Protein AF-F0W3F4-F1 (afdb_monomer)

Solvent-accessible surface area (backbone atoms only — not comparable to full-atom values): 22249 Å² total; per-residue (Å²): 119,71,48,60,18,68,82,74,72,50,73,38,50,65,90,50,28,47,79,75,29,62,74,41,92,78,15,48,32,46,70,57,52,51,61,59,58,74,67,54,78,73,64,59,44,59,17,70,79,78,64,46,75,38,49,52,86,50,22,48,83,63,34,57,72,42,93,80,14,49,32,47,66,66,55,46,64,64,50,62,71,57,67,82,70,78,83,65,103,61,82,83,49,60,83,36,25,33,28,26,63,27,72,46,80,81,98,49,56,20,44,62,25,12,63,40,85,43,92,87,40,59,69,75,32,26,36,40,40,51,24,40,48,46,13,29,56,83,39,65,32,100,86,67,49,40,27,25,45,37,70,64,69,69,41,49,50,46,75,66,50,56,57,49,51,65,50,49,63,64,53,72,77,73,70,92,77,90,80,94,72,93,67,84,75,73,80,71,76,66,60,32,21,35,61,57,43,56,88,78,89,46,54,32,43,44,85,41,87,57,60,42,79,46,88,43,33,26,25,27,71,36,73,67,43,59,27,21,74,50,88,51,87,88,56,72,69,78,47,66,43,49,29,36,31,46,41,47,30,45,37,38,45,64,42,70,70,11,49,46,30,34,29,44,44,58,90,79,41,102,53,64,32,24,31,57,46,44,46,82,87,50,43,71,31,55,42,84,38,85,67,68,40,79,43,95,63,68,46,45,28,26,24,66,27,83,90,28,37,55,27,15,83,46,74,45,90,85,40,66,67,80,47,63,45,50,48,67,42,77,42,41,29,31,32,36,42,66,34,96,85,22,38,42,25,32,28,29,32,78,76,83,68,81,77,68,86,91,69,90,72,71,60,92,54,52,72,23,21,33,54,36,38,44,72,90,40,94,54,27,42,43,77,54,72,73,85,85,80,76,129

Sequence (391 aa):
MHKECAACGISLSRDRYSRSQWVKEHGTCARCVMAQNDVKPESSKQCVQCFQHLPKKKYSKRQFHLYQGKCIGCVRDLGECLEEATNATQKWTHDCYYRVCYRGKQGVDGVGVRSKCDFASIIIGYIPFGRVFQGTDIIYNEKGDPMINLSSSSVLRNERRKLIESAGELVKANTSDGSNTNSQQKKNTSMGWVPYRSIRNEIMVEKHRGPFEAFAFYQCVIEGCKVRSECNLELQELGYLHYGDVLQIVKSIVNAEGLVFLCLHAGYFEQPVWVLERTLDNETILRRAEPPAALSESQNYRCVQETGAPVRLSPSLESPPVGRLRCGSLIPIAERYINPQRQMFLRIGTQNIAAKEDEKSTCTYDGMWVIETTTCCSSVMIKARRFDEIE

pLDDT: mean 77.6, std 17.98, range [28.91, 95.12]

Radius of gyration: 28.91 Å; Cα contacts (8 Å, |Δi|>4): 780; chains: 1; bounding box: 60×82×77 Å

Nearest PDB structures (foldseek):
  5d74-assembly1_A  TM=3.875E-01  e=9.382E-04  Streptococcus phage phi7917
  5d74-assembly2_B  TM=3.951E-01  e=1.299E-03  Streptococcus phage phi7917
  5d76-assembly2_B  TM=3.785E-01  e=1.046E-03  Streptococcus phage phi7917
  6n1p-assembly1_B  TM=2.163E-0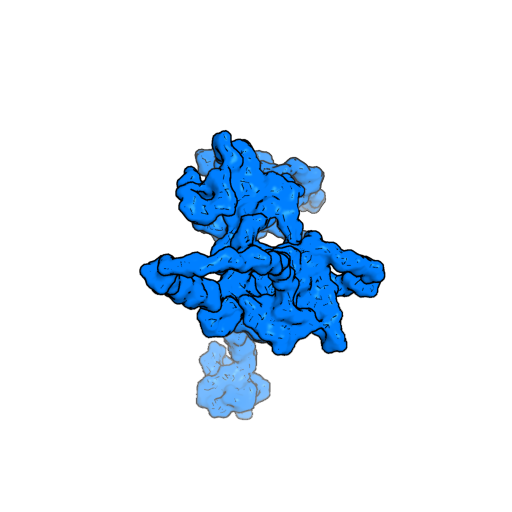1  e=1.415E+00  Streptococcus pneumoniae G54

Organism: NCBI:txid890382

Secondary structure (DSSP, 8-state):
-EEE-TTT--EEEGGGS-HHHHHSTTPPPHHHHHHHHTTS---EEE-TTT--EEEGGGS-HHHHHSTTPPPHHHHHHHHHTTGGGSS--PPPPS-EEEEE--PPSSS--EEEEESSSSTTSPEEEEEETT-EEEEPSPEE-TTS-EEEEBS-STT-B-HHHHHHHHHHHHHTTS------------------EEE-SBSSSSBSEEEE--S-EEEEEEEE-SSSEEEBSSS-TTSPP-EEEPTT-EEEEEEEEE-TTS-EEEEEPGGGSSS--EEESB-TT--BSEEE-PPPEEEEEEEEEEE--TT-EEEESSSSTTS-EEEEEPTT-EEEEEEEEE-TTS-EEEEEPP------SS-----TTTT-EEESSBTTBS-SEEEPPPTTS--

Foldseek 3Di:
DWDAALPPRDTGDPVQFDPVQVPDPRRHGPVVVVVVVVPDPQDWDQALPPRDGGGPVQFDPVLSPDNRRHGPVVLVVLVVVPPVPPDDPDDWDQAWKKAFQDQDPDPAAFFFWALDLDPPGDGQFGQHHGFMFTWTPFDQDPVRFTKTKGPAPLQGDDPVVVVVVVVVVVPVVPDPDDDDDPDDPPPCRRTIMTTQDDPPSGGRMGTDPAKDFDFFKWFFQDAFFFKAQDPDPPDDGPGGDFHQFIFTWGIWHQDSNRWIWTWTDCLLDVHIMITTCADSNRRGGIGTDDDWDQDPDWFKKFFADQVFWFKFLDPDPVGDGPDGHHHGDIFTFRTWDQDSSRFIKTATAWDPDPDPPDDPPGPPRHRIITTQADSVGGGRMGGDDDPPPDD

Structure (mmCIF, N/CA/C/O backbone):
data_AF-F0W3F4-F1
#
_entry.id   AF-F0W3F4-F1
#
loop_
_atom_site.group_PDB
_atom_site.id
_atom_site.type_symbol
_atom_site.label_atom_id
_atom_site.label_alt_id
_atom_site.label_comp_id
_atom_site.label_asym_id
_atom_site.label_entity_id
_atom_site.label_seq_id
_atom_site.pdbx_PDB_ins_code
_atom_site.Cartn_x
_atom_site.Cartn_y
_atom_site.Cartn_z
_atom_site.occupancy
_atom_site.B_iso_or_equiv
_atom_site.auth_seq_id
_atom_site.auth_comp_id
_atom_site.auth_asym_id
_atom_site.auth_atom_id
_atom_site.pdbx_PDB_model_num
ATOM 1 N N . MET A 1 1 ? 27.770 -49.665 31.100 1.00 74.81 1 MET A N 1
ATOM 2 C CA . MET A 1 1 ? 28.370 -48.350 31.420 1.00 74.81 1 MET A CA 1
ATOM 3 C C . MET A 1 1 ? 27.263 -47.317 31.461 1.00 74.81 1 MET A C 1
ATOM 5 O O . MET A 1 1 ? 26.508 -47.234 30.497 1.00 74.81 1 MET A O 1
ATOM 9 N N . HIS A 1 2 ? 27.171 -46.576 32.561 1.00 86.62 2 HIS A N 1
ATOM 10 C CA . HIS A 1 2 ? 26.201 -45.499 32.754 1.00 86.62 2 HIS A CA 1
ATOM 11 C C . HIS A 1 2 ? 26.952 -44.187 32.977 1.00 86.62 2 HIS A C 1
ATOM 13 O O . HIS A 1 2 ? 28.094 -44.206 33.434 1.00 86.62 2 HIS A O 1
ATOM 19 N N . LYS A 1 3 ? 26.330 -43.073 32.599 1.00 87.62 3 LYS A N 1
ATOM 20 C CA . LYS A 1 3 ? 26.872 -41.723 32.742 1.00 87.62 3 LYS A CA 1
ATOM 21 C C . LYS A 1 3 ? 25.765 -40.796 33.215 1.00 87.62 3 LYS A C 1
ATOM 23 O O . LYS A 1 3 ? 24.623 -40.945 32.789 1.00 87.62 3 LYS A O 1
ATOM 28 N N . GLU A 1 4 ? 26.107 -39.836 34.061 1.00 94.31 4 GLU A N 1
ATOM 29 C CA . GLU A 1 4 ? 25.165 -38.833 34.546 1.00 94.31 4 GLU A CA 1
ATOM 30 C C . GLU A 1 4 ? 24.971 -37.701 33.528 1.00 94.31 4 GLU A C 1
ATOM 32 O O . GLU A 1 4 ? 25.912 -37.233 32.883 1.00 94.31 4 GLU A O 1
ATOM 37 N N . CYS A 1 5 ? 23.722 -37.291 33.309 1.00 92.88 5 CYS A N 1
ATOM 38 C CA . CYS A 1 5 ? 23.393 -36.185 32.416 1.00 92.88 5 CYS A CA 1
ATOM 39 C C . CYS A 1 5 ? 23.623 -34.840 33.108 1.00 92.88 5 CYS A C 1
ATOM 41 O O . CYS A 1 5 ? 22.946 -34.530 34.083 1.00 92.88 5 CYS A O 1
ATOM 43 N N . ALA A 1 6 ? 24.457 -33.981 32.520 1.00 91.69 6 ALA A N 1
ATOM 44 C CA . ALA A 1 6 ? 24.775 -32.667 33.085 1.00 91.69 6 ALA A CA 1
ATOM 45 C C . ALA A 1 6 ? 23.574 -31.700 33.217 1.00 91.69 6 ALA A C 1
ATOM 47 O O . ALA A 1 6 ? 23.674 -30.715 33.936 1.00 91.69 6 ALA A O 1
ATOM 48 N N . ALA A 1 7 ? 22.451 -31.946 32.526 1.00 88.25 7 ALA A N 1
ATOM 49 C CA . ALA A 1 7 ? 21.265 -31.081 32.594 1.00 88.25 7 ALA A CA 1
ATOM 50 C C . ALA A 1 7 ? 20.143 -31.607 33.498 1.00 88.25 7 ALA A C 1
ATOM 52 O O . ALA A 1 7 ? 19.333 -30.812 33.959 1.00 88.25 7 ALA A O 1
ATOM 53 N N . CYS A 1 8 ? 20.044 -32.922 33.714 1.00 90.31 8 CYS A N 1
ATOM 54 C CA . CYS A 1 8 ? 18.962 -33.498 34.522 1.00 90.31 8 CYS A CA 1
ATOM 55 C C . CYS A 1 8 ? 19.434 -34.345 35.708 1.00 90.31 8 CYS A C 1
ATOM 57 O O . CYS A 1 8 ? 18.584 -34.822 36.449 1.00 90.31 8 CYS A O 1
ATOM 59 N N . GLY A 1 9 ? 20.743 -34.566 35.877 1.00 88.75 9 GLY A N 1
ATOM 60 C CA . GLY A 1 9 ? 21.317 -35.340 36.988 1.00 88.75 9 GLY A CA 1
ATOM 61 C C . GLY A 1 9 ? 21.001 -36.840 36.964 1.00 88.75 9 GLY A C 1
ATOM 62 O O . GLY A 1 9 ? 21.332 -37.570 37.889 1.00 88.75 9 GLY A O 1
ATOM 63 N N . ILE A 1 10 ? 20.332 -37.342 35.920 1.00 91.44 10 ILE A N 1
ATOM 64 C CA . ILE A 1 10 ? 19.942 -38.757 35.843 1.00 91.44 10 ILE A CA 1
ATOM 65 C C . ILE A 1 10 ? 21.090 -39.570 35.239 1.00 91.44 10 ILE A C 1
ATOM 67 O O . ILE A 1 10 ? 21.599 -39.228 34.166 1.00 91.44 10 ILE A O 1
ATOM 71 N N . SER A 1 11 ? 21.455 -40.671 35.902 1.00 92.50 11 SER A N 1
ATOM 72 C CA . SER A 1 11 ? 22.404 -41.663 35.386 1.00 92.50 11 SER A CA 1
ATOM 73 C C . SER A 1 11 ? 21.734 -42.550 34.337 1.00 92.50 11 SER A C 1
ATOM 75 O O . SER A 1 11 ? 20.764 -43.252 34.618 1.00 92.50 11 SER A O 1
ATOM 77 N N . LEU A 1 12 ? 22.224 -42.481 33.100 1.00 92.38 12 LEU A N 1
ATOM 78 C CA . LEU A 1 12 ? 21.621 -43.115 31.931 1.00 92.38 12 LEU A CA 1
ATOM 79 C C . LEU A 1 12 ? 22.656 -43.928 31.145 1.00 92.38 12 LEU A C 1
ATOM 81 O O . LEU A 1 12 ? 23.865 -43.692 31.204 1.00 92.38 12 LEU A O 1
ATOM 85 N N . SER A 1 13 ? 22.173 -44.913 30.397 1.00 92.88 13 SER A N 1
ATOM 86 C CA . SER A 1 13 ? 22.979 -45.784 29.544 1.00 92.88 13 SER A CA 1
ATOM 87 C C . SER A 1 13 ? 23.428 -45.080 28.253 1.00 92.88 13 SER A C 1
ATOM 89 O O . SER A 1 13 ? 22.885 -44.050 27.848 1.00 92.88 13 SER A O 1
ATOM 91 N N . ARG A 1 14 ? 24.457 -45.631 27.593 1.00 89.81 14 ARG A N 1
ATOM 92 C CA . ARG A 1 14 ? 25.115 -45.033 26.412 1.00 89.81 14 ARG A CA 1
ATOM 93 C C . ARG A 1 14 ? 24.170 -44.708 25.250 1.00 89.81 14 ARG A C 1
ATOM 95 O O . ARG A 1 14 ? 24.382 -43.710 24.570 1.00 89.81 14 ARG A O 1
ATOM 102 N N . ASP A 1 15 ? 23.145 -45.521 25.027 1.00 92.12 15 ASP A N 1
ATOM 103 C CA . ASP A 1 15 ? 22.112 -45.345 23.994 1.00 92.12 15 ASP A CA 1
ATOM 104 C C . ASP A 1 15 ? 21.284 -44.063 24.177 1.00 92.12 15 ASP A C 1
ATOM 106 O O . ASP A 1 15 ? 20.715 -43.546 23.217 1.00 92.12 15 ASP A O 1
ATOM 110 N N . ARG A 1 16 ? 21.255 -43.498 25.390 1.00 91.50 16 ARG A N 1
ATOM 111 C CA . ARG A 1 16 ? 20.537 -42.252 25.696 1.00 91.50 16 ARG A CA 1
ATOM 112 C C . ARG A 1 16 ? 21.350 -40.986 25.416 1.00 91.50 16 ARG A C 1
ATOM 114 O O . ARG A 1 16 ? 20.858 -39.881 25.660 1.00 91.50 16 ARG A O 1
ATOM 121 N N . TYR A 1 17 ? 22.557 -41.121 24.867 1.00 92.19 17 TYR A N 1
ATOM 122 C CA . TYR A 1 17 ? 23.424 -40.017 24.462 1.00 92.19 17 TYR A CA 1
ATOM 123 C C . TYR A 1 17 ? 23.779 -40.132 22.982 1.00 92.19 17 TYR A C 1
ATOM 125 O O . TYR A 1 17 ? 24.000 -41.220 22.454 1.00 92.19 17 TYR A O 1
ATOM 133 N N . SER A 1 18 ? 23.918 -38.992 22.306 1.00 89.31 18 SER A N 1
ATOM 134 C CA . SER A 1 18 ? 24.572 -38.992 21.000 1.00 89.31 18 SER A CA 1
ATOM 135 C C . SER A 1 18 ? 26.057 -39.330 21.162 1.00 89.31 18 SER A C 1
ATOM 137 O O . SER A 1 18 ? 26.668 -39.075 22.205 1.00 89.31 18 SER A O 1
ATOM 139 N N . ARG A 1 19 ? 26.676 -39.854 20.099 1.00 88.31 19 ARG A N 1
ATOM 140 C CA . ARG A 1 19 ? 28.100 -40.224 20.106 1.00 88.31 19 ARG A CA 1
ATOM 141 C C . ARG A 1 19 ? 29.006 -39.063 20.540 1.00 88.31 19 ARG A C 1
ATOM 143 O O . ARG A 1 19 ? 29.964 -39.290 21.267 1.00 88.31 19 ARG A O 1
ATOM 150 N N . SER A 1 20 ? 28.673 -37.830 20.151 1.00 89.50 20 SER A N 1
ATOM 151 C CA . SER A 1 20 ? 29.418 -36.619 20.519 1.00 89.50 20 SER A CA 1
ATOM 152 C C . SER A 1 20 ? 29.187 -36.163 21.965 1.00 89.50 20 SER A C 1
ATOM 154 O O . SER A 1 20 ? 30.095 -35.604 22.569 1.00 89.50 20 SER A O 1
ATOM 156 N N . GLN A 1 21 ? 28.008 -36.408 22.544 1.00 90.56 21 GLN A N 1
ATOM 157 C CA . GLN A 1 21 ? 27.707 -36.069 23.943 1.00 90.56 21 GLN A CA 1
ATOM 158 C C . GLN A 1 21 ? 28.226 -37.122 24.929 1.00 90.56 21 GLN A C 1
ATOM 160 O O . GLN A 1 21 ? 28.550 -36.800 26.072 1.00 90.56 21 GLN A O 1
ATOM 165 N N . TRP A 1 22 ? 28.357 -38.378 24.497 1.00 90.88 22 TRP A N 1
ATOM 166 C CA . TRP A 1 22 ? 28.914 -39.444 25.332 1.00 90.88 22 TRP A CA 1
ATOM 167 C C . TRP A 1 22 ? 30.390 -39.204 25.673 1.00 90.88 22 TRP A C 1
ATOM 169 O O . TRP A 1 22 ? 30.790 -39.417 26.813 1.00 90.88 22 TRP A O 1
ATOM 179 N N . VAL A 1 23 ? 31.166 -38.698 24.710 1.00 89.69 23 VAL A N 1
ATOM 180 C CA . VAL A 1 23 ? 32.618 -38.480 24.843 1.00 89.69 23 VAL A CA 1
ATOM 181 C C . VAL A 1 23 ? 32.969 -37.258 25.703 1.00 89.69 23 VAL A C 1
ATOM 183 O O . VAL A 1 23 ? 34.031 -37.233 26.310 1.00 89.69 23 VAL A O 1
ATOM 186 N N . LYS A 1 24 ? 32.094 -36.248 25.788 1.00 90.25 24 LYS A N 1
ATOM 187 C CA . LYS A 1 24 ? 32.328 -35.050 26.619 1.00 90.25 24 LYS A CA 1
ATOM 188 C C . LYS A 1 24 ? 32.347 -35.397 28.103 1.00 90.25 24 LYS A C 1
ATOM 190 O O . LYS A 1 24 ? 31.568 -36.238 28.510 1.00 90.25 24 LYS A O 1
ATOM 195 N N . GLU A 1 25 ? 33.110 -34.703 28.933 1.00 85.56 25 GLU A N 1
ATOM 196 C CA . GLU A 1 25 ? 33.087 -34.925 30.389 1.00 85.56 25 GLU A CA 1
ATOM 197 C C . GLU A 1 25 ? 31.697 -34.613 30.987 1.00 85.56 25 GLU A C 1
ATOM 199 O O . GLU A 1 25 ? 31.050 -35.483 31.568 1.00 85.56 25 GLU A O 1
ATOM 204 N N . HIS A 1 26 ? 31.133 -33.445 30.659 1.00 88.44 26 HIS A N 1
ATOM 205 C CA . HIS A 1 26 ? 29.774 -33.031 31.042 1.00 88.44 26 HIS A CA 1
ATOM 206 C C . HIS A 1 26 ? 28.776 -33.165 29.878 1.00 88.44 26 HIS A C 1
ATOM 208 O O . HIS A 1 26 ? 28.320 -32.189 29.283 1.00 88.44 26 HIS A O 1
ATOM 214 N N . GLY A 1 27 ? 28.469 -34.407 29.501 1.00 87.62 27 GLY A N 1
ATOM 215 C CA . GLY A 1 27 ? 27.545 -34.708 28.401 1.00 87.62 27 GLY A CA 1
ATOM 216 C C . GLY A 1 27 ? 26.068 -34.553 28.769 1.00 87.62 27 GLY A C 1
ATOM 217 O O . GLY A 1 27 ? 25.645 -34.926 29.862 1.00 87.62 27 GLY A O 1
ATOM 218 N N . THR A 1 28 ? 25.255 -34.073 27.829 1.00 93.12 28 THR A N 1
ATOM 219 C CA . THR A 1 28 ? 23.793 -33.965 27.986 1.00 93.12 28 THR A CA 1
ATOM 220 C C . THR A 1 28 ? 23.073 -35.104 27.258 1.00 93.12 28 THR A C 1
ATOM 222 O O . THR A 1 28 ? 23.443 -35.455 26.135 1.00 93.12 28 THR A O 1
ATOM 225 N N . CYS A 1 29 ? 22.044 -35.696 27.874 1.00 92.56 29 CYS A N 1
ATOM 226 C CA . CYS A 1 29 ? 21.276 -36.782 27.260 1.00 92.56 29 CYS A CA 1
ATOM 227 C C . CYS A 1 29 ? 20.432 -36.273 26.081 1.00 92.56 29 CYS A C 1
ATOM 229 O O . CYS A 1 29 ? 20.070 -35.095 26.018 1.00 92.56 29 CYS A O 1
ATOM 231 N N . ALA A 1 30 ? 20.084 -37.165 25.151 1.00 88.06 30 ALA A N 1
ATOM 232 C CA . ALA A 1 30 ? 19.371 -36.813 23.922 1.00 88.06 30 ALA A CA 1
ATOM 233 C C . ALA A 1 30 ? 18.053 -36.064 24.190 1.00 88.06 30 ALA A C 1
ATOM 235 O O . ALA A 1 30 ? 17.741 -35.104 23.488 1.00 88.06 30 ALA A O 1
ATOM 236 N N . ARG A 1 31 ? 17.325 -36.438 25.253 1.00 88.06 31 ARG A N 1
ATOM 237 C CA . ARG A 1 31 ? 16.066 -35.785 25.646 1.00 88.06 31 ARG A CA 1
ATOM 238 C C . ARG A 1 31 ? 16.279 -34.331 26.077 1.00 88.06 31 ARG A C 1
ATOM 240 O O . ARG A 1 31 ? 15.538 -33.454 25.651 1.00 88.06 31 ARG A O 1
ATOM 247 N N . CYS A 1 32 ? 17.309 -34.066 26.879 1.00 85.75 32 CYS A N 1
ATOM 248 C CA . CYS A 1 32 ? 17.651 -32.709 27.309 1.00 85.75 32 CYS A CA 1
ATOM 249 C C . CYS A 1 32 ? 18.181 -31.852 26.152 1.00 85.75 32 CYS A C 1
ATOM 251 O O . CYS A 1 32 ? 17.880 -30.666 26.092 1.00 85.75 32 CYS A O 1
ATOM 253 N N . VAL A 1 33 ? 18.918 -32.444 25.206 1.00 84.19 33 VAL A N 1
ATOM 254 C CA . VAL A 1 33 ? 19.364 -31.739 23.992 1.00 84.19 33 VAL A CA 1
ATOM 255 C C . VAL A 1 33 ? 18.177 -31.351 23.105 1.00 84.19 33 VAL A C 1
ATOM 257 O O . VAL A 1 33 ? 18.170 -30.255 22.552 1.00 84.19 33 VAL A O 1
ATOM 260 N N . MET A 1 34 ? 17.169 -32.218 22.967 1.00 77.81 34 MET A N 1
ATOM 261 C CA . MET A 1 34 ? 15.942 -31.884 22.231 1.00 77.81 34 MET A CA 1
ATOM 262 C C . MET A 1 34 ? 15.174 -30.749 22.917 1.00 77.81 34 MET A C 1
ATOM 264 O O . MET A 1 34 ? 14.895 -29.743 22.273 1.00 77.81 34 MET A O 1
ATOM 268 N N . ALA A 1 35 ? 14.981 -30.835 24.237 1.00 72.94 35 ALA A N 1
ATOM 269 C CA . ALA A 1 35 ? 14.308 -29.793 25.013 1.00 72.94 35 ALA A CA 1
ATOM 270 C C . ALA A 1 35 ? 15.014 -28.421 24.949 1.00 72.94 35 ALA A C 1
ATOM 272 O O . ALA A 1 35 ? 14.354 -27.391 24.991 1.00 72.94 35 ALA A O 1
ATOM 273 N N . GLN A 1 36 ? 16.345 -28.380 24.814 1.00 65.94 36 GLN A N 1
ATOM 274 C CA . GLN A 1 36 ? 17.090 -27.123 24.637 1.00 65.94 36 GLN A CA 1
ATOM 275 C C . GLN A 1 36 ? 16.995 -26.544 23.217 1.00 65.94 36 GLN A C 1
ATOM 277 O O . GLN A 1 36 ? 17.158 -25.338 23.036 1.00 65.94 36 GLN A O 1
ATOM 282 N N . ASN A 1 37 ? 16.754 -27.375 22.199 1.00 58.25 37 ASN A N 1
ATOM 283 C CA . ASN A 1 37 ? 16.624 -26.907 20.817 1.00 58.25 37 ASN A CA 1
ATOM 284 C C . ASN A 1 37 ? 15.221 -26.369 20.502 1.00 58.25 37 ASN A C 1
ATOM 286 O O . ASN A 1 37 ? 15.121 -25.470 19.669 1.00 58.25 37 ASN A O 1
ATOM 290 N N . ASP A 1 38 ? 14.184 -26.834 21.206 1.00 54.66 38 ASP A N 1
ATOM 291 C CA . ASP A 1 38 ? 12.814 -26.301 21.094 1.00 54.66 38 ASP A CA 1
ATOM 292 C C . ASP A 1 38 ? 12.669 -24.873 21.654 1.00 54.66 38 ASP A C 1
ATOM 294 O O . ASP A 1 38 ? 11.705 -24.177 21.348 1.00 54.66 38 ASP A O 1
ATOM 298 N N . VAL A 1 39 ? 13.648 -24.395 22.432 1.00 52.16 39 VAL A N 1
ATOM 299 C CA . VAL A 1 39 ? 13.646 -23.050 23.043 1.00 52.16 39 VAL A CA 1
ATOM 300 C C . VAL A 1 39 ? 14.388 -22.014 22.184 1.00 52.16 39 VAL A C 1
ATOM 302 O O . VAL A 1 39 ? 14.459 -20.840 22.545 1.00 52.16 39 VAL A O 1
ATOM 305 N N . LYS A 1 40 ? 14.930 -22.379 21.011 1.00 49.81 40 LYS A N 1
ATOM 306 C CA . LYS A 1 40 ? 15.451 -21.352 20.097 1.00 49.81 40 LYS A CA 1
ATOM 307 C C . LYS A 1 40 ? 14.270 -20.600 19.479 1.00 49.81 40 LYS A C 1
ATOM 309 O O . LYS A 1 40 ? 13.502 -21.235 18.760 1.00 49.81 40 LYS A O 1
ATOM 314 N N . PRO A 1 41 ? 14.135 -19.275 19.692 1.00 51.12 41 PRO A N 1
ATOM 315 C CA . PRO A 1 41 ? 13.089 -18.506 19.036 1.00 51.12 41 PRO A CA 1
ATOM 316 C C . PRO A 1 41 ? 13.239 -18.704 17.527 1.00 51.12 41 PRO A C 1
ATOM 318 O O . PRO A 1 41 ? 14.285 -18.393 16.948 1.00 51.12 41 PRO A O 1
ATOM 321 N N . GLU A 1 42 ? 12.227 -19.319 16.908 1.00 58.16 42 GLU A N 1
ATOM 322 C CA . GLU A 1 42 ? 12.182 -19.544 15.466 1.00 58.16 42 GLU A CA 1
ATOM 323 C C . GLU A 1 42 ? 12.317 -18.154 14.835 1.00 58.16 42 GLU A C 1
ATOM 325 O O . GLU A 1 42 ? 11.459 -17.297 15.036 1.00 58.16 42 GLU A O 1
ATOM 330 N N . SER A 1 43 ? 13.444 -17.872 14.171 1.00 71.44 43 SER A N 1
ATOM 331 C CA . SER A 1 43 ? 13.716 -16.518 13.695 1.00 71.44 43 SER A CA 1
ATOM 332 C C . SER A 1 43 ? 12.660 -16.127 12.663 1.00 71.44 43 SER A C 1
ATOM 334 O O . SER A 1 43 ? 12.644 -16.609 11.526 1.00 71.44 43 SER A O 1
ATOM 336 N N . SER A 1 44 ? 11.720 -15.293 13.100 1.00 80.00 44 SER A N 1
ATOM 337 C CA . SER A 1 44 ? 10.669 -14.735 12.269 1.00 80.00 44 SER A CA 1
ATOM 338 C C . SER A 1 44 ? 11.176 -13.471 11.600 1.00 80.00 44 SER A C 1
ATOM 340 O O . SER A 1 44 ? 11.932 -12.699 12.189 1.00 80.00 44 SER A O 1
ATOM 342 N N . LYS A 1 45 ? 10.741 -13.246 10.369 1.00 82.88 45 LYS A N 1
ATOM 343 C CA . LYS A 1 45 ? 11.071 -12.055 9.597 1.00 82.88 45 LYS A CA 1
ATOM 344 C C . LYS A 1 45 ? 9.797 -11.468 9.014 1.00 82.88 45 LYS A C 1
ATOM 346 O O . LYS A 1 45 ? 8.870 -12.213 8.712 1.00 82.88 45 LYS A O 1
ATOM 351 N N . GLN A 1 46 ? 9.752 -10.152 8.834 1.00 82.88 46 GLN A N 1
ATOM 352 C CA . GLN A 1 46 ? 8.659 -9.506 8.121 1.00 82.88 46 GLN A CA 1
ATOM 353 C C . GLN A 1 46 ? 8.834 -9.631 6.606 1.00 82.88 46 GLN A C 1
ATOM 355 O O . GLN A 1 46 ? 9.896 -9.339 6.057 1.00 82.88 46 GLN A O 1
ATOM 360 N N . CYS A 1 47 ? 7.793 -10.077 5.909 1.00 81.81 47 CYS A N 1
ATOM 361 C CA . CYS A 1 47 ? 7.764 -10.061 4.450 1.00 81.81 47 CYS A CA 1
ATOM 362 C C . CYS A 1 47 ? 7.528 -8.628 3.979 1.00 81.81 47 CYS A C 1
ATOM 364 O O . CYS A 1 47 ? 6.538 -8.029 4.378 1.00 81.81 47 CYS A O 1
ATOM 366 N N . VAL A 1 48 ? 8.361 -8.091 3.091 1.00 78.38 48 VAL A N 1
ATOM 367 C CA . VAL A 1 48 ? 8.171 -6.708 2.604 1.00 78.38 48 VAL A CA 1
ATOM 368 C C . VAL A 1 48 ? 6.975 -6.530 1.668 1.00 78.38 48 VAL A C 1
ATOM 370 O O . VAL A 1 48 ? 6.566 -5.406 1.412 1.00 78.38 48 VAL A O 1
ATOM 373 N N . GLN A 1 49 ? 6.416 -7.627 1.147 1.00 72.50 49 GLN A N 1
ATOM 374 C CA . GLN A 1 49 ? 5.245 -7.575 0.271 1.00 72.50 49 GLN A CA 1
ATOM 375 C C . GLN A 1 49 ? 3.933 -7.621 1.062 1.00 72.50 49 GLN A C 1
ATOM 377 O O . GLN A 1 49 ? 3.056 -6.794 0.844 1.00 72.50 49 GLN A O 1
ATOM 382 N N . CYS A 1 50 ? 3.784 -8.589 1.972 1.00 75.81 50 CYS A N 1
ATOM 383 C CA . CYS A 1 50 ? 2.544 -8.781 2.731 1.00 75.81 50 CYS A CA 1
ATOM 384 C C . CYS A 1 50 ? 2.611 -8.280 4.179 1.00 75.81 50 CYS A C 1
ATOM 386 O O . CYS A 1 50 ? 1.611 -8.345 4.886 1.00 75.81 50 CYS A O 1
ATOM 388 N N . PHE A 1 51 ? 3.774 -7.811 4.642 1.00 67.25 51 PHE A N 1
ATOM 389 C CA . PHE A 1 51 ? 4.035 -7.317 6.002 1.00 67.25 51 PHE A CA 1
ATOM 390 C C . PHE A 1 51 ? 3.748 -8.305 7.137 1.00 67.25 51 PHE A C 1
ATOM 392 O O . PHE A 1 51 ? 3.810 -7.934 8.310 1.00 67.25 51 PHE A O 1
ATOM 399 N N . GLN A 1 52 ? 3.504 -9.573 6.816 1.00 71.38 52 GLN A N 1
ATOM 400 C CA . GLN A 1 52 ? 3.341 -10.624 7.809 1.00 71.38 52 GLN A CA 1
ATOM 401 C C . GLN A 1 52 ? 4.705 -11.016 8.378 1.00 71.38 52 GLN A C 1
ATOM 403 O O . GLN A 1 52 ? 5.671 -11.188 7.628 1.00 71.38 52 GLN A O 1
ATOM 408 N N . HIS A 1 53 ? 4.780 -11.151 9.703 1.00 83.62 53 HIS A N 1
ATOM 409 C CA . HIS A 1 53 ? 5.900 -11.811 10.367 1.00 83.62 53 HIS A CA 1
ATOM 410 C C . HIS A 1 53 ? 5.749 -13.312 10.172 1.00 83.62 53 HIS A C 1
ATOM 412 O O . HIS A 1 53 ? 4.802 -13.924 10.660 1.00 83.62 53 HIS A O 1
ATOM 418 N N . LEU A 1 54 ? 6.661 -13.892 9.403 1.00 86.75 54 LEU A N 1
ATOM 419 C CA . LEU A 1 54 ? 6.596 -15.286 9.008 1.00 86.75 54 LEU A CA 1
ATOM 420 C C . LEU A 1 54 ? 7.867 -16.015 9.462 1.00 86.75 54 LEU A C 1
ATOM 422 O O . LEU A 1 54 ? 8.952 -15.423 9.489 1.00 86.75 54 LEU A O 1
ATOM 426 N N . PRO A 1 55 ? 7.764 -17.307 9.813 1.00 89.44 55 PRO A N 1
ATOM 427 C CA . PRO A 1 55 ? 8.921 -18.100 10.204 1.00 89.44 55 PRO A CA 1
ATOM 428 C C . PRO A 1 55 ? 9.857 -18.309 9.011 1.00 89.44 55 PRO A C 1
ATOM 430 O O . PRO A 1 55 ? 9.419 -18.340 7.858 1.00 89.44 55 PRO A O 1
ATOM 433 N N . LYS A 1 56 ? 11.149 -18.532 9.279 1.00 89.81 56 LYS A N 1
ATOM 434 C CA . LYS A 1 56 ? 12.193 -18.753 8.261 1.00 89.81 56 LYS A CA 1
ATOM 435 C C . LYS A 1 56 ? 11.803 -19.725 7.141 1.00 89.81 56 LYS A C 1
ATOM 437 O O . LYS A 1 56 ? 12.144 -19.481 5.989 1.00 89.81 56 LYS A O 1
ATOM 442 N N . LYS A 1 57 ? 11.055 -20.789 7.454 1.00 90.06 57 LYS A N 1
ATOM 443 C CA . LYS A 1 57 ? 10.560 -21.792 6.488 1.00 90.06 57 LYS A CA 1
ATOM 444 C C . LYS A 1 57 ? 9.621 -21.237 5.411 1.00 90.06 57 LYS A C 1
ATOM 446 O O . LYS A 1 57 ? 9.514 -21.817 4.339 1.00 90.06 57 LYS A O 1
ATOM 451 N N . LYS A 1 58 ? 8.954 -20.108 5.673 1.00 92.38 58 LYS A N 1
ATOM 452 C CA . LYS A 1 58 ? 8.096 -19.404 4.705 1.00 92.38 58 LYS A CA 1
ATOM 453 C C . LYS A 1 58 ? 8.892 -18.466 3.792 1.00 92.38 58 LYS A C 1
ATOM 455 O O . LYS A 1 58 ? 8.297 -17.763 2.979 1.00 92.38 58 LYS A O 1
ATOM 460 N N . TYR A 1 59 ? 10.219 -18.466 3.889 1.00 89.56 59 TYR A N 1
ATOM 461 C CA . TYR A 1 59 ? 11.126 -17.783 2.976 1.00 89.56 59 TYR A CA 1
ATOM 462 C C . TYR A 1 59 ? 12.019 -18.808 2.295 1.00 89.56 59 TYR A C 1
ATOM 464 O O . TYR A 1 59 ? 12.445 -19.790 2.903 1.00 89.56 59 TYR A O 1
ATOM 472 N N . SER A 1 60 ? 12.393 -18.546 1.044 1.00 87.56 60 SER A N 1
ATOM 473 C CA . SER A 1 60 ? 13.538 -19.258 0.487 1.00 87.56 60 SER A CA 1
ATOM 474 C C . SER A 1 60 ? 14.789 -18.900 1.293 1.00 87.56 60 SER A C 1
ATOM 476 O O . SER A 1 60 ? 14.899 -17.794 1.839 1.00 87.56 60 SER A O 1
ATOM 478 N N . LYS A 1 61 ? 15.770 -19.814 1.339 1.00 79.88 61 LYS A N 1
ATOM 479 C CA . LYS A 1 61 ? 17.035 -19.596 2.063 1.00 79.88 61 LYS A CA 1
ATOM 480 C C . LYS A 1 61 ? 17.638 -18.231 1.731 1.00 79.88 61 LYS A C 1
ATOM 482 O O . LYS A 1 61 ? 18.133 -17.563 2.623 1.00 79.88 61 LYS A O 1
ATOM 487 N N . ARG A 1 62 ? 17.548 -17.780 0.479 1.00 76.62 62 ARG A N 1
ATOM 488 C CA . ARG A 1 62 ? 18.038 -16.465 0.053 1.00 76.62 62 ARG A CA 1
ATOM 489 C C . ARG A 1 62 ? 17.141 -15.309 0.498 1.00 76.62 62 ARG A C 1
ATOM 491 O O . ARG A 1 62 ? 17.653 -14.355 1.074 1.00 76.62 62 ARG A O 1
ATOM 498 N N . GLN A 1 63 ? 15.830 -15.396 0.263 1.00 84.94 63 GLN A N 1
ATOM 499 C CA . GLN A 1 63 ? 14.878 -14.341 0.635 1.00 84.94 63 GLN A CA 1
ATOM 500 C C . GLN A 1 63 ? 14.907 -14.048 2.139 1.00 84.94 63 GLN A C 1
ATOM 502 O O . GLN A 1 63 ? 14.726 -12.906 2.555 1.00 84.94 63 GLN A O 1
ATOM 507 N N . PHE A 1 64 ? 15.216 -15.050 2.964 1.00 85.00 64 PHE A N 1
ATOM 508 C CA . PHE A 1 64 ? 15.377 -14.852 4.399 1.00 85.00 64 PHE A CA 1
ATOM 509 C C . PHE A 1 64 ? 16.562 -13.939 4.759 1.00 85.00 64 PHE A C 1
ATOM 511 O O . PHE A 1 64 ? 16.421 -13.104 5.645 1.00 85.00 64 PH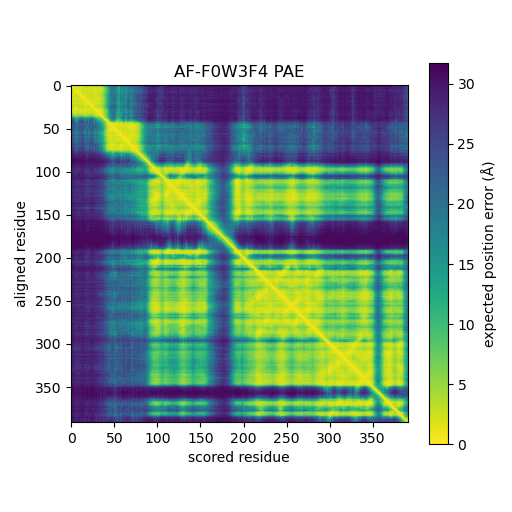E A O 1
ATOM 518 N N . HIS A 1 65 ? 17.690 -14.027 4.044 1.00 80.75 65 HIS A N 1
ATOM 519 C CA . HIS A 1 65 ? 18.904 -13.254 4.356 1.00 80.75 65 HIS A CA 1
ATOM 520 C C . HIS A 1 65 ? 18.948 -11.854 3.720 1.00 80.75 65 HIS A C 1
ATOM 522 O O . HIS A 1 65 ? 19.792 -11.052 4.103 1.00 80.75 65 HIS A O 1
ATOM 528 N N . LEU A 1 66 ? 18.073 -11.535 2.759 1.00 77.19 66 LEU A N 1
ATOM 529 C CA . LEU A 1 66 ? 17.943 -10.159 2.249 1.00 77.19 66 LEU A CA 1
ATOM 530 C C . LEU A 1 66 ? 17.453 -9.226 3.365 1.00 77.19 66 LEU A C 1
ATOM 532 O O . LEU A 1 66 ? 16.719 -9.677 4.226 1.00 77.19 66 LEU A O 1
ATOM 536 N N . TYR A 1 67 ? 17.759 -7.930 3.365 1.00 70.38 67 TYR A N 1
ATOM 537 C CA . TYR A 1 67 ? 17.105 -7.021 4.323 1.00 70.38 67 TYR A CA 1
ATOM 538 C C . TYR A 1 67 ? 15.592 -6.939 4.027 1.00 70.38 67 TYR A C 1
ATOM 540 O O . TYR A 1 67 ? 14.756 -7.194 4.890 1.00 70.38 67 TYR A O 1
ATOM 548 N N . GLN A 1 68 ? 15.242 -6.776 2.746 1.00 75.88 68 GLN A N 1
ATOM 549 C CA . GLN A 1 68 ? 13.867 -6.687 2.246 1.00 75.88 68 GLN A CA 1
ATOM 550 C C . GLN A 1 68 ? 13.392 -7.996 1.583 1.00 75.88 68 GLN A C 1
ATOM 552 O O . GLN A 1 68 ? 13.214 -8.081 0.371 1.00 75.88 68 GLN A O 1
ATOM 557 N N . GLY A 1 69 ? 13.235 -9.062 2.372 1.00 77.69 69 GLY A N 1
ATOM 558 C CA . GLY A 1 69 ? 12.833 -10.379 1.851 1.00 77.69 69 GLY A CA 1
ATOM 559 C C . GLY A 1 69 ? 11.329 -10.531 1.612 1.00 77.69 69 GLY A C 1
ATOM 560 O O . GLY A 1 69 ? 10.528 -10.118 2.450 1.00 77.69 69 GLY A O 1
ATOM 561 N N . LYS A 1 70 ? 10.939 -11.201 0.524 1.00 84.12 70 LYS A N 1
ATOM 562 C CA . LYS A 1 70 ? 9.555 -11.624 0.245 1.00 84.12 70 LYS A CA 1
ATOM 563 C C . LYS A 1 70 ? 9.345 -13.091 0.656 1.00 84.12 70 LYS A C 1
ATOM 565 O O . LYS A 1 70 ? 10.242 -13.919 0.494 1.00 84.12 70 LYS A O 1
ATOM 570 N N . CYS A 1 71 ? 8.178 -13.423 1.207 1.00 86.06 71 CYS A N 1
ATOM 571 C CA . CYS A 1 71 ? 7.835 -14.807 1.539 1.00 86.06 71 CYS A CA 1
ATOM 572 C C . CYS A 1 71 ? 7.544 -15.623 0.270 1.00 86.06 71 CYS A C 1
ATOM 574 O O . CYS A 1 71 ? 7.240 -15.061 -0.779 1.00 86.06 71 CYS A O 1
ATOM 576 N N . ILE A 1 72 ? 7.635 -16.951 0.371 1.00 84.94 72 ILE A N 1
ATOM 577 C CA . ILE A 1 72 ? 7.443 -17.878 -0.755 1.00 84.94 72 ILE A CA 1
ATOM 578 C C . ILE A 1 72 ? 6.067 -17.681 -1.402 1.00 84.94 72 ILE A C 1
ATOM 580 O O . ILE A 1 72 ? 6.000 -17.654 -2.624 1.00 84.94 72 ILE A O 1
ATOM 584 N N . GLY A 1 73 ? 5.013 -17.473 -0.601 1.00 81.25 73 GLY A N 1
ATOM 585 C CA . GLY A 1 73 ? 3.662 -17.193 -1.107 1.00 81.25 73 GLY A CA 1
ATOM 586 C C . GLY A 1 73 ? 3.645 -15.960 -2.007 1.00 81.25 73 GLY A C 1
ATOM 587 O O . GLY A 1 73 ? 3.382 -16.075 -3.192 1.00 81.25 73 GLY A O 1
ATOM 588 N N . CYS A 1 74 ? 4.102 -14.812 -1.500 1.00 78.00 74 CYS A N 1
ATOM 589 C CA . CYS A 1 74 ? 4.167 -13.590 -2.303 1.00 78.00 74 CYS A CA 1
ATOM 590 C C . CYS A 1 74 ? 5.077 -13.696 -3.533 1.00 78.00 74 CYS A C 1
ATOM 592 O O . CYS A 1 74 ? 4.880 -12.953 -4.482 1.00 78.00 74 CYS A O 1
ATOM 594 N N . VAL A 1 75 ? 6.104 -14.550 -3.521 1.00 76.94 75 VAL A N 1
ATOM 595 C CA . VAL A 1 75 ? 6.936 -14.785 -4.713 1.00 76.94 75 VAL A CA 1
ATOM 596 C C . VAL A 1 75 ? 6.199 -15.652 -5.738 1.00 76.94 75 VAL A C 1
ATOM 598 O O . VAL A 1 75 ? 6.349 -15.407 -6.931 1.00 76.94 75 VAL A O 1
ATOM 601 N N . ARG A 1 76 ? 5.406 -16.633 -5.292 1.00 72.25 76 ARG A N 1
ATOM 602 C CA . ARG A 1 76 ? 4.610 -17.509 -6.158 1.00 72.25 76 ARG A CA 1
ATOM 603 C C . ARG A 1 76 ? 3.410 -16.783 -6.763 1.00 72.25 76 ARG A C 1
ATOM 605 O O . ARG A 1 76 ? 3.230 -16.871 -7.968 1.00 72.25 76 ARG A O 1
ATOM 612 N N . ASP A 1 77 ? 2.693 -15.979 -5.980 1.00 66.38 77 ASP A N 1
ATOM 613 C CA . ASP A 1 77 ? 1.561 -15.171 -6.462 1.00 66.38 77 ASP A CA 1
ATOM 614 C C . ASP A 1 77 ? 2.001 -14.162 -7.546 1.00 66.38 77 ASP A C 1
ATOM 616 O O . ASP A 1 77 ? 1.242 -13.811 -8.444 1.00 66.38 77 ASP A O 1
ATOM 620 N N . LEU A 1 78 ? 3.263 -13.713 -7.493 1.00 61.72 78 LEU A N 1
ATOM 621 C CA . LEU A 1 78 ? 3.875 -12.895 -8.547 1.00 61.72 78 LEU A CA 1
ATOM 622 C C . LEU A 1 78 ? 4.196 -13.699 -9.820 1.00 61.72 78 LEU A C 1
ATOM 624 O O . LEU A 1 78 ? 4.294 -13.108 -10.892 1.00 61.72 78 LEU A O 1
ATOM 628 N N . GLY A 1 79 ? 4.395 -15.014 -9.699 1.00 51.84 79 GLY A N 1
ATOM 629 C CA . GLY A 1 79 ? 4.683 -15.933 -10.799 1.00 51.84 79 GLY A CA 1
ATOM 630 C C . GLY A 1 79 ? 3.434 -16.495 -11.480 1.00 51.84 79 GLY A C 1
ATOM 631 O O . GLY A 1 79 ? 3.445 -16.654 -12.692 1.00 51.84 79 GLY A O 1
ATOM 632 N N . GLU A 1 80 ? 2.344 -16.734 -10.749 1.00 48.81 80 GLU A N 1
ATOM 633 C CA . GLU A 1 80 ? 1.082 -17.250 -11.316 1.00 48.81 80 GLU A CA 1
ATOM 634 C C . GLU A 1 80 ? 0.397 -16.234 -12.258 1.00 48.81 80 GLU A C 1
ATOM 636 O O . GLU A 1 80 ? -0.311 -16.623 -13.180 1.00 48.81 80 GLU A O 1
ATOM 641 N N . CYS A 1 81 ? 0.722 -14.937 -12.155 1.00 45.25 81 CYS A N 1
ATOM 642 C CA . CYS A 1 81 ? 0.350 -13.926 -13.158 1.00 45.25 81 CYS A CA 1
ATOM 643 C C . CYS A 1 81 ? 1.068 -14.079 -14.525 1.00 45.25 81 CYS A C 1
ATOM 645 O O . CYS A 1 81 ? 0.786 -13.289 -15.428 1.00 45.25 81 CYS A O 1
ATOM 647 N N . LEU A 1 82 ? 2.018 -15.017 -14.694 1.00 47.00 82 LEU A N 1
ATOM 648 C CA . LEU A 1 82 ? 2.664 -15.286 -15.991 1.00 47.00 82 LEU A CA 1
ATOM 649 C C . LEU A 1 82 ? 1.865 -16.246 -16.886 1.00 47.00 82 LEU A C 1
ATOM 651 O O . LEU A 1 82 ? 2.013 -16.170 -18.105 1.00 47.00 82 LEU A O 1
ATOM 655 N N . GLU A 1 83 ? 1.069 -17.163 -16.330 1.00 44.34 83 GLU A N 1
ATOM 656 C CA . GLU A 1 83 ? 0.492 -18.257 -17.132 1.00 44.34 83 GLU A CA 1
ATOM 657 C C . GLU A 1 83 ? -0.749 -17.836 -17.937 1.00 44.34 83 GLU A C 1
ATOM 659 O O . GLU A 1 83 ? -1.017 -18.407 -18.995 1.00 44.34 83 GLU A O 1
ATOM 664 N N . GLU A 1 84 ? -1.434 -16.760 -17.537 1.00 43.25 84 GLU A N 1
ATOM 665 C CA . GLU A 1 84 ? -2.596 -16.215 -18.261 1.00 43.25 84 GLU A CA 1
ATOM 666 C C . GLU A 1 84 ? -2.238 -15.521 -19.595 1.00 43.25 84 GLU A C 1
ATOM 668 O O . GLU A 1 84 ? -3.126 -15.219 -20.389 1.00 43.25 84 GLU A O 1
ATOM 673 N N . ALA A 1 85 ? -0.953 -15.292 -19.892 1.00 45.53 85 ALA A N 1
ATOM 674 C CA . ALA A 1 85 ? -0.512 -14.561 -21.087 1.00 45.53 85 ALA A CA 1
ATOM 675 C C . ALA A 1 85 ? -0.202 -15.449 -22.313 1.00 45.53 85 ALA A C 1
ATOM 677 O O . ALA A 1 85 ? 0.249 -14.943 -23.340 1.00 45.53 85 ALA A O 1
ATOM 678 N N . THR A 1 86 ? -0.420 -16.767 -22.243 1.00 43.66 86 THR A N 1
ATOM 679 C CA . THR A 1 86 ? -0.020 -17.693 -23.326 1.00 43.66 86 THR A CA 1
ATOM 680 C C . THR A 1 86 ? -1.014 -17.815 -24.486 1.00 43.66 86 THR A C 1
ATOM 682 O O . THR A 1 86 ? -0.678 -18.434 -25.491 1.00 43.66 86 THR A O 1
ATOM 685 N N . ASN A 1 87 ? -2.181 -17.163 -24.432 1.00 41.25 87 ASN A N 1
ATOM 686 C CA . ASN A 1 87 ? -3.185 -17.221 -25.502 1.00 41.25 87 ASN A CA 1
ATOM 687 C C . ASN A 1 87 ? -3.648 -15.833 -25.960 1.00 41.25 87 ASN A C 1
ATOM 689 O O . ASN A 1 87 ? -4.809 -15.468 -25.786 1.00 41.25 87 ASN A O 1
ATOM 693 N N . ALA A 1 88 ? -2.770 -15.059 -26.598 1.00 39.34 88 ALA A N 1
ATOM 694 C CA . ALA A 1 88 ? -3.230 -13.928 -27.394 1.00 39.34 88 ALA A CA 1
ATOM 695 C C . ALA A 1 88 ? -2.290 -13.625 -28.566 1.00 39.34 88 ALA A C 1
ATOM 697 O O . ALA A 1 88 ? -1.186 -13.113 -28.400 1.00 39.34 88 ALA A O 1
ATOM 698 N N . THR A 1 89 ? -2.782 -13.835 -29.786 1.00 43.00 89 THR A N 1
ATOM 699 C CA . THR A 1 89 ? -2.315 -13.193 -31.028 1.00 43.00 89 THR A CA 1
ATOM 700 C C . THR A 1 89 ? -2.601 -11.678 -31.012 1.00 43.00 89 THR A C 1
ATOM 702 O O . THR A 1 89 ? -3.131 -11.120 -31.973 1.00 43.00 89 THR A O 1
ATOM 705 N N . GLN A 1 90 ? -2.315 -10.996 -29.898 1.00 49.03 90 GLN A N 1
ATOM 706 C CA . GLN A 1 90 ? -2.648 -9.593 -29.677 1.00 49.03 90 GLN A CA 1
ATOM 707 C C . GLN A 1 90 ? -1.463 -8.675 -29.965 1.00 49.03 90 GLN A C 1
ATOM 709 O O . GLN A 1 90 ? -0.347 -8.838 -29.477 1.00 49.03 90 GLN A O 1
ATOM 714 N N . LYS A 1 91 ? -1.771 -7.653 -30.758 1.00 55.75 91 LYS A N 1
ATOM 715 C CA . LYS A 1 91 ? -1.010 -6.417 -30.920 1.00 55.75 91 LYS A CA 1
ATOM 716 C C . LYS A 1 91 ? -0.655 -5.880 -29.524 1.00 55.75 91 LYS A C 1
ATOM 718 O O . LYS A 1 91 ? -1.558 -5.653 -28.727 1.00 55.75 91 LYS A O 1
ATOM 723 N N . TRP A 1 92 ? 0.631 -5.712 -29.221 1.00 63.62 92 TRP A N 1
ATOM 724 C CA . TRP A 1 92 ? 1.081 -5.278 -27.894 1.00 63.62 92 TRP A CA 1
ATOM 725 C C . TRP A 1 92 ? 0.484 -3.908 -27.536 1.00 63.62 92 TRP A C 1
ATOM 727 O O . TRP A 1 92 ? 0.633 -2.952 -28.300 1.00 63.62 92 TRP A O 1
ATOM 737 N N . THR A 1 93 ? -0.190 -3.809 -26.392 1.00 68.62 93 THR A N 1
ATOM 738 C CA . THR A 1 93 ? -0.780 -2.563 -25.882 1.00 68.62 93 THR A CA 1
ATOM 739 C C . THR A 1 93 ? 0.155 -1.938 -24.855 1.00 68.62 93 THR A C 1
ATOM 741 O O . THR A 1 93 ? 0.739 -2.640 -24.037 1.00 68.62 93 THR A O 1
ATOM 744 N N . HIS A 1 94 ? 0.326 -0.616 -24.885 1.00 78.06 94 HIS A N 1
ATOM 745 C CA . HIS A 1 94 ? 1.181 0.116 -23.940 1.00 78.06 94 HIS A CA 1
ATOM 746 C C . HIS A 1 94 ? 0.453 0.455 -22.627 1.00 78.06 94 HIS A C 1
ATOM 748 O O . HIS A 1 94 ? 0.802 1.425 -21.965 1.00 78.06 94 HIS A O 1
ATOM 754 N N . ASP A 1 95 ? -0.549 -0.324 -22.225 1.00 81.19 95 ASP A N 1
ATOM 755 C CA . ASP A 1 95 ? -1.458 0.033 -21.125 1.00 81.19 95 ASP A CA 1
ATOM 756 C C . ASP A 1 95 ? -1.111 -0.668 -19.801 1.00 81.19 95 ASP A C 1
ATOM 758 O O . ASP A 1 95 ? -1.825 -0.544 -18.805 1.00 81.19 95 ASP A O 1
ATOM 762 N N . CYS A 1 96 ? 0.016 -1.383 -19.761 1.00 88.81 96 CYS A N 1
ATOM 763 C CA . CYS A 1 96 ? 0.465 -2.107 -18.582 1.00 88.81 96 CYS A CA 1
ATOM 764 C C . CYS A 1 96 ? 1.423 -1.266 -17.745 1.00 88.81 96 CYS A C 1
ATOM 766 O O . CYS A 1 96 ? 2.369 -0.655 -18.242 1.00 88.81 96 CYS A O 1
ATOM 768 N N . TYR A 1 97 ? 1.212 -1.275 -16.432 1.00 91.12 97 TYR A N 1
ATOM 769 C CA . TYR A 1 97 ? 2.088 -0.597 -15.48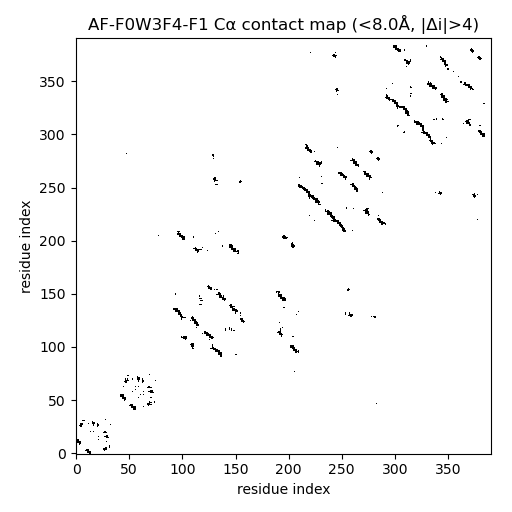8 1.00 91.12 97 TYR A CA 1
ATOM 770 C C . TYR A 1 97 ? 2.944 -1.602 -14.737 1.00 91.12 97 TYR A C 1
ATOM 772 O O . TYR A 1 97 ? 2.479 -2.673 -14.346 1.00 91.12 97 TYR A O 1
ATOM 780 N N . TYR A 1 98 ? 4.190 -1.224 -14.480 1.00 91.88 98 TYR A N 1
ATOM 781 C CA . TYR A 1 98 ? 5.156 -2.053 -13.775 1.00 91.88 98 TYR A CA 1
ATOM 782 C C . TYR A 1 98 ? 5.907 -1.236 -12.742 1.00 91.88 98 TYR A C 1
ATOM 784 O O . TYR A 1 98 ? 6.270 -0.090 -12.994 1.00 91.88 98 TYR A O 1
ATOM 792 N N . ARG A 1 99 ? 6.164 -1.836 -11.581 1.00 91.00 99 ARG A N 1
ATOM 793 C CA . ARG A 1 99 ? 6.969 -1.246 -10.512 1.00 91.00 99 ARG A CA 1
ATOM 794 C C . ARG A 1 99 ? 8.350 -1.872 -10.486 1.00 91.00 99 ARG A C 1
ATOM 796 O O . ARG A 1 99 ? 8.471 -3.091 -10.529 1.00 91.00 99 ARG A O 1
ATOM 803 N N . VAL A 1 100 ? 9.381 -1.051 -10.324 1.00 90.50 100 VAL A N 1
ATOM 804 C CA . VAL A 1 100 ? 10.748 -1.517 -10.086 1.00 90.50 100 VAL A CA 1
ATOM 805 C C . VAL A 1 100 ? 10.908 -2.037 -8.659 1.00 90.50 100 VAL A C 1
ATOM 807 O O . VAL A 1 100 ? 10.722 -1.308 -7.684 1.00 90.50 100 VAL A O 1
ATOM 810 N N . CYS A 1 101 ? 11.321 -3.298 -8.543 1.00 85.88 101 CYS A N 1
ATOM 811 C CA . CYS A 1 101 ? 11.482 -4.020 -7.277 1.00 85.88 101 CYS A CA 1
ATOM 812 C C . CYS A 1 101 ? 12.923 -4.445 -6.986 1.00 85.88 101 CYS A C 1
ATOM 814 O O . CYS A 1 101 ? 13.173 -5.101 -5.975 1.00 85.88 101 CYS A O 1
ATOM 816 N N . TYR A 1 102 ? 13.869 -4.073 -7.841 1.00 83.38 102 TYR A N 1
ATOM 817 C CA . TYR A 1 102 ? 15.271 -4.433 -7.690 1.00 83.38 102 TYR A CA 1
ATOM 818 C C . TYR A 1 102 ? 16.124 -3.221 -7.318 1.00 83.38 102 TYR A C 1
ATOM 820 O O . TYR A 1 102 ? 16.058 -2.179 -7.973 1.00 83.38 102 TYR A O 1
ATOM 828 N N . ARG A 1 103 ? 16.932 -3.383 -6.264 1.00 78.00 103 ARG A N 1
ATOM 829 C CA . ARG A 1 103 ? 18.041 -2.483 -5.935 1.00 78.00 103 ARG A CA 1
ATOM 830 C C . ARG A 1 103 ? 19.312 -3.066 -6.549 1.00 78.00 103 ARG A C 1
ATOM 832 O O . ARG A 1 103 ? 19.644 -4.229 -6.305 1.00 78.00 103 ARG A O 1
ATOM 839 N N . GLY A 1 104 ? 19.999 -2.273 -7.366 1.00 67.88 104 GLY A N 1
ATOM 840 C CA . GLY A 1 104 ? 21.280 -2.666 -7.941 1.00 67.88 104 GLY A CA 1
ATOM 841 C C . GLY A 1 104 ? 22.362 -2.793 -6.870 1.00 67.88 104 GLY A C 1
ATOM 842 O O . GLY A 1 104 ? 22.186 -2.413 -5.714 1.00 67.88 104 GLY A O 1
ATOM 843 N N . LYS A 1 105 ? 23.516 -3.345 -7.247 1.00 63.97 105 LYS A N 1
ATOM 844 C CA . LYS A 1 105 ? 24.737 -3.224 -6.439 1.00 63.97 105 LYS A CA 1
ATOM 845 C C . LYS A 1 105 ? 25.543 -2.042 -6.977 1.00 63.97 105 LYS A C 1
ATOM 847 O O . LYS A 1 105 ? 25.623 -1.901 -8.189 1.00 63.97 105 LYS A O 1
ATOM 852 N N . GLN A 1 106 ? 26.187 -1.290 -6.079 1.00 52.16 106 GLN A N 1
ATOM 853 C CA . GLN A 1 106 ? 27.098 -0.170 -6.377 1.00 52.16 106 GLN A CA 1
ATOM 854 C C . GLN A 1 106 ? 26.417 1.085 -6.949 1.00 52.16 106 GLN A C 1
ATOM 856 O O . GLN A 1 106 ? 26.442 1.313 -8.150 1.00 52.16 106 GLN A O 1
ATOM 861 N N . GLY A 1 107 ? 25.842 1.924 -6.080 1.00 55.12 107 GLY A N 1
ATOM 862 C CA . GLY A 1 107 ? 25.476 3.318 -6.396 1.00 55.12 107 GLY A CA 1
ATOM 863 C C . GLY A 1 107 ? 24.299 3.527 -7.358 1.00 55.12 107 GLY A C 1
ATOM 864 O O . GLY A 1 107 ? 23.733 4.616 -7.384 1.00 55.12 107 GLY A O 1
ATOM 865 N N . VAL A 1 108 ? 23.888 2.493 -8.094 1.00 62.22 108 VAL A N 1
ATOM 866 C CA . VAL A 1 108 ? 22.787 2.547 -9.056 1.00 62.22 108 VAL A CA 1
ATOM 867 C C . VAL A 1 108 ? 21.588 1.759 -8.525 1.00 62.22 108 VAL A C 1
ATOM 869 O O . VAL A 1 108 ? 21.447 0.555 -8.751 1.00 62.22 108 VAL A O 1
ATOM 872 N N . ASP A 1 109 ? 20.709 2.444 -7.797 1.00 73.06 109 ASP A N 1
ATOM 873 C CA . ASP A 1 109 ? 19.444 1.876 -7.330 1.00 73.06 109 ASP A CA 1
ATOM 874 C C . ASP A 1 109 ? 18.414 1.872 -8.462 1.00 73.06 109 ASP A C 1
ATOM 876 O O . ASP A 1 109 ? 17.898 2.925 -8.838 1.00 73.06 109 ASP A O 1
ATOM 880 N N . GLY A 1 110 ? 18.086 0.694 -9.002 1.00 85.19 110 GLY A N 1
ATOM 881 C CA . GLY A 1 110 ? 17.012 0.548 -9.979 1.00 85.19 110 GLY A CA 1
ATOM 882 C C . GLY A 1 110 ? 17.237 -0.539 -11.023 1.00 85.19 110 GLY A C 1
ATOM 883 O O . GLY A 1 110 ? 18.116 -1.394 -10.903 1.00 85.19 110 GLY A O 1
ATOM 884 N N . VAL A 1 111 ? 16.427 -0.490 -12.077 1.00 88.94 111 VAL A N 1
ATOM 885 C CA . VAL A 1 111 ? 16.473 -1.427 -13.201 1.00 88.94 111 VAL A CA 1
ATOM 886 C C . VAL A 1 111 ? 16.997 -0.733 -14.451 1.00 88.94 111 VAL A C 1
ATOM 888 O O . VAL A 1 111 ? 16.494 0.312 -14.860 1.00 88.94 111 VAL A O 1
ATOM 891 N N . GLY A 1 112 ? 18.028 -1.334 -15.048 1.00 88.81 112 GLY A N 1
ATOM 892 C CA . GLY A 1 112 ? 18.650 -0.841 -16.270 1.00 88.81 112 GLY A CA 1
ATOM 893 C C . GLY A 1 112 ? 17.727 -0.980 -17.474 1.00 88.81 112 GLY A C 1
ATOM 894 O O . GLY A 1 112 ? 17.210 -2.064 -17.751 1.00 88.81 112 GLY A O 1
ATOM 895 N N . VAL A 1 113 ? 17.573 0.120 -18.199 1.00 90.75 113 VAL A N 1
ATOM 896 C CA . VAL A 1 113 ? 16.804 0.218 -19.436 1.00 90.75 113 VAL A CA 1
ATOM 897 C C . VAL A 1 113 ? 17.733 0.023 -20.612 1.00 90.75 113 VAL A C 1
ATOM 899 O O . VAL A 1 113 ? 18.789 0.642 -20.699 1.00 90.75 113 VAL A O 1
ATOM 902 N N . ARG A 1 114 ? 17.341 -0.868 -21.506 1.00 90.38 114 ARG A N 1
ATOM 903 C CA . ARG A 1 114 ? 18.135 -1.411 -22.599 1.00 90.38 114 ARG A CA 1
ATOM 904 C C . ARG A 1 114 ? 17.749 -0.751 -23.919 1.00 90.38 114 ARG A C 1
ATOM 906 O O . ARG A 1 114 ? 16.587 -0.412 -24.122 1.00 90.38 114 ARG A O 1
ATOM 913 N N . SER A 1 115 ? 18.707 -0.577 -24.826 1.00 90.06 115 SER A N 1
ATOM 914 C CA . SER A 1 115 ? 18.450 0.027 -26.144 1.00 90.06 115 SER A CA 1
ATOM 915 C C . SER A 1 115 ? 17.707 -0.889 -27.121 1.00 90.06 115 SER A C 1
ATOM 917 O O . SER A 1 115 ? 17.199 -0.411 -28.133 1.00 90.06 115 SER A O 1
ATOM 919 N N . LYS A 1 116 ? 17.665 -2.202 -26.859 1.00 89.44 116 LYS A N 1
ATOM 920 C CA . LYS A 1 116 ? 17.004 -3.211 -27.701 1.00 89.44 116 LYS A CA 1
ATOM 921 C C . LYS A 1 116 ? 16.290 -4.254 -26.838 1.00 89.44 116 LYS A C 1
ATOM 923 O O . LYS A 1 116 ? 16.610 -4.387 -25.656 1.00 89.44 116 LYS A O 1
ATOM 928 N N . CYS A 1 117 ? 15.397 -5.038 -27.452 1.00 88.62 117 CYS A N 1
ATOM 929 C CA . CYS A 1 117 ? 14.760 -6.220 -26.854 1.00 88.62 117 CYS A CA 1
ATOM 930 C C . CYS A 1 117 ? 15.770 -7.375 -26.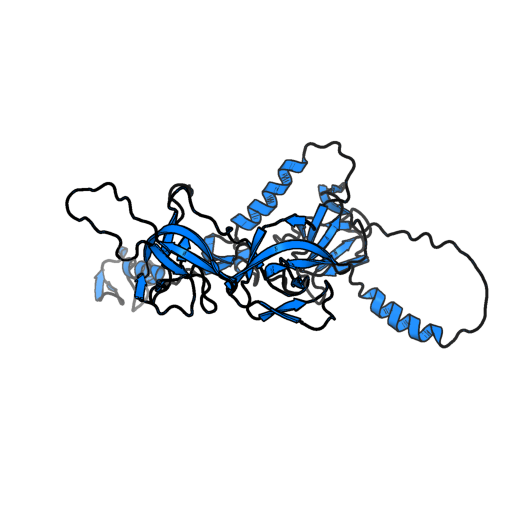671 1.00 88.62 117 CYS A C 1
ATOM 932 O O . CYS A 1 117 ? 15.618 -8.472 -27.193 1.00 88.62 117 CYS A O 1
ATOM 934 N N . ASP A 1 118 ? 16.872 -7.110 -25.973 1.00 86.12 118 ASP A N 1
ATOM 935 C CA . ASP A 1 118 ? 17.905 -8.084 -25.638 1.00 86.12 118 ASP A CA 1
ATOM 936 C C . ASP A 1 118 ? 18.557 -7.680 -24.317 1.00 86.12 118 ASP A C 1
ATOM 938 O O . ASP A 1 118 ? 18.956 -6.526 -24.119 1.00 86.12 118 ASP A O 1
ATOM 942 N N . PHE A 1 119 ? 18.708 -8.653 -23.424 1.00 82.81 119 PHE A N 1
ATOM 943 C CA . PHE A 1 119 ? 19.355 -8.483 -22.133 1.00 82.81 119 PHE A CA 1
ATOM 944 C C . PHE A 1 119 ? 20.832 -8.082 -22.260 1.00 82.81 119 PHE A C 1
ATOM 946 O O . PHE A 1 119 ? 21.358 -7.365 -21.406 1.00 82.81 119 PHE A O 1
ATOM 953 N N . ALA A 1 120 ? 21.498 -8.509 -23.336 1.00 85.50 120 ALA A N 1
ATOM 954 C CA . ALA A 1 120 ? 22.896 -8.178 -23.605 1.00 85.50 120 ALA A CA 1
ATOM 955 C C . ALA A 1 120 ? 23.095 -6.765 -24.185 1.00 85.50 120 ALA A C 1
ATOM 957 O O . ALA A 1 120 ? 24.229 -6.302 -24.299 1.00 85.50 120 ALA A O 1
ATOM 958 N N . SER A 1 121 ? 22.018 -6.067 -24.557 1.00 86.69 121 SER A N 1
ATOM 959 C CA . SER A 1 121 ? 22.134 -4.749 -25.183 1.00 86.69 121 SER A CA 1
ATOM 960 C C . SER A 1 121 ? 22.548 -3.653 -24.192 1.00 86.69 121 SER A C 1
ATOM 962 O O . SER A 1 121 ? 22.489 -3.811 -22.969 1.00 86.69 121 SER A O 1
ATOM 964 N N . ILE A 1 122 ? 23.012 -2.525 -24.728 1.00 87.00 122 ILE A N 1
ATOM 965 C CA . ILE A 1 122 ? 23.564 -1.418 -23.940 1.00 87.00 122 ILE A CA 1
ATOM 966 C C . ILE A 1 122 ? 22.484 -0.831 -23.024 1.00 87.00 122 ILE A C 1
ATOM 968 O O . ILE A 1 122 ? 21.354 -0.596 -23.457 1.00 87.00 122 ILE A O 1
ATOM 972 N N . ILE A 1 123 ? 22.848 -0.567 -21.765 1.00 87.75 123 ILE A N 1
ATOM 973 C CA . ILE A 1 123 ? 21.998 0.175 -20.830 1.00 87.75 123 ILE A CA 1
ATOM 974 C C . ILE A 1 123 ? 22.059 1.662 -21.190 1.00 87.75 123 ILE A C 1
ATOM 976 O O . ILE A 1 123 ? 23.136 2.254 -21.212 1.00 87.75 123 ILE A O 1
ATOM 980 N N . ILE A 1 124 ? 20.903 2.258 -21.471 1.00 87.56 124 ILE A N 1
ATOM 981 C CA . ILE A 1 124 ? 20.750 3.674 -21.831 1.00 87.56 124 ILE A CA 1
ATOM 982 C C . ILE A 1 124 ? 20.370 4.561 -20.639 1.00 87.56 124 ILE A C 1
ATOM 984 O O . ILE A 1 124 ? 20.531 5.775 -20.715 1.00 87.56 124 ILE A O 1
ATOM 988 N N . GLY A 1 125 ? 19.904 3.968 -19.539 1.00 88.12 125 GLY A N 1
ATOM 989 C CA . GLY A 1 125 ? 19.524 4.660 -18.308 1.00 88.12 125 GLY A CA 1
ATOM 990 C C . GLY A 1 125 ? 18.965 3.683 -17.276 1.00 88.12 125 GLY A C 1
ATOM 991 O O . GLY A 1 125 ? 18.911 2.480 -17.533 1.00 88.12 125 GLY A O 1
ATOM 992 N N . TYR A 1 126 ? 18.535 4.187 -16.121 1.00 88.38 126 TYR A N 1
ATOM 993 C CA . TYR A 1 126 ? 17.958 3.360 -15.056 1.00 88.38 126 TYR A CA 1
ATOM 994 C C . TYR A 1 126 ? 16.623 3.924 -14.583 1.00 88.38 126 TYR A C 1
ATOM 996 O O . TYR A 1 126 ? 16.492 5.131 -14.391 1.00 88.38 126 TYR A O 1
ATOM 1004 N N . ILE A 1 127 ? 15.647 3.046 -14.356 1.00 89.88 127 ILE A N 1
ATOM 1005 C CA . ILE A 1 127 ? 14.416 3.396 -13.642 1.00 89.88 127 ILE A CA 1
ATOM 1006 C C . ILE A 1 127 ? 14.661 3.137 -12.154 1.00 89.88 127 ILE A C 1
ATOM 1008 O O . ILE A 1 127 ? 14.965 1.991 -11.806 1.00 89.88 127 ILE A O 1
ATOM 1012 N N . PRO A 1 128 ? 14.550 4.153 -11.278 1.00 88.44 128 PRO A N 1
ATOM 1013 C CA . PRO A 1 128 ? 14.877 3.993 -9.868 1.00 88.44 128 PRO A CA 1
ATOM 1014 C C . PRO A 1 128 ? 13.999 2.967 -9.146 1.00 88.44 128 PRO A C 1
ATOM 1016 O O . PRO A 1 128 ? 12.847 2.731 -9.516 1.00 88.44 128 PRO A O 1
ATOM 1019 N N . PHE A 1 129 ? 14.530 2.386 -8.071 1.00 87.62 129 PHE A N 1
ATOM 1020 C CA . PHE A 1 129 ? 13.777 1.475 -7.209 1.00 87.62 129 PHE A CA 1
ATOM 1021 C C . PHE A 1 129 ? 12.474 2.107 -6.683 1.00 87.62 129 PHE A C 1
ATOM 1023 O O . PHE A 1 129 ? 12.422 3.290 -6.350 1.00 87.62 129 PHE A O 1
ATOM 1030 N N . GLY A 1 130 ? 11.398 1.315 -6.643 1.00 86.62 130 GLY A N 1
ATOM 1031 C CA . GLY A 1 130 ? 10.069 1.739 -6.196 1.00 86.62 130 GLY A CA 1
ATOM 1032 C C . GLY A 1 130 ? 9.254 2.529 -7.223 1.00 86.62 130 GLY A C 1
ATOM 1033 O O . GLY A 1 130 ? 8.046 2.684 -7.022 1.00 86.62 130 GLY A O 1
ATOM 1034 N N . ARG A 1 131 ? 9.865 2.989 -8.325 1.00 90.12 131 ARG A N 1
ATOM 1035 C CA . ARG A 1 131 ? 9.173 3.746 -9.376 1.00 90.12 131 ARG A CA 1
ATOM 1036 C C . ARG A 1 131 ? 8.312 2.855 -10.256 1.00 90.12 131 ARG A C 1
ATOM 1038 O O . ARG A 1 131 ? 8.658 1.705 -10.527 1.00 90.12 131 ARG A O 1
ATOM 1045 N N . VAL A 1 132 ? 7.198 3.420 -10.699 1.00 92.00 132 VAL A N 1
ATOM 1046 C CA . VAL A 1 132 ? 6.250 2.820 -11.628 1.00 92.00 132 VAL A CA 1
ATOM 1047 C C . VAL A 1 132 ? 6.435 3.433 -13.007 1.00 92.00 132 VAL A C 1
ATOM 1049 O O . VAL A 1 132 ? 6.587 4.642 -13.147 1.00 92.00 132 VAL A O 1
ATOM 1052 N N . PHE A 1 133 ? 6.409 2.595 -14.032 1.00 91.88 133 PHE A N 1
ATOM 1053 C CA . PHE A 1 133 ? 6.452 3.014 -15.424 1.00 91.88 133 PHE A CA 1
ATOM 1054 C C . PHE A 1 133 ? 5.374 2.289 -16.2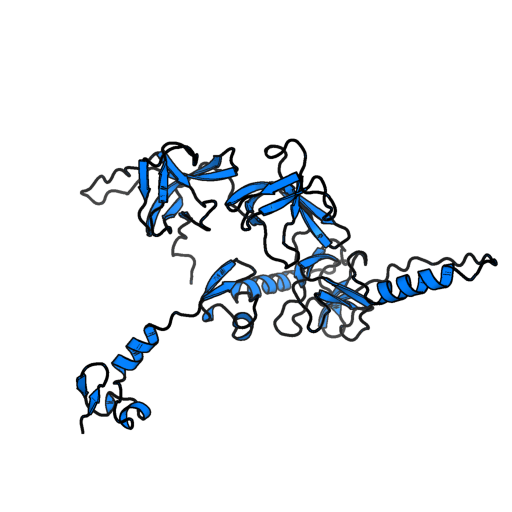24 1.00 91.88 133 PHE A C 1
ATOM 1056 O O . PHE A 1 133 ? 4.931 1.201 -15.853 1.00 91.88 133 PHE A O 1
ATOM 1063 N N . GLN A 1 134 ? 4.969 2.906 -17.327 1.00 91.38 134 GLN A N 1
ATOM 1064 C CA . GLN A 1 134 ? 4.030 2.338 -18.281 1.00 91.38 134 GLN A CA 1
ATOM 1065 C C . GLN A 1 134 ? 4.799 1.677 -19.427 1.00 91.38 134 GLN A C 1
ATOM 1067 O O . GLN A 1 134 ? 5.733 2.264 -19.989 1.00 91.38 134 GLN A O 1
ATOM 1072 N N . GLY A 1 135 ? 4.404 0.470 -19.794 1.00 90.50 135 GLY A N 1
ATOM 1073 C CA . GLY A 1 135 ? 5.024 -0.309 -20.847 1.00 90.50 135 GLY A CA 1
ATOM 1074 C C . GLY A 1 135 ? 4.043 -1.261 -21.512 1.00 90.50 135 GLY A C 1
ATOM 1075 O O . GLY A 1 135 ? 2.851 -1.270 -21.212 1.00 90.50 135 GLY A O 1
ATOM 1076 N N . THR A 1 136 ? 4.561 -2.040 -22.450 1.00 89.62 136 THR A N 1
ATOM 1077 C CA . THR A 1 136 ? 3.809 -3.139 -23.050 1.00 89.62 136 THR A CA 1
ATOM 1078 C C . THR A 1 136 ? 3.591 -4.271 -22.059 1.00 89.62 136 THR A C 1
ATOM 1080 O O . THR A 1 136 ? 4.311 -4.364 -21.065 1.00 89.62 136 THR A O 1
ATOM 1083 N N . ASP A 1 137 ? 2.683 -5.192 -22.376 1.00 87.00 137 ASP A N 1
ATOM 1084 C CA . ASP A 1 137 ? 2.742 -6.531 -21.788 1.00 87.00 137 ASP A CA 1
ATOM 1085 C C . ASP A 1 137 ? 4.116 -7.197 -21.987 1.00 87.00 137 ASP A C 1
ATOM 1087 O O . ASP A 1 137 ? 4.982 -6.716 -22.731 1.00 87.00 137 ASP A O 1
ATOM 1091 N N . ILE A 1 138 ? 4.322 -8.304 -21.271 1.00 86.88 138 ILE A N 1
ATOM 1092 C CA . ILE A 1 138 ? 5.564 -9.076 -21.296 1.00 86.88 138 ILE A CA 1
ATOM 1093 C C . ILE A 1 138 ? 5.788 -9.636 -22.705 1.00 86.88 138 ILE A C 1
ATOM 1095 O O . ILE A 1 138 ? 4.978 -10.399 -23.222 1.00 86.88 138 ILE A O 1
ATOM 1099 N N . ILE A 1 139 ? 6.924 -9.287 -23.305 1.00 85.44 139 ILE A N 1
ATOM 1100 C CA . ILE A 1 139 ? 7.357 -9.739 -24.628 1.00 85.44 139 ILE A CA 1
ATOM 1101 C C . ILE A 1 139 ? 8.589 -10.619 -24.463 1.00 85.44 139 ILE A C 1
ATOM 1103 O O . ILE A 1 139 ? 9.576 -10.210 -23.858 1.00 85.44 139 ILE A O 1
ATOM 1107 N N . TYR A 1 140 ? 8.566 -11.810 -25.047 1.00 85.75 140 TYR A N 1
ATOM 1108 C CA . TYR A 1 140 ? 9.723 -12.695 -25.059 1.00 85.75 140 TYR A CA 1
ATOM 1109 C C . TYR A 1 140 ? 10.630 -12.359 -26.242 1.00 85.75 140 TYR A C 1
ATOM 1111 O O . TYR A 1 140 ? 10.168 -12.267 -27.380 1.00 85.75 140 TYR A O 1
ATOM 1119 N N . ASN A 1 141 ? 11.920 -12.150 -25.979 1.00 84.06 141 ASN A N 1
ATOM 1120 C CA . ASN A 1 141 ? 12.903 -11.986 -27.047 1.00 84.06 141 ASN A CA 1
ATOM 1121 C C . ASN A 1 141 ? 13.216 -13.332 -27.733 1.00 84.06 141 ASN A C 1
ATOM 1123 O O . ASN A 1 141 ? 12.754 -14.389 -27.309 1.00 84.06 141 ASN A O 1
ATOM 1127 N N . GLU A 1 142 ? 14.069 -13.307 -28.759 1.00 83.62 142 GLU A N 1
ATOM 1128 C CA . GLU A 1 142 ? 14.493 -14.506 -29.506 1.00 83.62 142 GLU A CA 1
ATOM 1129 C C . GLU A 1 142 ? 15.152 -15.590 -28.632 1.00 83.62 142 GLU A C 1
ATOM 1131 O O . GLU A 1 142 ? 15.175 -16.760 -29.001 1.00 83.62 142 GLU A O 1
ATOM 1136 N N . LYS A 1 143 ? 15.679 -15.217 -27.460 1.00 82.88 143 LYS A N 1
ATOM 1137 C CA . LYS A 1 143 ? 16.308 -16.127 -26.490 1.00 82.88 143 LYS A CA 1
ATOM 1138 C C . LYS A 1 143 ? 15.319 -16.632 -25.430 1.00 82.88 143 LYS A C 1
ATOM 1140 O O . LYS A 1 143 ? 15.728 -17.355 -24.525 1.00 82.88 143 LYS A O 1
ATOM 1145 N N . GLY A 1 144 ? 14.045 -16.243 -25.511 1.00 83.19 144 GLY A N 1
ATOM 1146 C CA . GLY A 1 144 ? 13.021 -16.572 -24.521 1.00 83.19 144 GLY A CA 1
ATOM 1147 C C . GLY A 1 144 ? 13.108 -15.750 -23.231 1.00 83.19 144 GLY A C 1
ATOM 1148 O O . GLY A 1 144 ? 12.530 -16.143 -22.219 1.00 83.19 144 GLY A O 1
ATOM 1149 N N . ASP A 1 145 ? 13.814 -14.615 -23.225 1.00 84.06 145 ASP A N 1
ATOM 1150 C CA . ASP A 1 145 ? 13.824 -13.711 -22.074 1.00 84.06 145 ASP A CA 1
ATOM 1151 C C . ASP A 1 145 ? 12.604 -12.783 -22.096 1.00 84.06 145 ASP A C 1
ATOM 1153 O O . ASP A 1 145 ? 12.396 -12.095 -23.099 1.00 84.06 145 ASP A O 1
ATOM 1157 N N . PRO A 1 146 ? 11.846 -12.674 -20.990 1.00 87.00 146 PRO A N 1
ATOM 1158 C CA . PRO A 1 146 ? 10.743 -11.731 -20.891 1.00 87.00 146 PRO A CA 1
ATOM 1159 C C . PRO A 1 146 ? 11.263 -10.298 -20.702 1.00 87.00 146 PRO A C 1
ATOM 1161 O O . PRO A 1 146 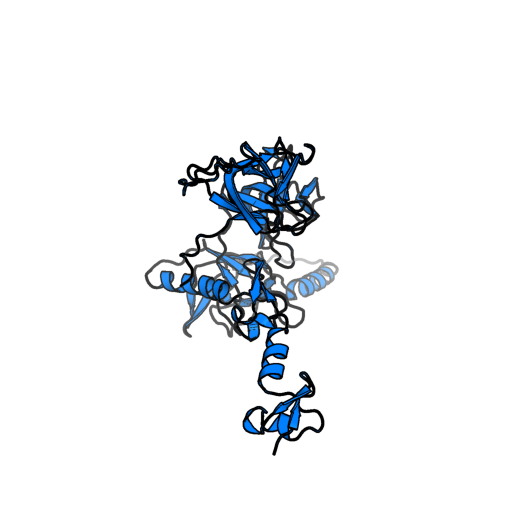? 12.056 -9.997 -19.801 1.00 87.00 146 PRO A O 1
ATOM 1164 N N . MET A 1 147 ? 10.782 -9.398 -21.548 1.00 88.81 147 MET A N 1
ATOM 1165 C CA . MET A 1 147 ? 11.150 -7.992 -21.658 1.00 88.81 147 MET A CA 1
ATOM 1166 C C . MET A 1 147 ? 9.879 -7.137 -21.749 1.00 88.81 147 MET A C 1
ATOM 1168 O O . MET A 1 147 ? 8.845 -7.588 -22.222 1.00 88.81 147 MET A O 1
ATOM 1172 N N . ILE A 1 148 ? 9.955 -5.883 -21.322 1.00 91.44 148 ILE A N 1
ATOM 1173 C CA . ILE A 1 148 ? 8.870 -4.902 -21.412 1.00 91.44 148 ILE A CA 1
ATOM 1174 C C . ILE A 1 148 ? 9.378 -3.708 -22.195 1.00 91.44 148 ILE A C 1
ATOM 1176 O O . ILE A 1 148 ? 10.420 -3.144 -21.851 1.00 91.44 148 ILE A O 1
ATOM 1180 N N . ASN A 1 149 ? 8.642 -3.300 -23.221 1.00 91.25 149 ASN A N 1
ATOM 1181 C CA . ASN A 1 149 ? 8.947 -2.075 -23.936 1.00 91.25 149 ASN A CA 1
ATOM 1182 C C . ASN A 1 149 ? 8.319 -0.878 -23.216 1.00 91.25 149 ASN A C 1
ATOM 1184 O O . ASN A 1 149 ? 7.134 -0.886 -22.890 1.00 91.25 149 ASN A O 1
ATOM 1188 N N . LEU A 1 150 ? 9.103 0.164 -22.978 1.00 90.31 150 LEU A N 1
ATOM 1189 C CA . LEU A 1 150 ? 8.647 1.383 -22.328 1.00 90.31 150 LEU A CA 1
ATOM 1190 C C . LEU A 1 150 ? 7.793 2.218 -23.280 1.00 90.31 150 LEU A C 1
ATOM 1192 O O . LEU A 1 150 ? 8.170 2.453 -24.424 1.00 90.31 150 LEU A O 1
ATOM 1196 N N . SER A 1 151 ? 6.673 2.728 -22.772 1.00 86.25 151 SER A N 1
ATOM 1197 C CA . SER A 1 151 ? 5.869 3.737 -23.480 1.00 86.25 151 SER A CA 1
ATOM 1198 C C . SER A 1 151 ? 6.601 5.083 -23.598 1.00 86.25 151 SER A C 1
ATOM 1200 O O . SER A 1 151 ? 6.437 5.805 -24.577 1.00 86.25 151 SER A O 1
ATOM 1202 N N . SER A 1 152 ? 7.424 5.422 -22.600 1.00 79.44 152 SER A N 1
ATOM 1203 C CA . SER A 1 152 ? 8.145 6.690 -22.498 1.00 79.44 152 SER A CA 1
ATOM 1204 C C . SER A 1 152 ? 9.404 6.545 -21.641 1.00 79.44 152 SER A C 1
ATOM 1206 O O . SER A 1 152 ? 9.475 5.725 -20.726 1.00 79.44 152 SER A O 1
ATOM 1208 N N . SER A 1 153 ? 10.401 7.387 -21.917 1.00 75.25 153 SER A N 1
ATOM 1209 C CA . SER A 1 153 ? 11.676 7.456 -21.199 1.00 75.25 153 SER A CA 1
ATOM 1210 C C . SER A 1 153 ? 11.715 8.547 -20.115 1.00 75.25 153 SER A C 1
ATOM 1212 O O . SER A 1 153 ? 12.799 8.905 -19.658 1.00 75.25 153 SER A O 1
ATOM 1214 N N . SER A 1 154 ? 10.573 9.125 -19.723 1.00 77.88 154 SER A N 1
ATOM 1215 C CA . SER A 1 154 ? 10.527 10.235 -18.750 1.00 77.88 154 SER A CA 1
ATOM 1216 C C . SER A 1 154 ? 11.031 9.850 -17.355 1.00 77.88 154 SER A C 1
ATOM 1218 O O . SER A 1 154 ? 11.613 10.678 -16.666 1.00 77.88 154 SER A O 1
ATOM 1220 N N . VAL A 1 155 ? 10.871 8.581 -16.971 1.00 78.69 155 VAL A N 1
ATOM 1221 C CA . VAL A 1 155 ? 11.229 8.048 -15.644 1.00 78.69 155 VAL A CA 1
ATOM 1222 C C . VAL A 1 155 ? 12.732 7.711 -15.531 1.00 78.69 155 VAL A C 1
ATOM 1224 O O . VAL A 1 155 ? 13.216 7.297 -14.478 1.00 78.69 155 VAL A O 1
ATOM 1227 N N . LEU A 1 156 ? 13.509 7.858 -16.612 1.00 83.69 156 LEU A N 1
ATOM 1228 C CA . LEU A 1 156 ? 14.921 7.475 -16.614 1.00 83.69 156 LEU A CA 1
ATOM 1229 C C . LEU A 1 156 ? 15.785 8.457 -15.820 1.00 83.69 156 LEU A C 1
ATOM 1231 O O . LEU A 1 156 ? 15.868 9.645 -16.131 1.00 83.69 156 LEU A O 1
ATOM 1235 N N . ARG A 1 157 ? 16.551 7.921 -14.869 1.00 74.00 157 ARG A N 1
ATOM 1236 C CA . ARG A 1 157 ? 17.725 8.593 -14.315 1.00 74.00 157 ARG A CA 1
ATOM 1237 C C . ARG A 1 157 ? 18.903 8.368 -15.260 1.00 74.00 157 ARG A C 1
ATOM 1239 O O . ARG A 1 157 ? 19.320 7.231 -15.487 1.00 74.00 157 ARG A O 1
ATOM 1246 N N . ASN A 1 158 ? 19.459 9.458 -15.781 1.00 62.16 158 ASN A N 1
ATOM 1247 C CA . ASN A 1 158 ? 20.655 9.427 -16.616 1.00 62.16 158 ASN A CA 1
ATOM 1248 C C . ASN A 1 158 ? 21.861 9.949 -15.825 1.00 62.16 158 ASN A C 1
ATOM 1250 O O . ASN A 1 158 ? 22.001 11.158 -15.651 1.00 62.16 158 ASN A O 1
ATOM 1254 N N . GLU A 1 159 ? 22.791 9.075 -15.435 1.00 53.88 159 GLU A N 1
ATOM 1255 C CA . GLU A 1 159 ? 24.115 9.517 -14.956 1.00 53.88 159 GLU A CA 1
ATOM 1256 C C . GLU A 1 159 ? 24.885 10.266 -16.059 1.00 53.88 159 GLU A C 1
ATOM 1258 O O . GLU A 1 159 ? 25.573 11.249 -15.796 1.00 53.88 159 GLU A O 1
ATOM 1263 N N . ARG A 1 160 ? 24.670 9.887 -17.328 1.00 48.25 160 ARG A N 1
ATOM 1264 C CA . ARG A 1 160 ? 25.226 10.591 -18.494 1.00 48.25 160 ARG A CA 1
ATOM 1265 C C . ARG A 1 160 ? 24.658 11.995 -18.704 1.00 48.25 160 ARG A C 1
ATOM 1267 O O . ARG A 1 160 ? 25.359 12.833 -19.254 1.00 48.25 160 ARG A O 1
ATOM 1274 N N . ARG A 1 161 ? 23.413 12.267 -18.296 1.00 45.41 161 ARG A N 1
ATOM 1275 C CA . ARG A 1 161 ? 22.771 13.566 -18.561 1.00 45.41 161 ARG A CA 1
ATOM 1276 C C . ARG A 1 161 ? 23.281 14.639 -17.608 1.00 45.41 161 ARG A C 1
ATOM 1278 O O . ARG A 1 161 ? 23.546 15.729 -18.081 1.00 45.41 161 ARG A O 1
ATOM 1285 N N . LYS A 1 162 ? 23.580 14.296 -16.347 1.00 44.41 162 LYS A N 1
ATOM 1286 C CA . LYS A 1 162 ? 24.289 15.210 -15.436 1.00 44.41 162 LYS A CA 1
ATOM 1287 C C . LYS A 1 162 ? 25.675 15.587 -15.967 1.00 44.41 162 LYS A C 1
ATOM 1289 O O . LYS A 1 162 ? 25.996 16.759 -15.996 1.00 44.41 162 LYS A O 1
ATOM 1294 N N . LEU A 1 163 ? 26.453 14.633 -16.485 1.00 43.69 163 LEU A N 1
ATOM 1295 C CA . LEU A 1 163 ? 27.762 14.933 -17.091 1.00 43.69 163 LEU A CA 1
ATOM 1296 C C . LEU A 1 163 ? 27.664 15.789 -18.367 1.00 43.69 163 LEU A C 1
ATOM 1298 O O . LEU A 1 163 ? 28.519 16.638 -18.594 1.00 43.69 163 LEU A O 1
ATOM 1302 N N . ILE A 1 164 ? 26.629 15.591 -19.188 1.00 49.16 164 ILE A N 1
ATOM 1303 C CA . ILE A 1 164 ? 26.428 16.355 -20.429 1.00 49.16 164 ILE A CA 1
ATOM 1304 C C . ILE A 1 164 ? 25.815 17.738 -20.158 1.00 49.16 164 ILE A C 1
ATOM 1306 O O . ILE A 1 164 ? 26.177 18.688 -20.839 1.00 49.16 164 ILE A O 1
ATOM 1310 N N . GLU A 1 165 ? 24.937 17.891 -19.165 1.00 45.31 165 GLU A N 1
ATOM 1311 C CA . GLU A 1 165 ? 24.375 19.191 -18.761 1.00 45.31 165 GLU A CA 1
ATOM 1312 C C . GLU A 1 165 ? 25.431 20.047 -18.046 1.00 45.31 165 GLU A C 1
ATOM 1314 O O . GLU A 1 165 ? 25.592 21.214 -18.395 1.00 45.31 165 GLU A O 1
ATOM 1319 N N . SER A 1 166 ? 26.261 19.450 -17.179 1.00 46.81 166 SER A N 1
ATOM 1320 C CA . SER A 1 166 ? 27.421 20.131 -16.581 1.00 46.81 166 SER A CA 1
ATOM 1321 C C . SER A 1 166 ? 28.505 20.502 -17.604 1.00 46.81 166 SER A C 1
ATOM 1323 O O . SER A 1 166 ? 29.215 21.484 -17.415 1.00 46.81 166 SER A O 1
ATOM 1325 N N . ALA A 1 167 ? 28.638 19.749 -18.702 1.00 46.75 167 ALA A N 1
ATOM 1326 C CA . ALA A 1 167 ? 29.531 20.106 -19.808 1.00 46.75 167 ALA A CA 1
ATOM 1327 C C . ALA A 1 167 ? 28.895 21.125 -20.778 1.00 46.75 167 ALA A C 1
ATOM 1329 O O . ALA A 1 167 ? 29.596 21.949 -21.360 1.00 46.75 167 ALA A O 1
ATOM 1330 N N . GLY A 1 168 ? 27.571 21.094 -20.946 1.00 45.72 168 GLY A N 1
ATOM 1331 C CA . GLY A 1 168 ? 26.817 21.964 -21.851 1.00 45.72 168 GLY A CA 1
ATOM 1332 C C . GLY A 1 168 ? 26.649 23.399 -21.348 1.00 45.72 168 GLY A C 1
ATOM 1333 O O . GLY A 1 168 ? 26.561 24.315 -22.166 1.00 45.72 168 GLY A O 1
ATOM 1334 N N . GLU A 1 169 ? 26.664 23.619 -20.031 1.00 44.69 169 GLU A N 1
ATOM 1335 C CA . GLU A 1 169 ? 26.717 24.969 -19.448 1.00 44.69 169 GLU A CA 1
ATOM 1336 C C . GLU A 1 169 ? 28.092 25.631 -19.619 1.00 44.69 169 GLU A C 1
ATOM 1338 O O . GLU A 1 169 ? 28.161 26.848 -19.773 1.00 44.69 169 GLU A O 1
ATOM 1343 N N . LEU A 1 170 ? 29.178 24.851 -19.717 1.00 43.22 170 LEU A N 1
ATOM 1344 C CA . LEU A 1 170 ? 30.513 25.392 -20.006 1.00 43.22 170 LEU A CA 1
ATOM 1345 C C . LEU A 1 170 ? 30.701 25.795 -21.480 1.00 43.22 170 LEU A C 1
ATOM 1347 O O . LEU A 1 170 ? 31.492 26.688 -21.777 1.00 43.22 170 LEU A O 1
ATOM 1351 N N . VAL A 1 171 ? 29.989 25.157 -22.415 1.00 44.16 171 VAL A N 1
ATOM 1352 C CA . VAL A 1 171 ? 30.149 25.417 -23.861 1.00 44.16 171 VAL A CA 1
ATOM 1353 C C . VAL A 1 171 ? 29.297 26.602 -24.334 1.00 44.16 171 VAL A C 1
ATOM 1355 O O . VAL A 1 171 ? 29.698 27.314 -25.252 1.00 44.16 171 VAL A O 1
ATOM 1358 N N . LYS A 1 172 ? 28.171 26.901 -23.672 1.00 40.44 172 LYS A N 1
ATOM 1359 C CA . LYS A 1 172 ? 27.319 28.057 -24.021 1.00 40.44 172 LYS A CA 1
ATOM 1360 C C . LYS A 1 172 ? 27.908 29.424 -23.651 1.00 40.44 172 LYS A C 1
ATOM 1362 O O . LYS A 1 172 ? 27.362 30.436 -24.076 1.00 40.44 172 LYS A O 1
ATOM 1367 N N . ALA A 1 173 ? 29.015 29.465 -22.910 1.00 39.94 173 ALA A N 1
ATOM 1368 C CA . ALA A 1 173 ? 29.715 30.709 -22.597 1.00 39.94 173 ALA A CA 1
ATOM 1369 C C . ALA A 1 173 ? 30.696 31.162 -23.699 1.00 39.94 173 ALA A C 1
ATOM 1371 O O . ALA A 1 173 ? 31.102 32.317 -23.682 1.00 39.94 173 ALA A O 1
ATOM 1372 N N . ASN A 1 174 ? 31.057 30.302 -24.665 1.00 41.97 174 ASN A N 1
ATOM 1373 C CA . ASN A 1 174 ? 32.154 30.576 -25.608 1.00 41.97 174 ASN A CA 1
ATOM 1374 C C . ASN A 1 174 ? 31.839 30.213 -27.068 1.00 41.97 174 ASN A C 1
ATOM 1376 O O . ASN A 1 174 ? 32.666 29.608 -27.745 1.00 41.97 174 ASN A O 1
ATOM 1380 N N . THR A 1 175 ? 30.658 30.544 -27.591 1.00 37.78 175 THR A N 1
ATOM 1381 C CA . THR A 1 175 ? 30.451 30.567 -29.056 1.00 37.78 175 THR A CA 1
ATOM 1382 C C . THR A 1 175 ? 29.232 31.406 -29.425 1.00 37.78 175 THR A C 1
ATOM 1384 O O . THR A 1 175 ? 28.119 30.914 -29.587 1.00 37.78 175 THR A O 1
ATOM 1387 N N . SER A 1 176 ? 29.454 32.709 -29.568 1.00 43.03 176 SER A N 1
ATOM 1388 C CA . SER A 1 176 ? 28.669 33.544 -30.469 1.00 43.03 176 SER A CA 1
ATOM 1389 C C . SER A 1 176 ? 29.316 33.468 -31.850 1.00 43.03 176 SER A C 1
ATOM 1391 O O . SER A 1 176 ? 30.335 34.112 -32.065 1.00 43.03 176 SER A O 1
ATOM 1393 N N . ASP A 1 177 ? 28.781 32.638 -32.742 1.00 33.03 177 ASP A N 1
ATOM 1394 C CA . ASP A 1 177 ? 28.609 33.009 -34.150 1.00 33.03 177 ASP A CA 1
ATOM 1395 C C . ASP A 1 177 ? 27.844 31.931 -34.921 1.00 33.03 177 ASP A C 1
ATOM 1397 O O . ASP A 1 177 ? 27.942 30.731 -34.661 1.00 33.03 177 ASP A O 1
ATOM 1401 N N . GLY A 1 178 ? 26.979 32.408 -35.812 1.00 32.62 178 GLY A N 1
ATOM 1402 C CA . GLY A 1 178 ? 25.861 31.661 -36.362 1.00 32.62 178 GLY A CA 1
ATOM 1403 C C . GLY A 1 178 ? 26.202 30.614 -37.420 1.00 32.62 178 GLY A C 1
ATOM 1404 O O . GLY A 1 178 ? 27.162 30.712 -38.172 1.00 32.62 178 GLY A O 1
ATOM 1405 N N . SER A 1 179 ? 25.301 29.646 -37.555 1.00 30.64 179 SER A N 1
ATOM 1406 C CA . SER A 1 179 ? 24.758 29.256 -38.859 1.00 30.64 179 SER A CA 1
ATOM 1407 C C . SER A 1 179 ? 23.541 28.353 -38.669 1.00 30.64 179 SER A C 1
ATOM 1409 O O . SER A 1 179 ? 23.564 27.337 -37.977 1.00 30.64 179 SER A O 1
ATOM 1411 N N . ASN A 1 180 ? 22.447 28.769 -39.302 1.00 38.78 180 ASN A N 1
ATOM 1412 C CA . ASN A 1 180 ? 21.231 27.994 -39.479 1.00 38.78 180 ASN A CA 1
ATOM 1413 C C . ASN A 1 180 ? 21.542 26.674 -40.191 1.00 38.78 180 ASN A C 1
ATOM 1415 O O . ASN A 1 180 ? 21.838 26.672 -41.382 1.00 38.78 180 ASN A O 1
ATOM 1419 N N . THR A 1 181 ? 21.339 25.551 -39.508 1.00 32.03 181 THR A N 1
ATOM 1420 C CA . THR A 1 181 ? 20.931 24.307 -40.167 1.00 32.03 181 THR A CA 1
ATOM 1421 C C . THR A 1 181 ? 19.773 23.692 -39.390 1.00 32.03 181 THR A C 1
ATOM 1423 O O . THR A 1 181 ? 19.935 22.984 -38.399 1.00 32.03 181 THR A O 1
ATOM 1426 N N . ASN A 1 182 ? 18.566 23.985 -39.880 1.00 33.72 182 ASN A N 1
ATOM 1427 C CA . ASN A 1 182 ? 17.363 23.203 -39.629 1.00 33.72 182 ASN A CA 1
ATOM 1428 C C . ASN A 1 182 ? 17.604 21.768 -40.120 1.00 33.72 182 ASN A C 1
ATOM 1430 O O . ASN A 1 182 ? 17.256 21.417 -41.245 1.00 33.72 182 ASN A O 1
ATOM 1434 N N . SER A 1 183 ? 18.209 20.932 -39.282 1.00 33.94 183 SER A N 1
ATOM 1435 C CA . SER A 1 183 ? 18.110 19.486 -39.419 1.00 33.94 183 SER A CA 1
ATOM 1436 C C . SER A 1 183 ? 17.059 19.009 -38.430 1.00 33.94 183 SER A C 1
ATOM 1438 O O . SER A 1 183 ? 17.153 19.196 -37.218 1.00 33.94 183 SER A O 1
ATOM 1440 N N . GLN A 1 184 ? 15.996 18.449 -38.995 1.00 35.62 184 GLN A N 1
ATOM 1441 C CA . GLN A 1 184 ? 14.926 17.756 -38.303 1.00 35.62 184 GLN A CA 1
ATOM 1442 C C . GLN A 1 184 ? 15.521 16.703 -37.355 1.00 35.62 184 GLN A C 1
ATOM 1444 O O . GLN A 1 184 ? 15.722 15.549 -37.732 1.00 35.62 184 GLN A O 1
ATOM 1449 N N . GLN A 1 185 ? 15.755 17.068 -36.094 1.00 33.81 185 GLN A N 1
ATOM 1450 C CA . GLN A 1 185 ? 15.800 16.096 -35.013 1.00 33.81 185 GLN A CA 1
ATOM 1451 C C . GLN A 1 185 ? 14.378 15.559 -34.857 1.00 33.81 185 GLN A C 1
ATOM 1453 O O . GLN A 1 185 ? 13.588 16.033 -34.041 1.00 33.81 185 GLN A O 1
ATOM 1458 N N . LYS A 1 186 ? 14.038 14.549 -35.670 1.00 32.62 186 LYS A N 1
ATOM 1459 C CA . LYS A 1 186 ? 13.024 13.569 -35.291 1.00 32.62 186 LYS A CA 1
ATOM 1460 C C . LYS A 1 186 ? 13.349 13.188 -33.851 1.00 32.62 186 LYS A C 1
ATOM 1462 O O . LYS A 1 186 ? 14.396 12.593 -33.595 1.00 32.62 186 LYS A O 1
ATOM 1467 N N . LYS A 1 187 ? 12.475 13.569 -32.915 1.00 37.72 187 LYS A N 1
ATOM 1468 C CA . LYS A 1 187 ? 12.405 12.982 -31.579 1.00 37.72 187 LYS A CA 1
ATOM 1469 C C . LYS A 1 187 ? 12.166 11.485 -31.781 1.00 37.72 187 LYS A C 1
ATOM 1471 O O . LYS A 1 187 ? 11.033 11.024 -31.739 1.00 37.72 187 LYS A O 1
ATOM 1476 N N . ASN A 1 188 ? 13.227 10.730 -32.048 1.00 36.75 188 ASN A N 1
ATOM 1477 C CA . ASN A 1 188 ? 13.246 9.303 -31.811 1.00 36.75 188 ASN A CA 1
ATOM 1478 C C . ASN A 1 188 ? 13.115 9.178 -30.297 1.00 36.75 188 ASN A C 1
ATOM 1480 O O . ASN A 1 188 ? 14.105 9.241 -29.571 1.00 36.75 188 ASN A O 1
ATOM 1484 N N . THR A 1 189 ? 11.876 9.091 -29.820 1.00 47.00 189 THR A N 1
ATOM 1485 C CA . THR A 1 189 ? 11.544 8.504 -28.527 1.00 47.00 189 THR A CA 1
ATOM 1486 C C . THR A 1 189 ? 12.196 7.131 -28.530 1.00 47.00 189 THR A C 1
ATOM 1488 O O . THR A 1 189 ? 11.673 6.196 -29.135 1.00 47.00 189 THR A O 1
ATOM 1491 N N . SER A 1 190 ? 13.421 7.035 -28.010 1.00 54.03 190 SER A N 1
ATOM 1492 C CA . SER A 1 190 ? 14.172 5.790 -28.060 1.00 54.03 190 SER A CA 1
ATOM 1493 C C . SER A 1 190 ? 13.392 4.770 -27.244 1.00 54.03 190 SER A C 1
ATOM 1495 O O . SER A 1 190 ? 13.300 4.908 -26.023 1.00 54.03 190 SER A O 1
ATOM 1497 N N . MET A 1 191 ? 12.803 3.792 -27.929 1.00 72.38 191 MET A N 1
ATOM 1498 C CA . MET A 1 191 ? 12.154 2.640 -27.315 1.00 72.38 191 MET A CA 1
ATOM 1499 C C . MET A 1 191 ? 13.149 2.005 -26.339 1.00 72.38 191 MET A C 1
ATOM 1501 O O . MET A 1 191 ? 14.230 1.570 -26.742 1.00 72.38 191 MET A O 1
ATOM 1505 N N . GLY A 1 192 ? 12.826 2.043 -25.050 1.00 88.38 192 GLY A N 1
ATOM 1506 C CA . GLY A 1 192 ? 13.649 1.473 -23.991 1.00 88.38 192 GLY A CA 1
ATOM 1507 C C . GLY A 1 192 ? 13.070 0.139 -23.549 1.00 88.38 192 GLY A C 1
ATOM 1508 O O . GLY A 1 192 ? 11.859 0.004 -23.444 1.00 88.38 192 GLY A O 1
ATOM 1509 N N . TRP A 1 193 ? 13.922 -0.838 -23.265 1.00 91.50 193 TRP A N 1
ATOM 1510 C CA . TRP A 1 193 ? 13.494 -2.184 -22.892 1.00 91.50 193 TRP A CA 1
ATOM 1511 C C . TRP A 1 193 ? 13.894 -2.516 -21.460 1.00 91.50 193 TRP A C 1
ATOM 1513 O O . TRP A 1 193 ? 15.035 -2.310 -21.053 1.00 91.50 193 TRP A O 1
ATOM 1523 N N . VAL A 1 194 ? 12.962 -3.055 -20.687 1.00 91.81 194 VAL A N 1
ATOM 1524 C CA . VAL A 1 194 ? 13.161 -3.419 -19.286 1.00 91.81 194 VAL A CA 1
ATOM 1525 C C . VAL A 1 194 ? 13.017 -4.928 -19.125 1.00 91.81 194 VAL A C 1
ATOM 1527 O O . VAL A 1 194 ? 11.990 -5.471 -19.516 1.00 91.81 194 VAL A O 1
ATOM 1530 N N . PRO A 1 195 ? 13.993 -5.641 -18.545 1.00 90.06 195 PRO A N 1
ATOM 1531 C CA . PRO A 1 195 ? 13.834 -7.073 -18.310 1.00 90.06 195 PRO A CA 1
ATOM 1532 C C . PRO A 1 195 ? 12.772 -7.369 -17.235 1.00 90.06 195 PRO A C 1
ATOM 1534 O O . PRO A 1 195 ? 12.866 -6.852 -16.121 1.00 90.06 195 PRO A O 1
ATOM 1537 N N . TYR A 1 196 ? 11.819 -8.258 -17.538 1.00 87.00 196 TYR A N 1
ATOM 1538 C CA . TYR A 1 196 ? 10.783 -8.776 -16.625 1.00 87.00 196 TYR A CA 1
ATOM 1539 C C . TYR A 1 196 ? 11.189 -10.146 -16.059 1.00 87.00 196 TYR A C 1
ATOM 1541 O O . TYR A 1 196 ? 10.426 -11.102 -16.030 1.00 87.00 196 TYR A O 1
ATOM 1549 N N . ARG A 1 197 ? 12.451 -10.308 -15.658 1.00 76.44 197 ARG A N 1
ATOM 1550 C CA . ARG A 1 197 ? 12.950 -11.605 -15.179 1.00 76.44 197 ARG A CA 1
ATOM 1551 C C . ARG A 1 197 ? 13.637 -11.505 -13.842 1.00 76.44 197 ARG A C 1
ATOM 1553 O O . ARG A 1 197 ? 14.058 -10.445 -13.389 1.00 76.44 197 ARG A O 1
ATOM 1560 N N . SER A 1 198 ? 13.802 -12.667 -13.231 1.00 67.06 198 SER A N 1
ATOM 1561 C CA . SER A 1 198 ? 14.617 -12.814 -12.046 1.00 67.06 198 SER A CA 1
ATOM 1562 C C . SER A 1 198 ? 16.075 -13.059 -12.438 1.00 67.06 198 SER A C 1
ATOM 1564 O O . SER A 1 198 ? 16.434 -14.176 -12.797 1.00 67.06 198 SER A O 1
ATOM 1566 N N . ILE A 1 199 ? 16.941 -12.037 -12.398 1.00 58.28 199 ILE A N 1
ATOM 1567 C CA . ILE A 1 199 ? 18.376 -12.239 -12.713 1.00 58.28 199 ILE A CA 1
ATOM 1568 C C . ILE A 1 199 ? 19.028 -13.141 -11.648 1.00 58.28 199 ILE A C 1
ATOM 1570 O O . ILE A 1 199 ? 19.975 -13.869 -11.936 1.00 58.28 199 ILE A O 1
ATOM 1574 N N . ARG A 1 200 ? 18.540 -13.100 -10.396 1.00 58.66 200 ARG A N 1
ATOM 1575 C CA . ARG A 1 200 ? 19.119 -13.838 -9.261 1.00 58.66 200 ARG A CA 1
ATOM 1576 C C . ARG A 1 200 ? 18.090 -14.221 -8.172 1.00 58.66 200 ARG A C 1
ATOM 1578 O O . ARG A 1 200 ? 18.388 -14.054 -7.001 1.00 58.66 200 ARG A O 1
ATOM 1585 N N . ASN A 1 201 ? 16.885 -14.698 -8.483 1.00 56.31 201 ASN A N 1
ATOM 1586 C CA . ASN A 1 201 ? 15.770 -14.870 -7.510 1.00 56.31 201 ASN A CA 1
ATOM 1587 C C . ASN A 1 201 ? 15.233 -13.554 -6.901 1.00 56.31 201 ASN A C 1
ATOM 1589 O O . ASN A 1 201 ? 14.544 -13.564 -5.879 1.00 56.31 201 ASN A O 1
ATOM 1593 N N . GLU A 1 202 ? 15.555 -12.423 -7.523 1.00 65.19 202 GLU A N 1
ATOM 1594 C CA . GLU A 1 202 ? 15.018 -11.098 -7.225 1.00 65.19 202 GLU A CA 1
ATOM 1595 C C . GLU A 1 202 ? 14.227 -10.655 -8.451 1.00 65.19 202 GLU A C 1
ATOM 1597 O O . GLU A 1 202 ? 14.771 -10.600 -9.553 1.00 65.19 202 GLU A O 1
ATOM 1602 N N . ILE A 1 203 ? 12.924 -10.455 -8.279 1.00 75.31 203 ILE A N 1
ATOM 1603 C CA . ILE A 1 203 ? 12.040 -9.962 -9.334 1.00 75.31 203 ILE A CA 1
ATOM 1604 C C . ILE A 1 203 ? 12.462 -8.525 -9.640 1.00 75.31 203 ILE A C 1
ATOM 1606 O O . ILE A 1 203 ? 12.458 -7.680 -8.745 1.00 75.31 203 ILE A O 1
ATOM 1610 N N . MET A 1 204 ? 12.869 -8.261 -10.885 1.00 85.88 204 MET A N 1
ATOM 1611 C CA . MET A 1 204 ? 13.292 -6.920 -11.299 1.00 85.88 204 MET A CA 1
ATOM 1612 C C . MET A 1 204 ? 12.141 -5.929 -11.270 1.00 85.88 204 MET A C 1
ATOM 1614 O O . MET A 1 204 ? 12.283 -4.814 -10.766 1.00 85.88 204 MET A O 1
ATOM 1618 N N . VAL A 1 205 ? 11.003 -6.367 -11.793 1.00 89.69 205 VAL A N 1
ATOM 1619 C CA . VAL A 1 205 ? 9.793 -5.573 -11.942 1.00 89.69 205 VAL A CA 1
ATOM 1620 C C . VAL A 1 205 ? 8.570 -6.431 -11.653 1.00 89.69 205 VAL A C 1
ATOM 1622 O O . VAL A 1 205 ? 8.545 -7.607 -12.003 1.00 89.69 205 VAL A O 1
ATOM 1625 N N . GLU A 1 206 ? 7.559 -5.850 -11.020 1.00 87.81 206 GLU A N 1
ATOM 1626 C CA . GLU A 1 206 ? 6.268 -6.499 -10.774 1.00 87.81 206 GLU A CA 1
ATOM 1627 C C . GLU A 1 206 ? 5.140 -5.723 -11.454 1.00 87.81 206 GLU A C 1
ATOM 1629 O O . GLU A 1 206 ? 5.245 -4.508 -11.639 1.00 87.81 206 GLU A O 1
ATOM 1634 N N . LYS A 1 207 ? 4.061 -6.416 -11.835 1.00 87.88 207 LYS A N 1
ATOM 1635 C CA . LYS A 1 207 ? 2.887 -5.766 -12.427 1.00 87.88 207 LYS A CA 1
ATOM 1636 C C . LYS A 1 207 ? 2.248 -4.846 -11.386 1.00 87.88 207 LYS A C 1
ATOM 1638 O O . LYS A 1 207 ? 2.069 -5.217 -10.227 1.00 87.88 207 LYS A O 1
ATOM 1643 N N . HIS A 1 208 ? 1.920 -3.636 -11.806 1.00 88.19 208 HIS A N 1
ATOM 1644 C CA . HIS A 1 208 ? 1.252 -2.626 -11.006 1.00 88.19 208 HIS A CA 1
ATOM 1645 C C . HIS A 1 208 ? -0.166 -2.420 -11.537 1.00 88.19 208 HIS A C 1
ATOM 1647 O O . HIS A 1 208 ? -0.398 -2.495 -12.740 1.00 88.19 208 HIS A O 1
ATOM 1653 N N . ARG A 1 209 ? -1.117 -2.098 -10.656 1.00 81.69 209 ARG A N 1
ATOM 1654 C CA . ARG A 1 209 ? -2.517 -1.843 -11.047 1.00 81.69 209 ARG A CA 1
ATOM 1655 C C . ARG A 1 209 ? -2.722 -0.532 -11.818 1.00 81.69 209 ARG A C 1
ATOM 1657 O O . ARG A 1 209 ? -3.848 -0.203 -12.157 1.00 81.69 209 ARG A O 1
ATOM 1664 N N . GLY A 1 210 ? -1.639 0.193 -12.086 1.00 79.12 210 GLY A N 1
ATOM 1665 C CA . GLY A 1 210 ? -1.656 1.480 -12.767 1.00 79.12 210 GLY A CA 1
ATOM 1666 C C . GLY A 1 210 ? -2.258 2.614 -11.934 1.00 79.12 210 GLY A C 1
ATOM 1667 O O . GLY A 1 210 ? -2.454 2.453 -10.726 1.00 79.12 210 GLY A O 1
ATOM 1668 N N . PRO A 1 211 ? -2.490 3.777 -12.560 1.00 79.50 211 PRO A N 1
ATOM 1669 C CA . PRO A 1 211 ? -3.461 4.740 -12.081 1.00 79.50 211 PRO A CA 1
ATOM 1670 C C . PRO A 1 211 ? -4.856 4.114 -12.172 1.00 79.50 211 PRO A C 1
ATOM 1672 O O . PRO A 1 211 ? -5.181 3.417 -13.131 1.00 79.50 211 PRO A O 1
ATOM 1675 N N . PHE A 1 212 ? -5.678 4.347 -11.165 1.00 79.12 212 PHE A N 1
ATOM 1676 C CA . PHE A 1 212 ? -7.037 3.834 -11.111 1.00 79.12 212 PHE A CA 1
ATOM 1677 C C . PHE A 1 212 ? -7.933 4.812 -10.365 1.00 79.12 212 PHE A C 1
ATOM 1679 O O . PHE A 1 212 ? -7.503 5.492 -9.430 1.00 79.12 212 PHE A O 1
ATOM 1686 N N . GLU A 1 213 ? -9.203 4.831 -10.745 1.00 71.06 213 GLU A N 1
ATOM 1687 C CA . GLU A 1 213 ? -10.272 5.381 -9.923 1.00 71.06 213 GLU A CA 1
ATOM 1688 C C . GLU A 1 213 ? -10.826 4.232 -9.090 1.00 71.06 213 GLU A C 1
ATOM 1690 O O . GLU A 1 213 ? -11.334 3.244 -9.620 1.00 71.06 213 GLU A O 1
ATOM 1695 N N . ALA A 1 214 ? -10.645 4.296 -7.776 1.00 69.25 214 ALA A N 1
ATOM 1696 C CA . ALA A 1 214 ? -11.170 3.265 -6.898 1.00 69.25 214 ALA A CA 1
ATOM 1697 C C . ALA A 1 214 ? -11.481 3.856 -5.537 1.00 69.25 214 ALA A C 1
ATOM 1699 O O . ALA A 1 214 ? -10.568 4.254 -4.821 1.00 69.25 214 ALA A O 1
ATOM 1700 N N . PHE A 1 215 ? -12.757 3.799 -5.167 1.00 79.12 215 PHE A N 1
ATOM 1701 C CA . PHE A 1 215 ? -13.274 4.122 -3.843 1.00 79.12 215 PHE A CA 1
ATOM 1702 C C . PHE A 1 215 ? -12.946 2.996 -2.859 1.00 79.12 215 PHE A C 1
ATOM 1704 O O . PHE A 1 215 ? -13.811 2.223 -2.452 1.00 79.12 215 PHE A O 1
ATOM 1711 N N . ALA A 1 216 ? -11.669 2.859 -2.515 1.00 86.56 216 ALA A N 1
ATOM 1712 C CA . ALA A 1 216 ? -11.197 1.848 -1.579 1.00 86.56 216 ALA A CA 1
ATOM 1713 C C . ALA A 1 216 ? -10.644 2.499 -0.311 1.00 86.56 216 ALA A C 1
ATOM 1715 O O . ALA A 1 216 ? -10.046 3.574 -0.352 1.00 86.56 216 ALA A O 1
ATOM 1716 N N . PHE A 1 217 ? -10.832 1.817 0.815 1.00 90.31 217 PHE A N 1
ATOM 1717 C CA . PHE A 1 217 ? -10.311 2.257 2.099 1.00 90.31 217 PHE A CA 1
ATOM 1718 C C . PHE A 1 217 ? -8.905 1.720 2.317 1.00 90.31 217 PHE A C 1
ATOM 1720 O O . PHE A 1 217 ? -8.573 0.589 1.946 1.00 90.31 217 PHE A O 1
ATOM 1727 N N . TYR A 1 218 ? -8.079 2.552 2.929 1.00 90.56 218 TYR A N 1
ATOM 1728 C CA . TYR A 1 218 ? -6.709 2.240 3.268 1.00 90.56 218 TYR A CA 1
ATOM 1729 C C . TYR A 1 218 ? -6.385 2.753 4.658 1.00 90.56 218 TYR A C 1
ATOM 1731 O O . TYR A 1 218 ? -6.825 3.822 5.055 1.00 90.56 218 TYR A O 1
ATOM 1739 N N . GLN A 1 219 ? -5.574 1.992 5.368 1.00 89.88 219 GLN A N 1
ATOM 1740 C CA . GLN A 1 219 ? -4.999 2.340 6.645 1.00 89.88 219 GLN A CA 1
ATOM 1741 C C . GLN A 1 219 ? -3.567 2.840 6.463 1.00 89.88 219 GLN A C 1
ATOM 1743 O O . GLN A 1 219 ? -2.756 2.182 5.807 1.00 89.88 219 GLN A O 1
ATOM 1748 N N . CYS A 1 220 ? -3.240 3.959 7.096 1.00 90.44 220 CYS A N 1
ATOM 1749 C CA . CYS A 1 220 ? -1.880 4.445 7.222 1.00 90.44 220 CYS A CA 1
ATOM 1750 C C . CYS A 1 220 ? -1.085 3.542 8.169 1.00 90.44 220 CYS A C 1
ATOM 1752 O O . CYS A 1 220 ? -1.465 3.339 9.321 1.00 90.44 220 CYS A O 1
ATOM 1754 N N . VAL A 1 221 ? 0.011 2.975 7.670 1.00 87.75 221 VAL A N 1
ATOM 1755 C CA . VAL A 1 221 ? 0.874 2.042 8.418 1.00 87.75 221 VAL A CA 1
ATOM 1756 C C . VAL A 1 221 ? 2.258 2.620 8.699 1.00 87.75 221 VAL A C 1
ATOM 1758 O O . VAL A 1 221 ? 3.155 1.894 9.122 1.00 87.75 221 VAL A O 1
ATOM 1761 N N . ILE A 1 222 ? 2.427 3.920 8.472 1.00 85.38 222 ILE A N 1
ATOM 1762 C CA . ILE A 1 222 ? 3.617 4.675 8.847 1.00 85.38 222 ILE A CA 1
ATOM 1763 C C . ILE A 1 222 ? 3.203 5.900 9.655 1.00 85.38 222 ILE A C 1
ATOM 1765 O O . ILE A 1 222 ? 2.084 6.397 9.532 1.00 85.38 222 ILE A O 1
ATOM 1769 N N . GLU A 1 223 ? 4.111 6.392 10.481 1.00 82.44 223 GLU A N 1
ATOM 1770 C CA . GLU A 1 223 ? 3.896 7.627 11.221 1.00 82.44 223 GLU A CA 1
ATOM 1771 C C . GLU A 1 223 ? 4.366 8.833 10.398 1.00 82.44 223 GLU A C 1
ATOM 1773 O O . GLU A 1 223 ? 5.359 8.753 9.674 1.00 82.44 223 GLU A O 1
ATOM 1778 N N . GLY A 1 224 ? 3.631 9.947 10.477 1.00 82.69 224 GLY A N 1
ATOM 1779 C CA . GLY A 1 224 ? 4.009 11.195 9.810 1.00 82.69 224 GLY A CA 1
ATOM 1780 C C . GLY A 1 224 ? 3.938 11.135 8.282 1.00 82.69 224 GLY A C 1
ATOM 1781 O O . GLY A 1 224 ? 4.781 11.722 7.599 1.00 82.69 224 GLY A O 1
ATOM 1782 N N . CYS A 1 225 ? 2.952 10.433 7.711 1.00 89.56 225 CYS A N 1
ATOM 1783 C CA . CYS A 1 225 ? 2.780 10.421 6.258 1.00 89.56 225 CYS A CA 1
ATOM 1784 C C . CYS A 1 225 ? 2.397 11.818 5.756 1.00 89.56 225 CYS A C 1
ATOM 1786 O O . CYS A 1 225 ? 1.373 12.371 6.141 1.00 89.56 225 CYS A O 1
ATOM 1788 N N . LYS A 1 226 ? 3.221 12.368 4.869 1.00 92.62 226 LYS A N 1
ATOM 1789 C CA . LYS A 1 226 ? 3.146 13.750 4.391 1.00 92.62 226 LYS A CA 1
ATOM 1790 C C . LYS A 1 226 ? 2.036 13.950 3.360 1.00 92.62 226 LYS A C 1
ATOM 1792 O O . LYS A 1 226 ? 2.047 13.294 2.314 1.00 92.62 226 LYS A O 1
ATOM 1797 N N . VAL A 1 227 ? 1.150 14.907 3.622 1.00 93.56 227 VAL A N 1
ATOM 1798 C CA . VAL A 1 227 ? 0.003 15.275 2.778 1.00 93.56 227 VAL A CA 1
ATOM 1799 C C . VAL A 1 227 ? 0.310 16.548 1.987 1.00 93.56 227 VAL A C 1
ATOM 1801 O O . VAL A 1 227 ? 0.885 17.492 2.529 1.00 93.56 227 VAL A O 1
ATOM 1804 N N . ARG A 1 228 ? -0.065 16.590 0.703 1.00 94.19 228 ARG A N 1
ATOM 1805 C CA . ARG A 1 228 ? 0.242 17.700 -0.221 1.00 94.19 228 ARG A CA 1
ATOM 1806 C C . ARG A 1 228 ? -0.965 18.126 -1.049 1.00 94.19 228 ARG A C 1
ATOM 1808 O O . ARG A 1 228 ? -1.872 17.328 -1.259 1.00 94.19 228 ARG A O 1
ATOM 1815 N N . SER A 1 229 ? -0.956 19.363 -1.544 1.00 92.44 229 SER A N 1
ATOM 1816 C CA . SER A 1 229 ? -1.992 19.894 -2.451 1.00 92.44 229 SER A CA 1
ATOM 1817 C C . SER A 1 229 ? -1.939 19.255 -3.837 1.00 92.44 229 SER A C 1
ATOM 1819 O O . SER A 1 229 ? -2.970 19.083 -4.482 1.00 92.44 229 SER A O 1
ATOM 1821 N N . GLU A 1 230 ? -0.749 18.862 -4.290 1.00 91.75 230 GLU A N 1
ATOM 1822 C CA . GLU A 1 230 ? -0.538 18.289 -5.619 1.00 91.75 230 GLU A CA 1
ATOM 1823 C C . GLU A 1 230 ? 0.468 17.131 -5.595 1.00 91.75 230 GLU A C 1
ATOM 1825 O O . GLU A 1 230 ? 1.120 16.837 -4.589 1.00 91.75 230 GLU A O 1
ATOM 1830 N N . CYS A 1 231 ? 0.613 16.469 -6.742 1.00 91.12 231 CYS A N 1
ATOM 1831 C CA . CYS A 1 231 ? 1.469 15.297 -6.935 1.00 91.12 231 CYS A CA 1
ATOM 1832 C C . CYS A 1 231 ? 2.933 15.663 -7.207 1.00 91.12 231 CYS A C 1
ATOM 1834 O O . CYS A 1 231 ? 3.547 15.192 -8.169 1.00 91.12 231 CYS A O 1
ATOM 1836 N N . ASN A 1 232 ? 3.484 16.521 -6.351 1.00 89.50 232 ASN A N 1
ATOM 1837 C CA . ASN A 1 232 ? 4.851 17.007 -6.438 1.00 89.50 232 ASN A CA 1
ATOM 1838 C C . ASN A 1 232 ? 5.509 16.954 -5.053 1.00 89.50 232 ASN A C 1
ATOM 1840 O O . ASN A 1 232 ? 4.968 17.485 -4.088 1.00 89.50 232 ASN A O 1
ATOM 1844 N N . LEU A 1 233 ? 6.673 16.305 -4.949 1.00 87.69 233 LEU A N 1
ATOM 1845 C CA . LEU A 1 233 ? 7.400 16.188 -3.683 1.00 87.69 233 LEU A CA 1
ATOM 1846 C C . LEU A 1 233 ? 8.056 17.488 -3.219 1.00 87.69 233 LEU A C 1
ATOM 1848 O O . LEU A 1 233 ? 8.313 17.609 -2.024 1.00 87.69 233 LEU A O 1
ATOM 1852 N N . GLU A 1 234 ? 8.311 18.425 -4.132 1.00 87.31 234 GLU A N 1
ATOM 1853 C CA . GLU A 1 234 ? 8.946 19.716 -3.843 1.00 87.31 234 GLU A CA 1
ATOM 1854 C C . GLU A 1 234 ? 7.988 20.706 -3.173 1.00 87.31 234 GLU A C 1
ATOM 1856 O O . GLU A 1 234 ? 8.426 21.677 -2.559 1.00 87.31 234 GLU A O 1
ATOM 1861 N N . LEU A 1 235 ? 6.678 20.460 -3.267 1.00 85.62 235 LEU A N 1
ATOM 1862 C CA . LEU A 1 235 ? 5.682 21.296 -2.614 1.00 85.62 235 LEU A CA 1
ATOM 1863 C C . LEU A 1 235 ? 5.692 21.098 -1.100 1.00 85.62 235 LEU A C 1
ATOM 1865 O O . LEU A 1 235 ? 5.887 19.989 -0.587 1.00 85.62 235 LEU A O 1
ATOM 1869 N N . GLN A 1 236 ? 5.405 22.199 -0.405 1.00 87.44 236 GLN A N 1
ATOM 1870 C CA . GLN A 1 236 ? 5.255 22.216 1.038 1.00 87.44 236 GLN A CA 1
ATOM 1871 C C . GLN A 1 236 ? 4.110 21.300 1.485 1.00 87.44 236 GLN A C 1
ATOM 1873 O O . GLN A 1 236 ? 3.089 21.125 0.815 1.00 87.44 236 GLN A O 1
ATOM 1878 N N . GLU A 1 237 ? 4.313 20.699 2.647 1.00 90.44 237 GLU A N 1
ATOM 1879 C CA . GLU A 1 237 ? 3.376 19.777 3.267 1.00 90.44 237 GLU A CA 1
ATOM 1880 C C . GLU A 1 237 ? 2.225 20.563 3.898 1.00 90.44 237 GLU A C 1
ATOM 1882 O O . GLU A 1 237 ? 2.448 21.523 4.633 1.00 90.44 237 GLU A O 1
ATOM 1887 N N . LEU A 1 238 ? 0.993 20.144 3.613 1.00 90.62 238 LEU A N 1
ATOM 1888 C CA . LEU A 1 238 ? -0.219 20.737 4.187 1.00 90.62 238 LEU A CA 1
ATOM 1889 C C . LEU A 1 238 ? -0.550 20.160 5.564 1.00 90.62 238 LEU A C 1
ATOM 1891 O O . LEU A 1 238 ? -1.312 20.742 6.327 1.00 90.62 238 LEU A O 1
ATOM 1895 N N . GLY A 1 239 ? -0.026 18.973 5.854 1.00 91.00 239 GLY A N 1
ATOM 1896 C CA . GLY A 1 239 ? -0.314 18.236 7.070 1.00 91.00 239 GLY A CA 1
ATOM 1897 C C . GLY A 1 239 ? 0.171 16.799 6.976 1.00 91.00 239 GLY A C 1
ATOM 1898 O O . GLY A 1 239 ? 0.938 16.435 6.078 1.00 91.00 239 GLY A O 1
ATOM 1899 N N . TYR A 1 240 ? -0.301 15.978 7.912 1.00 91.62 240 TYR A N 1
ATOM 1900 C CA . TYR A 1 240 ? 0.166 14.609 8.070 1.00 91.62 240 TYR A CA 1
ATOM 1901 C C . TYR A 1 240 ? -0.985 13.644 8.359 1.00 91.62 240 TYR A C 1
ATOM 1903 O O . TYR A 1 240 ? -1.999 14.010 8.962 1.00 91.62 240 TYR A O 1
ATOM 1911 N N . LEU A 1 241 ? -0.810 12.396 7.932 1.00 91.19 241 LEU A N 1
ATOM 1912 C CA . LEU A 1 241 ? -1.593 11.268 8.419 1.00 91.19 241 LEU A CA 1
ATOM 1913 C C . LEU A 1 241 ? -0.851 10.605 9.574 1.00 91.19 241 LEU A C 1
ATOM 1915 O O . LEU A 1 241 ? 0.376 10.453 9.543 1.00 91.19 241 LEU A O 1
ATOM 1919 N N . HIS A 1 242 ? -1.618 10.180 10.565 1.00 88.88 242 HIS A N 1
ATOM 1920 C CA . HIS A 1 242 ? -1.110 9.449 11.711 1.00 88.88 242 HIS A CA 1
ATOM 1921 C C . HIS A 1 242 ? -1.161 7.949 11.447 1.00 88.88 242 HIS A C 1
ATOM 1923 O O . HIS 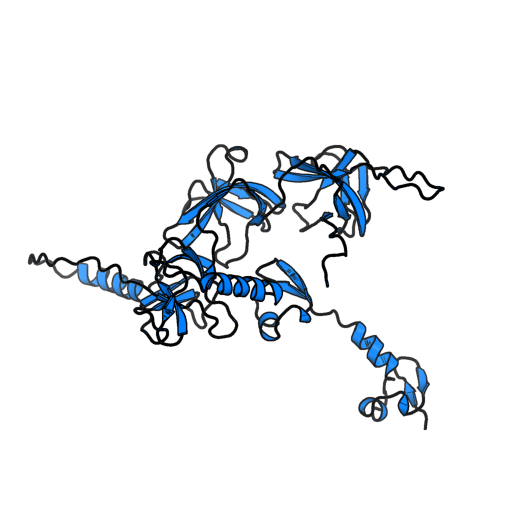A 1 242 ? -1.924 7.457 10.611 1.00 88.88 242 HIS A O 1
ATOM 1929 N N . TYR A 1 243 ? -0.340 7.209 12.186 1.00 87.31 243 TYR A N 1
ATOM 1930 C CA . TYR A 1 243 ? -0.407 5.759 12.177 1.00 87.31 243 TYR A CA 1
ATOM 1931 C C . TYR A 1 243 ? -1.816 5.291 12.574 1.00 87.31 243 TYR A C 1
ATOM 1933 O O . TYR A 1 243 ? -2.380 5.765 13.559 1.00 87.31 243 TYR A O 1
ATOM 1941 N N . GLY A 1 244 ? -2.384 4.357 11.815 1.00 85.69 244 GLY A N 1
ATOM 1942 C CA . GLY A 1 244 ? -3.720 3.816 12.057 1.00 85.69 244 GLY A CA 1
ATOM 1943 C C . GLY A 1 244 ? -4.866 4.599 11.410 1.00 85.69 244 GLY A C 1
ATOM 1944 O O . GLY A 1 244 ? -5.970 4.057 11.373 1.00 85.69 244 GLY A O 1
ATOM 1945 N N . ASP A 1 245 ? -4.621 5.795 10.853 1.00 90.44 245 ASP A N 1
ATOM 1946 C CA . ASP A 1 245 ? -5.642 6.563 10.124 1.00 90.44 245 ASP A CA 1
ATOM 1947 C C . ASP A 1 245 ? -6.202 5.731 8.962 1.00 90.44 245 ASP A C 1
ATOM 1949 O O . ASP A 1 245 ? -5.455 5.272 8.098 1.00 90.44 245 ASP A O 1
ATOM 1953 N N . VAL A 1 246 ? -7.520 5.554 8.917 1.00 91.38 246 VAL A N 1
ATOM 1954 C CA . VAL A 1 246 ? -8.251 4.860 7.858 1.00 91.38 246 VAL A CA 1
ATOM 1955 C C . VAL A 1 246 ? -8.972 5.874 6.984 1.00 91.38 246 VAL A C 1
ATOM 1957 O O . VAL A 1 246 ? -9.834 6.629 7.430 1.00 91.38 246 VAL A O 1
ATOM 1960 N N . LEU A 1 247 ? -8.604 5.877 5.710 1.00 91.69 247 LEU A N 1
ATOM 1961 C CA . LEU A 1 247 ? -8.971 6.884 4.731 1.00 91.69 247 LEU A CA 1
ATOM 1962 C C . LEU A 1 247 ? -9.498 6.224 3.469 1.00 91.69 247 LEU A C 1
ATOM 1964 O O . LEU A 1 247 ? -8.974 5.212 3.004 1.00 91.69 247 LEU A O 1
ATOM 1968 N N . GLN A 1 248 ? -10.498 6.847 2.869 1.00 92.62 248 GLN A N 1
ATOM 1969 C CA . GLN A 1 248 ? -10.909 6.534 1.516 1.00 92.62 248 GLN A CA 1
ATOM 1970 C C . GLN A 1 248 ? -9.978 7.215 0.510 1.00 92.62 248 GLN A C 1
ATOM 1972 O O . GLN A 1 248 ? -9.765 8.430 0.549 1.00 92.62 248 GLN A O 1
ATOM 1977 N N . ILE A 1 249 ? -9.455 6.416 -0.413 1.00 92.19 249 ILE A N 1
ATOM 1978 C CA . ILE A 1 249 ? -8.765 6.884 -1.611 1.00 92.19 249 ILE A CA 1
ATOM 1979 C C . ILE A 1 249 ? -9.791 6.952 -2.734 1.00 92.19 249 ILE A C 1
ATOM 1981 O O . ILE A 1 249 ? -10.655 6.083 -2.819 1.00 92.19 249 ILE A O 1
ATOM 1985 N N . VAL A 1 250 ? -9.720 7.996 -3.560 1.00 91.62 250 VAL A N 1
ATOM 1986 C CA . VAL A 1 250 ? -10.657 8.199 -4.682 1.00 91.62 250 VAL A CA 1
ATOM 1987 C C . VAL A 1 250 ? -10.002 7.949 -6.037 1.00 91.62 250 VAL A C 1
ATOM 1989 O O . VAL A 1 250 ? -10.617 7.371 -6.929 1.00 91.62 250 VAL A O 1
ATOM 1992 N N . LYS A 1 251 ? -8.726 8.317 -6.181 1.00 91.06 251 LYS A N 1
ATOM 1993 C CA . LYS A 1 251 ? -7.947 8.100 -7.405 1.00 91.06 251 LYS A CA 1
ATOM 1994 C C . LYS A 1 251 ? -6.466 7.928 -7.107 1.00 91.06 251 LYS A C 1
ATOM 1996 O O . LYS A 1 251 ? -5.974 8.429 -6.095 1.00 91.06 251 LYS A O 1
ATOM 2001 N N . SER A 1 252 ? -5.754 7.276 -8.016 1.00 91.75 252 SER A N 1
ATOM 2002 C CA . SER A 1 252 ? -4.296 7.221 -8.038 1.00 91.75 252 SER A CA 1
ATOM 2003 C C . SER A 1 252 ? -3.750 7.769 -9.353 1.00 91.75 252 SER A C 1
ATOM 2005 O O . SER A 1 252 ? -4.358 7.596 -10.409 1.00 91.75 252 SER A O 1
ATOM 2007 N N . ILE A 1 253 ? -2.601 8.441 -9.294 1.00 92.06 253 ILE A N 1
ATOM 2008 C CA . ILE A 1 253 ? -1.881 8.904 -10.482 1.00 92.06 253 ILE A CA 1
ATOM 2009 C C . ILE A 1 253 ? -0.394 8.582 -10.378 1.00 92.06 253 ILE A C 1
ATOM 2011 O O . ILE A 1 253 ? 0.168 8.529 -9.284 1.00 92.06 253 ILE A O 1
ATOM 2015 N N . VAL A 1 254 ? 0.244 8.385 -11.529 1.00 91.06 254 VAL A N 1
ATOM 2016 C CA . VAL A 1 254 ? 1.695 8.208 -11.640 1.00 91.06 254 VAL A CA 1
ATOM 2017 C C . VAL A 1 254 ? 2.277 9.487 -12.229 1.00 91.06 254 VAL A C 1
ATOM 2019 O O . VAL A 1 254 ? 1.880 9.892 -13.320 1.00 91.06 254 VAL A O 1
ATOM 2022 N N . ASN A 1 255 ? 3.183 10.148 -11.511 1.00 90.25 255 ASN A N 1
ATOM 2023 C CA . ASN A 1 255 ? 3.815 11.367 -12.012 1.00 90.25 255 ASN A CA 1
ATOM 2024 C C . ASN A 1 255 ? 4.934 11.053 -13.031 1.00 90.25 255 ASN A C 1
ATOM 2026 O O . ASN A 1 255 ? 5.290 9.895 -13.263 1.00 90.25 255 ASN A O 1
ATOM 2030 N N . ALA A 1 256 ? 5.533 12.094 -13.617 1.00 86.31 256 ALA A N 1
ATOM 2031 C CA . ALA A 1 256 ? 6.590 11.948 -14.623 1.00 86.31 256 ALA A CA 1
ATOM 2032 C C . ALA A 1 256 ? 7.846 11.206 -14.116 1.00 86.31 256 ALA A C 1
ATOM 2034 O O . ALA A 1 256 ? 8.550 10.588 -14.916 1.00 86.31 256 ALA A O 1
ATOM 2035 N N . GLU A 1 257 ? 8.099 11.234 -12.804 1.00 87.06 257 GLU A N 1
ATOM 2036 C CA . GLU A 1 257 ? 9.202 10.529 -12.139 1.00 87.06 257 GLU A CA 1
ATOM 2037 C C . GLU A 1 257 ? 8.868 9.079 -11.762 1.00 87.06 257 GLU A C 1
ATOM 2039 O O . GLU A 1 257 ? 9.683 8.399 -11.133 1.00 87.06 257 GLU A O 1
ATOM 2044 N N . GLY A 1 258 ? 7.665 8.603 -12.089 1.00 89.56 258 GLY A N 1
ATOM 2045 C CA . GLY A 1 258 ? 7.194 7.269 -11.732 1.00 89.56 258 GLY A CA 1
ATOM 2046 C C . GLY A 1 258 ? 6.790 7.117 -10.264 1.00 89.56 258 GLY A C 1
ATOM 2047 O O . GLY A 1 258 ? 6.746 5.999 -9.751 1.00 89.56 258 GLY A O 1
ATOM 2048 N N . LEU A 1 259 ? 6.539 8.210 -9.545 1.00 91.38 259 LEU A N 1
ATOM 2049 C CA . LEU A 1 259 ? 5.962 8.171 -8.202 1.00 91.38 259 LEU A CA 1
ATOM 2050 C C . LEU A 1 259 ? 4.452 8.013 -8.286 1.00 91.38 259 LEU A C 1
ATOM 2052 O O . LEU A 1 259 ? 3.800 8.678 -9.090 1.00 91.38 259 LEU A O 1
ATOM 2056 N N . VAL A 1 260 ? 3.904 7.170 -7.417 1.00 92.19 260 VAL A N 1
ATOM 2057 C CA . VAL A 1 260 ? 2.460 6.966 -7.324 1.00 92.19 260 VAL A CA 1
ATOM 2058 C C . VAL A 1 260 ? 1.906 7.817 -6.195 1.00 92.19 260 VAL A C 1
ATOM 2060 O O . VAL A 1 260 ? 2.298 7.664 -5.034 1.00 92.19 260 VAL A O 1
ATOM 2063 N N . PHE A 1 261 ? 0.979 8.695 -6.551 1.00 93.62 261 PHE A N 1
ATOM 2064 C CA . PHE A 1 261 ? 0.231 9.524 -5.624 1.00 93.62 261 PHE A CA 1
ATOM 2065 C C . PHE A 1 261 ? -1.206 9.033 -5.524 1.00 93.62 261 PHE A C 1
ATOM 2067 O O . PHE A 1 261 ? -1.821 8.648 -6.518 1.00 93.62 261 PHE A O 1
ATOM 2074 N N . LEU A 1 262 ? -1.738 9.068 -4.310 1.00 94.00 262 LEU A N 1
ATOM 2075 C CA . LEU A 1 262 ? -3.089 8.667 -3.964 1.00 94.00 262 LEU A CA 1
ATOM 2076 C C . LEU A 1 262 ? -3.848 9.897 -3.480 1.00 94.00 262 LEU A C 1
ATOM 2078 O O . LEU A 1 262 ? -3.410 10.570 -2.548 1.00 94.00 262 LEU A O 1
ATOM 2082 N N . CYS A 1 263 ? -4.972 10.190 -4.124 1.00 94.25 263 CYS A N 1
ATOM 2083 C CA . CYS A 1 263 ? -5.855 11.279 -3.737 1.00 94.25 263 CYS A CA 1
ATOM 2084 C C . CYS A 1 263 ? -6.763 10.810 -2.607 1.00 94.25 263 CYS A C 1
ATOM 2086 O O . CYS A 1 263 ? -7.481 9.815 -2.758 1.00 94.25 263 CYS A O 1
ATOM 2088 N N . LEU A 1 264 ? -6.764 11.550 -1.504 1.00 93.12 264 LEU A N 1
ATOM 2089 C CA . LEU A 1 264 ? -7.696 11.323 -0.408 1.00 93.12 264 LEU A CA 1
ATOM 2090 C C . LEU A 1 264 ? -9.085 11.857 -0.789 1.00 93.12 264 LEU A C 1
ATOM 2092 O O . LEU A 1 264 ? -9.205 12.794 -1.581 1.00 93.12 264 LEU A O 1
ATOM 2096 N N . HIS A 1 265 ? -10.137 11.263 -0.226 1.00 91.25 265 HIS A N 1
ATOM 2097 C CA . HIS A 1 265 ? -11.495 11.788 -0.359 1.00 91.25 265 HIS A CA 1
ATOM 2098 C C . HIS A 1 265 ? -11.601 13.209 0.228 1.00 91.25 265 HIS A C 1
ATOM 2100 O O . HIS A 1 265 ? -11.022 13.503 1.276 1.00 91.25 265 HIS A O 1
ATOM 2106 N N . ALA A 1 266 ? -12.381 14.080 -0.418 1.00 86.75 266 ALA A N 1
ATOM 2107 C CA . ALA A 1 266 ? -12.518 15.494 -0.041 1.00 86.75 266 ALA A CA 1
ATOM 2108 C C . ALA A 1 266 ? -13.150 15.712 1.348 1.00 86.75 266 ALA A C 1
ATOM 2110 O O . ALA A 1 266 ? -13.079 16.793 1.905 1.00 86.75 266 ALA A O 1
ATOM 2111 N N . GLY A 1 267 ? -13.750 14.681 1.944 1.00 85.06 267 GLY A N 1
ATOM 2112 C CA . GLY A 1 267 ? -14.303 14.759 3.300 1.00 85.06 267 GLY A CA 1
ATOM 2113 C C . GLY A 1 267 ? -13.258 14.864 4.420 1.00 85.06 267 GLY A C 1
ATOM 2114 O O . GLY A 1 267 ? -13.640 15.081 5.563 1.00 85.06 267 GLY A O 1
ATOM 2115 N N . TYR A 1 268 ? -11.964 14.680 4.130 1.00 87.19 268 TYR A N 1
ATOM 2116 C CA . TYR A 1 268 ? -10.907 14.694 5.153 1.00 87.19 268 TYR A CA 1
ATOM 2117 C C . TYR A 1 268 ? -10.136 16.013 5.247 1.00 87.19 268 TYR A C 1
ATOM 2119 O O . TYR A 1 268 ? -9.493 16.260 6.264 1.00 87.19 268 TYR A O 1
ATOM 2127 N N . PHE A 1 269 ? -10.153 16.819 4.186 1.00 87.25 269 PHE A N 1
ATOM 2128 C CA . PHE A 1 269 ? -9.425 18.081 4.067 1.00 87.25 269 PHE A CA 1
ATOM 2129 C C . PHE A 1 269 ? -10.264 19.055 3.239 1.00 87.25 269 PHE A C 1
ATOM 2131 O O . PHE A 1 269 ? -10.996 18.628 2.355 1.00 87.25 269 PHE A O 1
ATOM 2138 N N . GLU A 1 270 ? -10.121 20.359 3.474 1.00 85.81 270 GLU A N 1
ATOM 2139 C CA . GLU A 1 270 ? -10.901 21.398 2.774 1.00 85.81 270 GLU A CA 1
ATOM 2140 C C . GLU A 1 270 ? -10.677 21.425 1.252 1.00 85.81 270 GLU A C 1
ATOM 2142 O O . GLU A 1 270 ? -11.488 21.964 0.503 1.00 85.81 270 GLU A O 1
ATOM 2147 N N . GLN A 1 271 ? -9.583 20.821 0.788 1.00 87.81 271 GLN A N 1
ATOM 2148 C CA . GLN A 1 271 ? -9.215 20.726 -0.617 1.00 87.81 271 GLN A CA 1
ATOM 2149 C C . GLN A 1 271 ? -8.769 19.302 -0.976 1.00 87.81 271 GLN A C 1
ATOM 2151 O O . GLN A 1 271 ? -8.416 18.522 -0.085 1.00 87.81 271 GLN A O 1
ATOM 2156 N N . PRO A 1 272 ? -8.741 18.936 -2.272 1.00 90.19 272 PRO A N 1
ATOM 2157 C CA . PRO A 1 272 ? -8.150 17.680 -2.709 1.00 90.19 272 PRO A CA 1
ATOM 2158 C C . PRO A 1 272 ? -6.686 17.608 -2.288 1.00 90.19 272 PRO A C 1
ATOM 2160 O O . PRO A 1 272 ? -5.900 18.512 -2.570 1.00 90.19 272 PRO A O 1
ATOM 2163 N N . VAL A 1 273 ? -6.317 16.516 -1.628 1.00 94.38 273 VAL A N 1
ATOM 2164 C CA . VAL A 1 273 ? -4.950 16.307 -1.161 1.00 94.38 273 VAL A CA 1
ATOM 2165 C C . VAL A 1 273 ? -4.425 14.937 -1.550 1.00 94.38 273 VAL A C 1
ATOM 2167 O O . VAL A 1 273 ? -5.179 13.984 -1.766 1.00 94.38 273 VAL A O 1
ATOM 2170 N N . TRP A 1 274 ? -3.104 14.847 -1.604 1.00 94.75 274 TRP A N 1
ATOM 2171 C CA . TRP A 1 274 ? -2.376 13.712 -2.130 1.00 94.75 274 TRP A CA 1
ATOM 2172 C C . TRP A 1 274 ? -1.335 13.217 -1.142 1.00 94.75 274 TRP A C 1
ATOM 2174 O O . TRP A 1 274 ? -0.647 13.996 -0.479 1.00 94.75 274 TRP A O 1
ATOM 2184 N N . VAL A 1 275 ? -1.188 11.901 -1.101 1.00 93.88 275 VAL A N 1
ATOM 2185 C CA . VAL A 1 275 ? -0.128 11.210 -0.370 1.00 93.88 275 VAL A CA 1
ATOM 2186 C C . VAL A 1 275 ? 0.598 10.259 -1.301 1.00 93.88 275 VAL A C 1
ATOM 2188 O O . VAL A 1 275 ? 0.045 9.812 -2.304 1.00 93.88 275 VAL A O 1
ATOM 2191 N N . LEU A 1 276 ? 1.844 9.933 -0.979 1.00 92.75 276 LEU A N 1
ATOM 2192 C CA . LEU A 1 276 ? 2.545 8.878 -1.696 1.00 92.75 276 LEU A CA 1
ATOM 2193 C C . LEU A 1 276 ? 1.950 7.511 -1.339 1.00 92.75 276 LEU A C 1
ATOM 2195 O O . LEU A 1 276 ? 1.643 7.234 -0.183 1.00 92.75 276 LEU A O 1
ATOM 2199 N N . GLU A 1 277 ? 1.846 6.627 -2.326 1.00 89.81 277 GLU A N 1
ATOM 2200 C CA . GLU A 1 277 ? 1.490 5.223 -2.089 1.00 89.81 277 GLU A CA 1
ATOM 2201 C C . GLU A 1 277 ? 2.590 4.489 -1.304 1.00 89.81 277 GLU A C 1
ATOM 2203 O O . GLU A 1 277 ? 2.320 3.647 -0.439 1.00 89.81 277 GLU A O 1
ATOM 2208 N N . ARG A 1 278 ? 3.851 4.808 -1.619 1.00 88.06 278 ARG A N 1
ATOM 2209 C CA . ARG A 1 278 ? 5.043 4.215 -1.015 1.00 88.06 278 ARG A CA 1
ATOM 2210 C C . ARG A 1 278 ? 6.116 5.260 -0.746 1.00 88.06 278 ARG A C 1
ATOM 2212 O O . ARG A 1 278 ? 6.213 6.252 -1.466 1.00 88.06 278 ARG A O 1
ATOM 2219 N N . THR A 1 279 ? 6.942 5.019 0.267 1.00 83.94 279 THR A N 1
ATOM 2220 C CA . THR A 1 279 ? 8.117 5.852 0.544 1.00 83.94 279 THR A CA 1
ATOM 2221 C C . THR A 1 279 ? 9.122 5.761 -0.609 1.00 83.94 279 THR A C 1
ATOM 2223 O O . THR A 1 279 ? 9.034 4.884 -1.474 1.00 83.94 279 THR A O 1
ATOM 2226 N N . LEU A 1 280 ? 10.118 6.651 -0.626 1.00 81.19 280 LEU A N 1
ATOM 2227 C CA . LEU A 1 280 ? 11.216 6.573 -1.599 1.00 81.19 280 LEU A CA 1
ATOM 2228 C C . LEU A 1 280 ? 12.017 5.269 -1.470 1.00 81.19 280 LEU A C 1
ATOM 2230 O O . LEU A 1 280 ? 12.527 4.763 -2.466 1.00 81.19 280 LEU A O 1
ATOM 2234 N N . ASP A 1 281 ? 12.030 4.687 -0.272 1.00 78.06 281 ASP A N 1
ATOM 2235 C CA . ASP A 1 281 ? 12.591 3.371 0.019 1.00 78.06 281 ASP A CA 1
ATOM 2236 C C . ASP A 1 281 ? 11.656 2.202 -0.318 1.00 78.06 281 ASP A C 1
ATOM 2238 O O . ASP A 1 281 ? 11.977 1.051 -0.010 1.00 78.06 281 ASP A O 1
ATOM 2242 N N . ASN A 1 282 ? 10.547 2.483 -1.014 1.00 76.88 282 ASN A N 1
ATOM 2243 C CA . ASN A 1 282 ? 9.524 1.536 -1.456 1.00 76.88 282 ASN A CA 1
ATOM 2244 C C . ASN A 1 282 ? 8.789 0.832 -0.301 1.00 76.88 282 ASN A C 1
ATOM 2246 O O . ASN A 1 282 ? 8.248 -0.263 -0.478 1.00 76.88 282 ASN A O 1
ATOM 2250 N N . GLU A 1 283 ? 8.751 1.455 0.875 1.00 81.00 283 GLU A N 1
ATOM 2251 C CA . GLU A 1 283 ? 7.950 0.977 1.999 1.00 81.00 283 GLU A CA 1
ATOM 2252 C C . GLU A 1 283 ? 6.492 1.367 1.782 1.00 81.00 283 GLU A C 1
ATOM 2254 O O . GLU A 1 283 ? 6.187 2.450 1.286 1.00 81.00 283 GLU A O 1
ATOM 2259 N N . THR A 1 284 ? 5.572 0.464 2.114 1.00 81.19 284 THR A N 1
ATOM 2260 C CA . THR A 1 284 ? 4.142 0.726 1.930 1.00 81.19 284 THR A CA 1
ATOM 2261 C C . THR A 1 284 ? 3.670 1.735 2.961 1.00 81.19 284 THR A C 1
ATOM 2263 O O . THR A 1 284 ? 3.831 1.506 4.153 1.00 81.19 284 THR A O 1
ATOM 2266 N N . ILE A 1 285 ? 3.072 2.827 2.491 1.00 85.62 285 ILE A N 1
ATOM 2267 C CA . ILE A 1 285 ? 2.522 3.878 3.352 1.00 85.62 285 ILE A CA 1
ATOM 2268 C C . ILE A 1 285 ? 1.094 3.526 3.756 1.00 85.62 285 ILE A C 1
ATOM 2270 O O . ILE A 1 285 ? 0.716 3.647 4.919 1.00 85.62 285 ILE A O 1
ATOM 2274 N N . LEU A 1 286 ? 0.313 3.064 2.779 1.00 86.62 286 LEU A N 1
ATOM 2275 C CA . LEU A 1 286 ? -1.102 2.765 2.921 1.00 86.62 286 LEU A CA 1
ATOM 2276 C C . LEU A 1 286 ? -1.368 1.282 2.651 1.00 86.62 286 LEU A C 1
ATOM 2278 O O . LEU A 1 286 ? -1.044 0.756 1.586 1.00 86.62 286 LEU A O 1
ATOM 2282 N N . ARG A 1 287 ? -1.996 0.598 3.605 1.00 85.12 287 ARG A N 1
ATOM 2283 C CA . ARG A 1 287 ? -2.449 -0.789 3.466 1.00 85.12 287 ARG A CA 1
ATOM 2284 C C . ARG A 1 287 ? -3.941 -0.810 3.199 1.00 85.12 287 ARG A C 1
ATOM 2286 O O . ARG A 1 287 ? -4.683 -0.123 3.882 1.00 85.12 287 ARG A O 1
ATOM 2293 N N . ARG A 1 288 ? -4.403 -1.628 2.252 1.00 85.12 288 ARG A N 1
ATOM 2294 C CA . ARG A 1 288 ? -5.842 -1.778 2.004 1.00 85.12 288 ARG A CA 1
ATOM 2295 C C . ARG A 1 288 ? -6.557 -2.210 3.288 1.00 85.12 288 ARG A C 1
ATOM 2297 O O . ARG A 1 288 ? -6.145 -3.181 3.918 1.00 85.12 288 ARG A O 1
ATOM 2304 N N . ALA A 1 289 ? -7.610 -1.488 3.641 1.00 86.38 289 ALA A N 1
ATOM 2305 C CA . ALA A 1 289 ? -8.468 -1.763 4.778 1.00 86.38 289 ALA A CA 1
ATOM 2306 C C . ALA A 1 289 ? -9.842 -2.209 4.272 1.00 86.38 289 ALA A C 1
ATOM 2308 O O . ALA A 1 289 ? -10.301 -1.782 3.210 1.00 86.38 289 ALA A O 1
ATOM 2309 N N . GLU A 1 290 ? -10.505 -3.080 5.026 1.00 85.38 290 GLU A N 1
ATOM 2310 C CA . GLU A 1 290 ? -11.904 -3.394 4.749 1.00 85.38 290 GLU A CA 1
ATOM 2311 C C . GLU A 1 290 ? -12.760 -2.124 4.996 1.00 85.38 290 GLU A C 1
ATOM 2313 O O . GLU A 1 290 ? -12.478 -1.381 5.948 1.00 85.38 290 GLU A O 1
ATOM 2318 N N . PRO A 1 291 ? -13.804 -1.859 4.192 1.00 87.19 291 PRO A N 1
ATOM 2319 C CA . PRO A 1 291 ? -14.644 -0.663 4.318 1.00 87.19 291 PRO A CA 1
ATOM 2320 C C . PRO A 1 291 ? -15.520 -0.680 5.585 1.00 87.19 291 PRO A C 1
ATOM 2322 O O . PRO A 1 291 ? -15.792 -1.761 6.117 1.00 87.19 291 PRO A O 1
ATOM 2325 N N . PRO A 1 292 ? -15.996 0.484 6.065 1.00 88.00 292 PRO A N 1
ATOM 2326 C CA . PRO A 1 292 ? -17.031 0.522 7.093 1.00 88.00 292 PRO A CA 1
ATOM 2327 C C . PRO A 1 292 ? -18.299 -0.159 6.563 1.00 88.00 292 PRO A C 1
ATOM 2329 O O . PRO A 1 292 ? -18.694 0.060 5.417 1.00 88.00 292 PRO A O 1
ATOM 2332 N N . ALA A 1 293 ? -18.899 -1.023 7.375 1.00 88.94 293 ALA A N 1
ATOM 2333 C CA . ALA A 1 293 ? -20.062 -1.812 6.988 1.00 88.94 293 ALA A CA 1
ATOM 2334 C C . ALA A 1 293 ? -20.782 -2.370 8.219 1.00 88.94 293 ALA A C 1
ATOM 2336 O O . ALA A 1 293 ? -20.139 -2.841 9.163 1.00 88.94 293 ALA A O 1
ATOM 2337 N N . ALA A 1 294 ? -22.113 -2.402 8.161 1.00 82.88 294 ALA A N 1
ATOM 2338 C CA . ALA A 1 294 ? -22.900 -3.318 8.976 1.00 82.88 294 ALA A CA 1
ATOM 2339 C C . ALA A 1 294 ? -22.719 -4.734 8.411 1.00 82.88 294 ALA A C 1
ATOM 2341 O O . ALA A 1 294 ? -22.888 -4.958 7.211 1.00 82.88 294 ALA A O 1
ATOM 2342 N N . LEU A 1 295 ? -22.321 -5.679 9.257 1.00 80.75 295 LEU A N 1
ATOM 2343 C CA . LEU A 1 295 ? -22.022 -7.043 8.843 1.00 80.75 295 LEU A CA 1
ATOM 2344 C C . LEU A 1 295 ? -23.297 -7.885 8.944 1.00 80.75 295 LEU A C 1
ATOM 2346 O O . LEU A 1 295 ? -23.887 -7.998 10.015 1.00 80.75 295 LEU A O 1
ATOM 2350 N N . SER A 1 296 ? -23.716 -8.477 7.822 1.00 68.50 296 SER A N 1
ATOM 2351 C CA . SER A 1 296 ? -24.884 -9.367 7.759 1.00 68.50 296 SER A CA 1
ATOM 2352 C C . SER A 1 296 ? -24.674 -10.666 8.541 1.00 68.50 296 SER A C 1
ATOM 2354 O O . SER A 1 296 ? -25.617 -11.201 9.112 1.00 68.50 296 SER A O 1
ATOM 2356 N N . GLU A 1 297 ? -23.430 -11.147 8.603 1.00 74.06 297 GLU A N 1
ATOM 2357 C CA . GLU A 1 297 ? -23.003 -12.248 9.464 1.00 74.06 297 GLU A CA 1
ATOM 2358 C C . GLU A 1 297 ? -21.928 -11.755 10.430 1.00 74.06 297 GLU A C 1
ATOM 2360 O O . GLU A 1 297 ? -20.964 -11.099 10.024 1.00 74.06 297 GLU A O 1
ATOM 2365 N N . SER A 1 298 ? -22.073 -12.093 11.714 1.00 72.31 298 SER A N 1
ATOM 2366 C CA . SER A 1 298 ? -21.102 -11.708 12.733 1.00 72.31 298 SER A CA 1
ATOM 2367 C C . SER A 1 298 ? -19.740 -12.337 12.444 1.00 72.31 298 SER A C 1
ATOM 2369 O O . SER A 1 298 ? -19.598 -13.563 12.432 1.00 72.31 298 SER A O 1
ATOM 2371 N N . GLN A 1 299 ? -18.724 -11.503 12.240 1.00 84.75 299 GLN A N 1
ATOM 2372 C CA . GLN A 1 299 ? -17.355 -11.960 12.016 1.00 84.75 299 GLN A CA 1
ATOM 2373 C C . GLN A 1 299 ? -16.621 -12.058 13.350 1.00 84.75 299 GLN A C 1
ATOM 2375 O O . GLN A 1 299 ? -16.681 -11.140 14.163 1.00 84.75 299 GLN A O 1
ATOM 2380 N N . ASN A 1 300 ? -15.900 -13.153 13.583 1.00 87.25 300 ASN A N 1
ATOM 2381 C CA . ASN A 1 300 ? -15.141 -13.317 14.819 1.00 87.25 300 ASN A CA 1
ATOM 2382 C C . ASN A 1 300 ? -13.817 -12.555 14.745 1.00 87.25 300 ASN A C 1
ATOM 2384 O O . ASN A 1 300 ? -13.037 -12.732 13.811 1.00 87.25 300 ASN A O 1
ATOM 2388 N N . TYR A 1 301 ? -13.538 -11.749 15.763 1.00 89.25 301 TYR A N 1
ATOM 2389 C CA . TYR A 1 301 ? -12.275 -11.043 15.944 1.00 89.25 301 TYR A CA 1
ATOM 2390 C C . TYR A 1 301 ? -11.606 -11.494 17.236 1.00 89.25 301 TYR A C 1
ATOM 2392 O O . TYR A 1 301 ? -12.264 -11.761 18.237 1.00 89.25 301 TYR A O 1
ATOM 2400 N N . ARG A 1 302 ? -10.279 -11.567 17.220 1.00 88.25 302 ARG A N 1
ATOM 2401 C CA . ARG A 1 302 ? -9.450 -11.914 18.368 1.00 88.25 302 ARG A CA 1
ATOM 2402 C C . ARG A 1 302 ? -8.735 -10.677 18.895 1.00 88.25 302 ARG A C 1
ATOM 2404 O O . ARG A 1 302 ? -8.057 -9.995 18.130 1.00 88.25 302 ARG A O 1
ATOM 2411 N N . CYS A 1 303 ? -8.830 -10.433 20.197 1.00 86.69 303 CYS A N 1
ATOM 2412 C CA . CYS A 1 303 ? -7.979 -9.458 20.878 1.00 86.69 303 CYS A CA 1
ATOM 2413 C C . CYS A 1 303 ? -6.533 -9.972 20.910 1.00 86.69 303 CYS A C 1
ATOM 2415 O O . CYS A 1 303 ? -6.293 -11.094 21.354 1.00 86.69 303 CYS A O 1
ATOM 2417 N N . VAL A 1 304 ? -5.574 -9.172 20.450 1.00 85.56 304 VAL A N 1
ATOM 2418 C CA . VAL A 1 304 ? -4.142 -9.540 20.435 1.00 85.56 304 VAL A CA 1
ATOM 2419 C C . VAL A 1 304 ? -3.276 -8.632 21.303 1.00 85.56 304 VAL A C 1
ATOM 2421 O O . VAL A 1 304 ? -2.067 -8.819 21.386 1.00 85.56 304 VAL A O 1
ATOM 2424 N N . GLN A 1 305 ? -3.889 -7.655 21.966 1.00 84.06 305 GLN A N 1
ATOM 2425 C CA . GLN A 1 305 ? -3.184 -6.750 22.859 1.00 84.06 305 GLN A CA 1
ATOM 2426 C C . GLN A 1 305 ? -2.973 -7.412 24.224 1.00 84.06 305 GLN A C 1
ATOM 2428 O O . GLN A 1 305 ? -3.942 -7.777 24.887 1.00 84.06 305 GLN A O 1
ATOM 2433 N N . GLU A 1 306 ? -1.718 -7.523 24.670 1.00 83.50 306 GLU A N 1
ATOM 2434 C CA . GLU A 1 306 ? -1.355 -8.168 25.944 1.00 83.50 306 GLU A CA 1
ATOM 2435 C C . GLU A 1 306 ? -2.084 -7.556 27.148 1.00 83.50 306 GLU A C 1
ATOM 2437 O O . GLU A 1 306 ? -2.632 -8.276 27.980 1.00 83.50 306 GLU A O 1
ATOM 2442 N N . THR A 1 307 ? -2.179 -6.224 27.199 1.00 86.06 307 THR A N 1
ATOM 2443 C CA . THR A 1 307 ? -2.892 -5.480 28.254 1.00 86.06 307 THR A CA 1
ATOM 2444 C C . THR A 1 307 ? -4.418 -5.486 28.091 1.00 86.06 307 THR A C 1
ATOM 2446 O O . THR A 1 307 ? -5.140 -4.855 28.869 1.00 86.06 307 THR A O 1
ATOM 2449 N N . GLY A 1 308 ? -4.921 -6.192 27.080 1.00 85.94 308 GLY A N 1
ATOM 2450 C CA . GLY A 1 308 ? -6.322 -6.241 26.700 1.00 85.94 308 GLY A CA 1
ATOM 2451 C C . GLY A 1 308 ? -6.805 -4.994 25.957 1.00 85.94 308 GLY A C 1
ATOM 2452 O O . GLY A 1 308 ? -6.303 -3.886 26.158 1.00 85.94 308 GLY A O 1
ATOM 2453 N N . ALA A 1 309 ? -7.819 -5.181 25.115 1.00 89.81 309 ALA A N 1
ATOM 2454 C CA . ALA A 1 309 ? -8.389 -4.132 24.280 1.00 89.81 309 ALA A CA 1
ATOM 2455 C C . ALA A 1 309 ? -9.440 -3.321 25.061 1.00 89.81 309 ALA A C 1
ATOM 2457 O O . ALA A 1 309 ? -10.407 -3.915 25.548 1.00 89.81 309 ALA A O 1
ATOM 2458 N N . PRO A 1 310 ? -9.296 -1.990 25.195 1.00 92.50 310 PRO A N 1
ATOM 2459 C CA . PRO A 1 310 ? -10.281 -1.160 25.883 1.00 92.50 310 PRO A CA 1
ATOM 2460 C C . PRO A 1 310 ? -11.633 -1.147 25.159 1.00 92.50 310 PRO A C 1
ATOM 2462 O O . PRO A 1 310 ? -11.696 -0.857 23.964 1.00 92.50 310 PRO A O 1
ATOM 2465 N N . VAL A 1 311 ? -12.704 -1.417 25.906 1.00 93.81 311 VAL A N 1
ATOM 2466 C CA . VAL A 1 311 ? -14.096 -1.377 25.436 1.00 93.81 311 VAL A CA 1
ATOM 2467 C C . VAL A 1 311 ? -14.719 -0.042 25.820 1.00 93.81 311 VAL A C 1
ATOM 2469 O O . VAL A 1 311 ? -14.499 0.441 26.931 1.00 93.81 311 VAL A O 1
ATOM 2472 N N . ARG A 1 312 ? -15.490 0.557 24.913 1.00 94.50 312 ARG A N 1
ATOM 2473 C CA . ARG A 1 312 ? -16.048 1.908 25.045 1.00 94.50 312 ARG A CA 1
ATOM 2474 C C . ARG A 1 312 ? -17.529 1.924 24.689 1.00 94.50 312 ARG A C 1
ATOM 2476 O O . ARG A 1 312 ? -17.983 1.132 23.868 1.00 94.50 312 ARG A O 1
ATOM 2483 N N . LEU A 1 313 ? -18.275 2.856 25.278 1.00 93.31 313 LEU A N 1
ATOM 2484 C CA . LEU A 1 313 ? -19.704 3.030 24.984 1.00 93.31 313 LEU A CA 1
ATOM 2485 C C . LEU A 1 313 ? -19.949 3.725 23.641 1.00 93.31 313 LEU A C 1
ATOM 2487 O O . LEU A 1 313 ? -20.996 3.534 23.032 1.00 93.31 313 LEU A O 1
ATOM 2491 N N . SER A 1 314 ? -18.983 4.509 23.161 1.00 93.81 314 SER A N 1
ATOM 2492 C CA . SER A 1 314 ? -19.047 5.181 21.862 1.00 93.81 314 SER A CA 1
ATOM 2493 C C . SER A 1 314 ? -17.748 4.985 21.070 1.00 93.81 314 SER A C 1
ATOM 2495 O O . SER A 1 314 ? -16.687 4.786 21.674 1.00 93.81 314 SER A O 1
ATOM 2497 N N . PRO A 1 315 ? -17.800 5.026 19.723 1.00 93.62 315 PRO A N 1
ATOM 2498 C CA . PRO A 1 315 ? -16.652 4.770 18.851 1.00 93.62 315 PRO A CA 1
ATOM 2499 C C . PRO A 1 315 ? -15.708 5.984 18.761 1.00 93.62 315 PRO A C 1
ATOM 2501 O O . PRO A 1 315 ? -15.495 6.575 17.702 1.00 93.62 315 PRO A O 1
ATOM 2504 N N . SER A 1 316 ? -15.159 6.395 19.903 1.00 92.31 316 SER A N 1
ATOM 2505 C CA . SER A 1 316 ? -14.204 7.498 20.016 1.00 92.31 316 SER A CA 1
ATOM 2506 C C . SER A 1 316 ? -13.161 7.194 21.084 1.00 92.31 316 SER A C 1
ATOM 2508 O O . SER A 1 316 ? -13.479 6.627 22.130 1.00 92.31 316 SER A O 1
ATOM 2510 N N . LEU A 1 317 ? -11.910 7.602 20.854 1.00 88.69 317 LEU A N 1
ATOM 2511 C CA . LEU A 1 317 ? -10.865 7.518 21.877 1.00 88.69 317 LEU A CA 1
ATOM 2512 C C . LEU A 1 317 ? -11.106 8.463 23.064 1.00 88.69 317 LEU A C 1
ATOM 2514 O O . LEU A 1 317 ? -10.567 8.202 24.140 1.00 88.69 317 LEU A O 1
ATOM 2518 N N . GLU A 1 318 ? -11.939 9.492 22.894 1.00 90.75 318 GLU A N 1
ATOM 2519 C CA . GLU A 1 318 ? -12.360 10.416 23.959 1.00 90.75 318 GLU A CA 1
ATOM 2520 C C . GLU A 1 318 ? -13.357 9.766 24.932 1.00 90.75 318 GLU A C 1
ATOM 2522 O O . GLU A 1 318 ? -13.441 10.149 26.094 1.00 90.75 318 GLU A O 1
ATOM 2527 N N . SER A 1 319 ? -14.091 8.744 24.478 1.00 92.06 319 SER A N 1
ATOM 2528 C CA . SER A 1 319 ? -15.045 7.993 25.300 1.00 92.06 319 SER A CA 1
ATOM 2529 C C . SER A 1 319 ? -14.304 7.112 26.302 1.00 92.06 319 SER A C 1
ATOM 2531 O O . SER A 1 319 ? -13.598 6.211 25.856 1.00 92.06 319 SER A O 1
ATOM 2533 N N . PRO A 1 320 ? -14.405 7.304 27.627 1.00 91.50 320 PRO A N 1
ATOM 2534 C CA . PRO A 1 320 ? -13.599 6.546 28.580 1.00 91.50 320 PRO A CA 1
ATOM 2535 C C . PRO A 1 320 ? -13.859 5.031 28.477 1.00 91.50 320 PRO A C 1
ATOM 2537 O O . PRO A 1 320 ? -14.981 4.606 28.187 1.00 91.50 320 PRO A O 1
ATOM 2540 N N . PRO A 1 321 ? -12.835 4.188 28.702 1.00 92.69 321 PRO A N 1
ATOM 2541 C CA . PRO A 1 321 ? -13.022 2.749 28.656 1.00 92.69 321 PRO A CA 1
ATOM 2542 C C . PRO A 1 321 ? -13.866 2.269 29.841 1.00 92.69 321 PRO A C 1
ATOM 2544 O O . PRO A 1 321 ? -13.559 2.570 30.991 1.00 92.69 321 PRO A O 1
ATOM 2547 N N . VAL A 1 322 ? -14.898 1.478 29.555 1.00 92.19 322 VAL A N 1
ATOM 2548 C CA . VAL A 1 322 ? -15.787 0.861 30.559 1.00 92.19 322 VAL A CA 1
ATOM 2549 C C . VAL A 1 322 ? -15.362 -0.557 30.938 1.00 92.19 322 VAL A C 1
ATOM 2551 O O . VAL A 1 322 ? -15.861 -1.139 31.896 1.00 92.19 322 VAL A O 1
ATOM 2554 N N . GLY A 1 323 ? -14.424 -1.128 30.185 1.00 90.19 323 GLY A N 1
ATOM 2555 C CA . GLY A 1 323 ? -13.906 -2.470 30.407 1.00 90.19 323 GLY A CA 1
ATOM 2556 C C . GLY A 1 323 ? -12.748 -2.791 29.472 1.00 90.19 323 GLY A C 1
ATOM 2557 O O . GLY A 1 323 ? -12.295 -1.941 28.698 1.00 90.19 323 GLY A O 1
ATOM 2558 N N . ARG A 1 324 ? -12.254 -4.030 29.545 1.00 90.81 324 ARG A N 1
ATOM 2559 C CA . ARG A 1 324 ? -11.191 -4.533 28.669 1.00 90.81 324 ARG A CA 1
ATOM 2560 C C . ARG A 1 324 ? -11.476 -5.960 28.225 1.00 90.81 324 ARG A C 1
ATOM 2562 O O . ARG A 1 324 ? -11.732 -6.831 29.052 1.00 90.81 324 ARG A O 1
ATOM 2569 N N . LEU A 1 325 ? -11.340 -6.211 26.927 1.00 89.44 325 LEU A N 1
ATOM 2570 C CA . LEU A 1 325 ? -11.292 -7.562 26.379 1.00 89.44 325 LEU 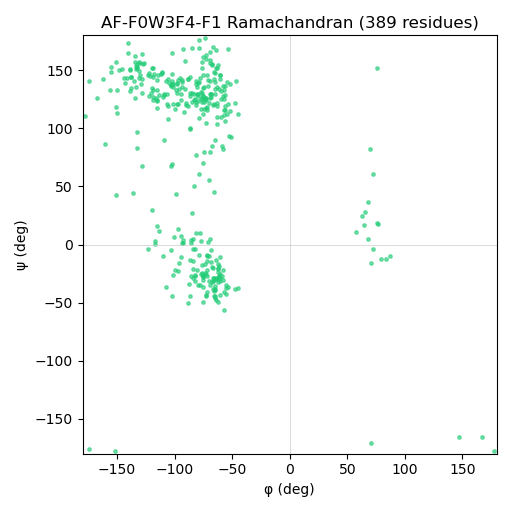A CA 1
ATOM 2571 C C . LEU A 1 325 ? -9.918 -8.157 26.661 1.00 89.44 325 LEU A C 1
ATOM 2573 O O . LEU A 1 325 ? -8.901 -7.576 26.287 1.00 89.44 325 LEU A O 1
ATOM 2577 N N . ARG A 1 326 ? -9.871 -9.333 27.283 1.00 85.81 326 ARG A N 1
ATOM 2578 C CA . ARG A 1 326 ? -8.602 -10.014 27.571 1.00 85.81 326 ARG A CA 1
ATOM 2579 C C . ARG A 1 326 ? -7.902 -10.424 26.275 1.00 85.81 326 ARG A C 1
ATOM 2581 O O . ARG A 1 326 ? -8.576 -10.776 25.302 1.00 85.81 326 ARG A O 1
ATOM 2588 N N . CYS A 1 327 ? -6.570 -10.428 26.275 1.00 85.88 327 CYS A N 1
ATOM 2589 C CA . CYS A 1 327 ? -5.791 -10.988 25.170 1.00 85.88 327 CYS A CA 1
ATOM 2590 C C . CYS A 1 327 ? -6.265 -12.417 24.852 1.00 85.88 327 CYS A C 1
ATOM 2592 O O . CYS A 1 327 ? -6.570 -13.199 25.752 1.00 85.88 327 CYS A O 1
ATOM 2594 N N . GLY A 1 328 ? -6.381 -12.743 23.569 1.00 82.19 328 GLY A N 1
ATOM 2595 C CA . GLY A 1 328 ? -6.862 -14.030 23.077 1.00 82.19 328 GLY A CA 1
ATOM 2596 C C . GLY A 1 328 ? -8.384 -14.170 22.988 1.00 82.19 328 GLY A C 1
ATOM 2597 O O . GLY A 1 328 ? -8.829 -15.102 22.314 1.00 82.19 328 GLY A O 1
ATOM 2598 N N . SER A 1 329 ? -9.172 -13.264 23.584 1.00 82.25 329 SER A N 1
ATOM 2599 C CA . SER A 1 329 ? -10.644 -13.324 23.547 1.00 82.25 329 SER A CA 1
ATOM 2600 C C . SER A 1 329 ? -11.162 -13.265 22.113 1.00 82.25 329 SER A C 1
ATOM 2602 O O . SER A 1 329 ? -10.744 -12.390 21.352 1.00 82.25 329 SER A O 1
ATOM 2604 N N . LEU A 1 330 ? -12.076 -14.173 21.765 1.00 87.44 330 LEU A N 1
ATOM 2605 C CA . LEU A 1 330 ? -12.791 -14.193 20.489 1.00 87.44 330 LEU A CA 1
ATOM 2606 C C . LEU A 1 330 ? -14.161 -13.540 20.659 1.00 87.44 330 LEU A C 1
ATOM 2608 O O . LEU A 1 330 ? -14.966 -13.999 21.466 1.00 87.44 330 LEU A O 1
ATOM 2612 N N . ILE A 1 331 ? -14.411 -12.478 19.901 1.00 87.94 331 ILE A N 1
ATOM 2613 C CA . ILE A 1 331 ? -15.597 -11.633 20.020 1.00 87.94 331 ILE A CA 1
ATOM 2614 C C . ILE A 1 331 ? -16.258 -11.495 18.645 1.00 87.94 331 ILE A C 1
ATOM 2616 O O . ILE A 1 331 ? -15.558 -11.187 17.676 1.00 87.94 331 ILE A O 1
ATOM 2620 N N . PRO A 1 332 ? -17.579 -11.713 18.531 1.00 90.25 332 PRO A N 1
ATOM 2621 C CA . PRO A 1 332 ? -18.297 -11.433 17.297 1.00 90.25 332 PRO A CA 1
ATOM 2622 C C . PRO A 1 332 ? -18.415 -9.924 17.082 1.00 90.25 332 PRO A C 1
ATOM 2624 O O . PRO A 1 332 ? -18.749 -9.169 17.996 1.00 90.25 332 PRO A O 1
ATOM 2627 N N . ILE A 1 333 ? -18.176 -9.488 15.854 1.00 91.62 333 ILE A N 1
ATOM 2628 C CA . ILE A 1 333 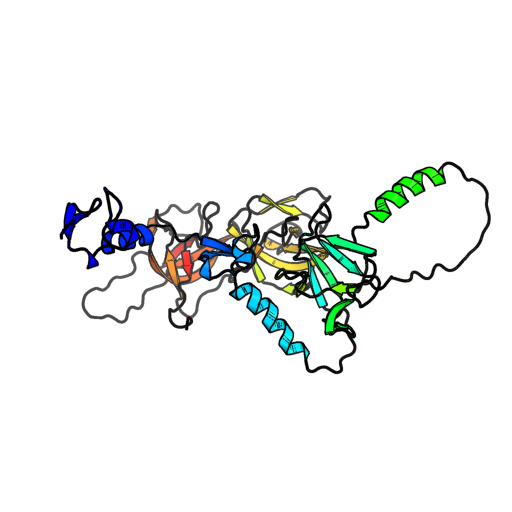? -18.322 -8.101 15.424 1.00 91.62 333 ILE A CA 1
ATOM 2629 C C . ILE A 1 333 ? -19.527 -8.003 14.499 1.00 91.62 333 ILE A C 1
ATOM 2631 O O . ILE A 1 333 ? -19.641 -8.765 13.537 1.00 91.62 333 ILE A O 1
ATOM 2635 N N . ALA A 1 334 ? -20.418 -7.065 14.809 1.00 90.50 334 ALA A N 1
ATOM 2636 C CA . ALA A 1 334 ? -21.627 -6.785 14.041 1.00 90.50 334 ALA A CA 1
ATOM 2637 C C . ALA A 1 334 ? -21.448 -5.617 13.063 1.00 90.50 334 ALA A C 1
ATOM 2639 O O . ALA A 1 334 ? -22.188 -5.503 12.092 1.00 90.50 334 ALA A O 1
ATOM 2640 N N . GLU A 1 335 ? -20.491 -4.724 13.312 1.00 92.69 335 GLU A N 1
ATOM 2641 C CA . GLU A 1 335 ? -20.339 -3.509 12.515 1.00 92.69 335 GLU A CA 1
ATOM 2642 C C . GLU A 1 335 ? -18.911 -2.979 12.555 1.00 92.69 335 GLU A C 1
ATOM 2644 O O . GLU A 1 335 ? -18.215 -3.101 13.566 1.00 92.69 335 GLU A O 1
ATOM 2649 N N . ARG A 1 336 ? -18.497 -2.360 11.449 1.00 92.69 336 ARG A N 1
ATOM 2650 C CA . ARG A 1 336 ? -17.243 -1.622 11.307 1.00 92.69 336 ARG A CA 1
ATOM 2651 C C . ARG A 1 336 ? -17.566 -0.171 10.985 1.00 92.69 336 ARG A C 1
ATOM 2653 O O . ARG A 1 336 ? -18.293 0.096 10.030 1.00 92.69 336 ARG A O 1
ATOM 2660 N N . TYR A 1 337 ? -17.007 0.747 11.758 1.00 93.56 337 TYR A N 1
ATOM 2661 C CA . TYR A 1 337 ? -17.304 2.171 11.686 1.00 93.56 337 TYR A CA 1
ATOM 2662 C C . TYR A 1 337 ? -16.014 2.987 11.690 1.00 93.56 337 TYR A C 1
ATOM 2664 O O . TYR A 1 337 ? -15.120 2.739 12.497 1.00 93.56 337 TYR A O 1
ATOM 2672 N N . ILE A 1 338 ? -15.932 3.985 10.810 1.00 92.31 338 ILE A N 1
ATOM 2673 C CA . ILE A 1 338 ? -14.841 4.962 10.805 1.00 92.31 338 ILE A CA 1
ATOM 2674 C C . ILE A 1 338 ? -15.358 6.237 11.453 1.00 92.31 338 ILE A C 1
ATOM 2676 O O . ILE A 1 338 ? -16.321 6.830 10.969 1.00 92.31 338 ILE A O 1
ATOM 2680 N N . ASN A 1 339 ? -14.714 6.663 12.534 1.00 91.31 339 ASN A N 1
ATOM 2681 C CA . ASN A 1 339 ? -15.076 7.907 13.200 1.00 91.31 339 ASN A CA 1
ATOM 2682 C C . ASN A 1 339 ? -14.507 9.146 12.467 1.00 91.31 339 ASN A C 1
ATOM 2684 O O . ASN A 1 339 ? -13.656 9.010 11.582 1.00 91.31 339 ASN A O 1
ATOM 2688 N N . PRO A 1 340 ? -14.929 10.371 12.833 1.00 88.62 340 PRO A N 1
ATOM 2689 C CA . PRO A 1 340 ? -14.403 11.603 12.235 1.00 88.62 340 PRO A CA 1
ATOM 2690 C C . PRO A 1 340 ? -12.885 11.781 12.393 1.00 88.62 340 PRO A C 1
ATOM 2692 O O . PRO A 1 340 ? -12.239 12.379 11.539 1.00 88.62 340 PRO A O 1
ATOM 2695 N N . GLN A 1 341 ? -12.294 11.206 13.445 1.00 88.75 341 GLN A N 1
ATOM 2696 C CA . GLN A 1 341 ? -10.846 11.160 13.671 1.00 88.75 341 GLN A CA 1
ATOM 2697 C C . GLN A 1 341 ? -10.136 10.092 12.819 1.00 88.75 341 GLN A C 1
ATOM 2699 O O . GLN A 1 341 ? -8.951 9.840 13.026 1.00 88.75 341 GLN A O 1
ATOM 2704 N N . ARG A 1 342 ? -10.832 9.487 11.844 1.00 91.00 342 ARG A N 1
ATOM 2705 C CA . ARG A 1 342 ? -10.304 8.512 10.877 1.00 91.00 342 ARG A CA 1
ATOM 2706 C C . ARG A 1 342 ? -9.854 7.201 11.521 1.00 91.00 342 ARG A C 1
ATOM 2708 O O . ARG A 1 342 ? -8.987 6.516 11.001 1.00 91.00 342 ARG A O 1
ATOM 2715 N N . GLN A 1 343 ? -10.442 6.817 12.644 1.00 90.88 343 GLN A N 1
ATOM 2716 C CA . GLN A 1 343 ? -10.115 5.583 13.355 1.00 90.88 343 GLN A CA 1
ATOM 2717 C C . GLN A 1 343 ? -11.201 4.541 13.136 1.00 90.88 343 GLN A C 1
ATOM 2719 O O . GLN A 1 343 ? -12.393 4.849 13.179 1.00 90.88 343 GLN A O 1
ATOM 2724 N N . MET A 1 344 ? -10.779 3.295 12.935 1.00 92.62 344 MET A N 1
ATOM 2725 C CA . MET A 1 344 ? -11.691 2.176 12.734 1.00 92.62 344 MET A CA 1
ATOM 2726 C C . MET A 1 344 ? -12.084 1.543 14.069 1.00 92.62 344 MET A C 1
ATOM 2728 O O . MET A 1 344 ? -11.242 1.016 14.802 1.00 92.62 344 MET A O 1
ATOM 2732 N N . PHE A 1 345 ? -13.380 1.569 14.355 1.00 94.31 345 PHE A N 1
ATOM 2733 C CA . PHE A 1 345 ? -14.013 0.932 15.500 1.00 94.31 345 PHE A CA 1
ATOM 2734 C C . PHE A 1 345 ? -14.894 -0.233 15.051 1.00 94.31 345 PHE A C 1
ATOM 2736 O O . PHE A 1 345 ? -15.506 -0.218 13.985 1.00 94.31 345 PHE A O 1
ATOM 2743 N N . LEU A 1 346 ? -14.957 -1.247 15.902 1.00 94.38 346 LEU A N 1
ATOM 2744 C CA . LEU A 1 346 ? -15.707 -2.476 15.718 1.00 94.38 346 LEU A CA 1
ATOM 2745 C C . LEU A 1 346 ? -16.798 -2.529 16.786 1.00 94.38 346 LEU A C 1
ATOM 2747 O O . LEU A 1 346 ? -16.489 -2.448 17.980 1.00 94.38 346 LEU A O 1
ATOM 2751 N N . ARG A 1 347 ? -18.060 -2.666 16.373 1.00 94.38 347 ARG A N 1
ATOM 2752 C CA . ARG A 1 347 ? -19.171 -2.877 17.303 1.00 94.38 347 ARG A CA 1
ATOM 2753 C C . ARG A 1 347 ? -19.265 -4.348 17.650 1.00 94.38 347 ARG A C 1
ATOM 2755 O O . ARG A 1 347 ? -19.399 -5.196 16.764 1.00 94.38 347 ARG A O 1
ATOM 2762 N N . ILE A 1 348 ? -19.224 -4.635 18.938 1.00 92.25 348 ILE A N 1
ATOM 2763 C CA . ILE A 1 348 ? -19.398 -5.976 19.477 1.00 92.25 348 ILE A CA 1
ATOM 2764 C C . ILE A 1 348 ? -20.854 -6.387 19.254 1.00 92.25 348 ILE A C 1
ATOM 2766 O O . ILE A 1 348 ? -21.779 -5.644 19.585 1.00 92.25 348 ILE A O 1
ATOM 2770 N N . GLY A 1 349 ? -21.033 -7.541 18.617 1.00 85.38 349 GLY A N 1
ATOM 2771 C CA . GLY A 1 349 ? -22.338 -8.131 18.359 1.00 85.38 349 GLY A CA 1
ATOM 2772 C C . GLY A 1 349 ? -22.763 -9.109 19.446 1.00 85.38 349 GLY A C 1
ATOM 2773 O O . GLY A 1 349 ? -21.962 -9.574 20.261 1.00 85.38 349 GLY A O 1
ATOM 2774 N N . THR A 1 350 ? -24.031 -9.487 19.396 1.00 76.12 350 THR A N 1
ATOM 2775 C CA . THR A 1 350 ? -24.621 -10.457 20.309 1.00 76.12 350 THR A CA 1
ATOM 2776 C C . THR A 1 350 ? -24.132 -11.863 19.948 1.00 76.12 350 THR A C 1
ATOM 2778 O O . THR A 1 350 ? -24.252 -12.306 18.805 1.00 76.12 350 THR A O 1
ATOM 2781 N N . GLN A 1 351 ? -23.558 -12.589 20.911 1.00 62.03 351 GLN A N 1
ATOM 2782 C CA . GLN A 1 351 ? -23.220 -14.002 20.727 1.00 62.03 351 GLN A CA 1
ATOM 2783 C C . GLN A 1 351 ? -24.503 -14.845 20.736 1.00 62.03 351 GLN A C 1
ATOM 2785 O O . GLN A 1 351 ? -25.043 -15.135 21.799 1.00 62.03 351 GLN A O 1
ATOM 2790 N N . ASN A 1 352 ? -24.960 -15.303 19.568 1.00 47.19 352 ASN A N 1
ATOM 2791 C CA . ASN A 1 352 ? -25.906 -16.419 19.493 1.00 47.19 352 ASN A CA 1
ATOM 2792 C C . ASN A 1 352 ? -25.123 -17.731 19.619 1.00 47.19 352 ASN A C 1
ATOM 2794 O O . ASN A 1 352 ? -24.849 -18.408 18.630 1.00 47.19 352 ASN A O 1
ATOM 2798 N N . ILE A 1 353 ? -24.710 -18.080 20.838 1.00 43.34 353 ILE A N 1
ATOM 2799 C CA . ILE A 1 353 ? -24.252 -19.444 21.111 1.00 43.34 353 ILE A CA 1
ATOM 2800 C C . ILE A 1 353 ? -25.513 -20.304 21.165 1.00 43.34 353 ILE A C 1
ATOM 2802 O O . ILE A 1 353 ? -26.372 -20.092 22.019 1.00 43.34 353 ILE A O 1
ATOM 2806 N N . ALA A 1 354 ? -25.639 -21.259 20.240 1.00 36.34 354 ALA A N 1
ATOM 2807 C CA . ALA A 1 354 ? -26.587 -22.354 20.388 1.00 36.34 354 ALA A CA 1
ATOM 2808 C C . ALA A 1 354 ? -26.271 -23.040 21.722 1.00 36.34 354 ALA A C 1
ATOM 2810 O O . ALA A 1 354 ? -25.219 -23.664 21.870 1.00 36.34 354 ALA A O 1
ATOM 2811 N N . ALA A 1 355 ? -27.132 -22.808 22.711 1.00 34.31 355 ALA A N 1
ATOM 2812 C CA . ALA A 1 355 ? -26.937 -23.233 24.082 1.00 34.31 355 ALA A CA 1
ATOM 2813 C C . ALA A 1 355 ? -26.688 -24.747 24.127 1.00 34.31 355 ALA A C 1
ATOM 2815 O O . ALA A 1 355 ? -27.585 -25.540 23.849 1.00 34.31 355 ALA A O 1
ATOM 2816 N N . LYS A 1 356 ? -25.468 -25.146 24.493 1.00 39.41 356 LYS A N 1
ATOM 2817 C CA . LYS A 1 356 ? -25.331 -26.325 25.343 1.00 39.41 356 LYS A CA 1
ATOM 2818 C C . LYS A 1 356 ? -25.717 -25.862 26.742 1.00 39.41 356 LYS A C 1
ATOM 2820 O O . LYS A 1 356 ? -25.317 -24.775 27.150 1.00 39.41 356 LYS A O 1
ATOM 2825 N N . GLU A 1 357 ? -26.595 -26.635 27.361 1.00 44.00 357 GLU A N 1
ATOM 2826 C CA . GLU A 1 357 ? -27.253 -26.344 28.631 1.00 44.00 357 GLU A CA 1
ATOM 2827 C C . GLU A 1 357 ? -26.262 -25.840 29.695 1.00 44.00 357 GLU A C 1
ATOM 2829 O O . GLU A 1 357 ? -25.130 -26.312 29.782 1.00 44.00 357 GLU A O 1
ATOM 2834 N N . ASP A 1 358 ? -26.739 -24.861 30.470 1.00 41.00 358 ASP A N 1
ATOM 2835 C CA . ASP A 1 358 ? -26.129 -24.277 31.670 1.00 41.00 358 ASP A CA 1
ATOM 2836 C C . ASP A 1 358 ? -24.906 -23.360 31.510 1.00 41.00 358 ASP A C 1
ATOM 2838 O O . ASP A 1 358 ? -23.850 -23.584 32.084 1.00 41.00 358 ASP A O 1
ATOM 2842 N N . GLU A 1 359 ? -25.090 -22.248 30.791 1.00 40.72 359 GLU A N 1
ATOM 2843 C CA . GLU A 1 359 ? -24.758 -20.886 31.255 1.00 40.72 359 GLU A CA 1
ATOM 2844 C C . GLU A 1 359 ? -25.177 -19.890 30.159 1.00 40.72 359 GLU A C 1
ATOM 2846 O O . GLU A 1 359 ? -24.581 -19.823 29.084 1.00 40.72 359 GLU A O 1
ATOM 2851 N N . LYS A 1 360 ? -26.217 -19.078 30.403 1.00 41.50 360 LYS A N 1
ATOM 2852 C CA . LYS A 1 360 ? -26.487 -17.893 29.569 1.00 41.50 360 LYS A CA 1
ATOM 2853 C C . LYS A 1 360 ? -25.377 -16.870 29.821 1.00 41.50 360 LYS A C 1
ATOM 2855 O O . LYS A 1 360 ? -25.573 -15.912 30.565 1.00 41.50 360 LYS A O 1
ATOM 2860 N N . SER A 1 361 ? -24.211 -17.045 29.203 1.00 42.28 361 SER A N 1
ATOM 2861 C CA . SER A 1 361 ? -23.197 -15.995 29.155 1.00 42.28 361 SER A CA 1
ATOM 2862 C C . SER A 1 361 ? -23.658 -14.925 28.160 1.00 42.28 361 SER A C 1
ATOM 2864 O O . SER A 1 361 ? -23.247 -14.898 27.001 1.00 42.28 361 SER A O 1
ATOM 2866 N N . THR A 1 362 ? -24.563 -14.042 28.584 1.00 46.78 362 THR A N 1
ATOM 2867 C CA . THR A 1 362 ? -24.777 -12.773 27.883 1.00 46.78 362 THR A CA 1
ATOM 2868 C C . THR A 1 362 ? -23.425 -12.079 27.767 1.00 46.78 362 THR A C 1
ATOM 2870 O O . THR A 1 362 ? -22.774 -11.834 28.784 1.00 46.78 362 THR A O 1
ATOM 2873 N N . CYS A 1 363 ? -22.976 -11.800 26.541 1.00 55.03 363 CYS A N 1
ATOM 2874 C CA . CYS A 1 363 ? -21.750 -11.045 26.324 1.00 55.03 363 CYS A CA 1
ATOM 2875 C C . CYS A 1 363 ? -21.921 -9.673 26.992 1.00 55.03 363 CYS A C 1
ATOM 2877 O O . CYS A 1 363 ? -22.717 -8.855 26.542 1.00 55.03 363 CYS A O 1
ATOM 2879 N N . THR A 1 364 ? -21.197 -9.427 28.085 1.00 69.19 364 THR A N 1
ATOM 2880 C CA . THR A 1 364 ? -21.298 -8.213 28.920 1.00 69.19 364 THR A CA 1
ATOM 2881 C C . THR A 1 364 ? -20.984 -6.916 28.172 1.00 69.19 364 THR A C 1
ATOM 2883 O O . THR A 1 364 ? -21.219 -5.831 28.698 1.00 69.19 364 THR A O 1
ATOM 2886 N N . TYR A 1 365 ? -20.457 -7.023 26.954 1.00 80.69 365 TYR A N 1
ATOM 2887 C CA . TYR A 1 365 ? -20.031 -5.914 26.111 1.00 80.69 365 TYR A CA 1
ATOM 2888 C C . TYR A 1 365 ? -20.858 -5.781 24.822 1.00 80.69 365 TYR A C 1
ATOM 2890 O O . TYR A 1 365 ? -20.414 -5.110 23.893 1.00 80.69 365 TYR A O 1
ATOM 2898 N N . ASP A 1 366 ? -22.033 -6.415 24.738 1.00 84.00 366 ASP A N 1
ATOM 2899 C CA . ASP A 1 366 ? -22.909 -6.300 23.565 1.00 84.00 366 ASP A CA 1
ATOM 2900 C C . ASP A 1 366 ? -23.262 -4.835 23.256 1.00 84.00 366 ASP A C 1
ATOM 2902 O O . ASP A 1 366 ? -23.521 -4.029 24.152 1.00 84.00 366 ASP A O 1
ATOM 2906 N N . GLY A 1 367 ? -23.211 -4.474 21.973 1.00 85.81 367 GLY A N 1
ATOM 2907 C CA . GLY A 1 367 ? -23.443 -3.110 21.496 1.00 85.81 367 GLY A CA 1
ATOM 2908 C C . GLY A 1 367 ? -22.325 -2.108 21.806 1.00 85.81 367 GLY A C 1
ATOM 2909 O O . GLY A 1 367 ? -22.401 -0.967 21.348 1.00 85.81 367 GLY A O 1
ATOM 2910 N N . MET A 1 368 ? -21.279 -2.506 22.536 1.00 93.56 368 MET A N 1
ATOM 2911 C CA . MET A 1 368 ? -20.131 -1.647 22.829 1.00 93.56 368 MET A CA 1
ATOM 2912 C C . MET A 1 368 ? -19.095 -1.674 21.702 1.00 93.56 368 MET A C 1
ATOM 2914 O O . MET A 1 368 ? -19.139 -2.498 20.788 1.00 93.56 368 MET A O 1
ATOM 2918 N N . TRP A 1 369 ? -18.133 -0.762 21.778 1.00 95.12 369 TRP A N 1
ATOM 2919 C CA . TRP A 1 369 ? -17.146 -0.528 20.733 1.00 95.12 369 TRP A CA 1
ATOM 2920 C C . TRP A 1 369 ? -15.738 -0.863 21.201 1.00 95.12 369 TRP A C 1
ATOM 2922 O O . TRP A 1 369 ? -15.339 -0.558 22.326 1.00 95.12 369 TRP A O 1
ATOM 2932 N N . VAL A 1 370 ? -14.953 -1.437 20.299 1.00 93.94 370 VAL A N 1
ATOM 2933 C CA . VAL A 1 370 ? -13.514 -1.645 20.464 1.00 93.94 370 VAL A CA 1
ATOM 2934 C C . VAL A 1 370 ? -12.796 -1.136 19.223 1.00 93.94 370 VAL A C 1
ATOM 2936 O O . VAL A 1 370 ? -13.327 -1.199 18.120 1.00 93.94 370 VAL A O 1
ATOM 2939 N N . ILE A 1 371 ? -11.594 -0.598 19.382 1.00 91.94 371 ILE A N 1
ATOM 2940 C CA . ILE A 1 371 ? -10.807 -0.109 18.249 1.00 91.94 371 ILE A CA 1
ATOM 2941 C C . ILE A 1 371 ? -10.110 -1.277 17.526 1.00 91.94 371 ILE A C 1
ATOM 2943 O O . ILE A 1 371 ? -9.601 -2.189 18.175 1.00 91.94 371 ILE A O 1
ATOM 2947 N N . GLU A 1 372 ? -10.078 -1.265 16.190 1.00 88.94 372 GLU A N 1
ATOM 2948 C CA . GLU A 1 372 ? -9.386 -2.301 15.401 1.00 88.94 372 GLU A CA 1
ATOM 2949 C C . GLU A 1 372 ? -7.858 -2.145 15.506 1.00 88.94 372 GLU A C 1
ATOM 2951 O O . GLU A 1 372 ? -7.125 -3.105 15.760 1.00 88.94 372 GLU A O 1
ATOM 2956 N N . THR A 1 373 ? -7.384 -0.904 15.395 1.00 82.50 373 THR A N 1
ATOM 2957 C CA . THR A 1 373 ? -5.969 -0.507 15.439 1.00 82.50 373 THR A CA 1
ATOM 2958 C C . THR A 1 373 ? -5.813 0.822 16.164 1.00 82.50 373 THR A C 1
ATOM 2960 O O . THR A 1 373 ? -6.597 1.736 15.921 1.00 82.50 373 THR A O 1
ATOM 2963 N N . THR A 1 374 ? -4.789 0.975 17.000 1.00 69.12 374 THR A N 1
ATOM 2964 C CA . THR A 1 374 ? -4.522 2.249 17.686 1.00 69.12 374 THR A CA 1
ATOM 2965 C C . THR A 1 374 ? -3.382 3.002 17.017 1.00 69.12 374 THR A C 1
ATOM 2967 O O . THR A 1 374 ? -2.585 2.434 16.278 1.00 69.12 374 THR A O 1
ATOM 2970 N N . THR A 1 375 ? -3.259 4.286 17.342 1.00 65.50 375 THR A N 1
ATOM 2971 C CA . THR A 1 375 ? -2.130 5.126 16.917 1.00 65.50 375 THR A CA 1
ATOM 2972 C C . THR A 1 375 ? -0.780 4.644 17.454 1.00 65.50 375 THR A C 1
ATOM 2974 O O . THR A 1 375 ? 0.252 4.977 16.891 1.00 65.50 375 THR A O 1
ATOM 2977 N N . CYS A 1 376 ? -0.773 3.836 18.519 1.00 65.31 376 CYS A N 1
ATOM 2978 C CA . CYS A 1 376 ? 0.433 3.313 19.165 1.00 65.31 376 CYS A CA 1
ATOM 2979 C C . CYS A 1 376 ? 0.665 1.805 18.965 1.00 65.31 376 CYS A C 1
ATOM 2981 O O . CYS A 1 376 ? 1.719 1.298 19.347 1.00 65.31 376 CYS A O 1
ATOM 2983 N N . CYS A 1 377 ? -0.300 1.055 18.420 1.00 64.50 377 CYS A N 1
ATOM 2984 C CA . CYS A 1 377 ? -0.195 -0.395 18.246 1.00 64.50 377 CYS A CA 1
ATOM 2985 C C . CYS A 1 377 ? -0.742 -0.825 16.886 1.00 64.50 377 CYS A C 1
ATOM 2987 O O . CYS A 1 377 ? -1.846 -0.456 16.487 1.00 64.50 377 CYS A O 1
ATOM 2989 N N . SER A 1 378 ? 0.013 -1.690 16.208 1.00 62.34 378 SER A N 1
ATOM 2990 C CA . SER A 1 378 ? -0.274 -2.124 14.840 1.00 62.34 378 SER A CA 1
ATOM 2991 C C . SER A 1 378 ? -1.574 -2.900 14.666 1.00 62.34 378 SER A C 1
ATOM 2993 O O . SER A 1 378 ? -2.175 -2.862 13.593 1.00 62.34 378 SER A O 1
ATOM 2995 N N . SER A 1 379 ? -2.029 -3.610 15.696 1.00 73.75 379 SER A N 1
ATOM 2996 C CA . SER A 1 379 ? -3.329 -4.279 15.724 1.00 73.75 379 SER A CA 1
ATOM 2997 C C . SER A 1 379 ? -3.774 -4.481 17.167 1.00 73.75 379 SER A C 1
ATOM 2999 O O . SER A 1 379 ? -2.994 -4.951 17.992 1.00 73.75 379 SER A O 1
ATOM 3001 N N . VAL A 1 380 ? -5.027 -4.142 17.466 1.00 82.19 380 VAL A N 1
ATOM 3002 C CA . VAL A 1 380 ? -5.667 -4.439 18.758 1.00 82.19 380 VAL A CA 1
ATOM 3003 C C . VAL A 1 380 ? -6.595 -5.638 18.608 1.00 82.19 380 VAL A C 1
ATOM 3005 O O . VAL A 1 380 ? -6.553 -6.569 19.416 1.00 82.19 380 VAL A O 1
ATOM 3008 N N . MET A 1 381 ? -7.369 -5.649 17.523 1.00 87.38 381 MET A N 1
ATOM 3009 C CA . MET A 1 381 ? -8.261 -6.738 17.148 1.00 87.38 381 MET A CA 1
ATOM 3010 C C . MET A 1 381 ? -7.851 -7.279 15.779 1.00 87.38 381 MET A C 1
ATOM 3012 O O . MET A 1 381 ? -7.617 -6.513 14.850 1.00 87.38 381 MET A O 1
ATOM 3016 N N . ILE A 1 382 ? -7.783 -8.601 15.636 1.00 86.06 382 ILE A N 1
ATOM 3017 C CA . ILE A 1 382 ? -7.502 -9.261 14.356 1.00 86.06 382 ILE A CA 1
ATOM 3018 C C . ILE A 1 382 ? -8.667 -10.172 14.007 1.00 86.06 382 ILE A C 1
ATOM 3020 O O . ILE A 1 382 ? -9.071 -11.004 14.816 1.00 86.06 382 ILE A O 1
ATOM 3024 N N . LYS A 1 383 ? -9.178 -10.058 12.784 1.00 86.69 383 LYS A N 1
ATOM 3025 C CA . LYS A 1 383 ? -10.190 -10.968 12.248 1.00 86.69 383 LYS A CA 1
ATOM 3026 C C . LYS A 1 383 ? -9.688 -12.414 12.312 1.00 86.69 383 LYS A C 1
ATOM 3028 O O . LYS A 1 383 ? -8.658 -12.754 11.726 1.00 86.69 383 LYS A O 1
ATOM 3033 N N . ALA A 1 384 ? -10.398 -13.264 13.044 1.00 81.94 384 ALA A N 1
ATOM 3034 C CA . ALA A 1 384 ? -10.090 -14.680 13.128 1.00 81.94 384 ALA A CA 1
ATOM 3035 C C . ALA A 1 384 ? -10.487 -15.339 11.802 1.00 81.94 384 ALA A C 1
ATOM 3037 O O . ALA A 1 384 ? -11.655 -15.325 11.416 1.00 81.94 384 ALA A O 1
ATOM 3038 N N . ARG A 1 385 ? -9.513 -15.904 11.085 1.00 72.56 385 ARG A N 1
ATOM 3039 C CA . ARG A 1 385 ? -9.803 -16.737 9.911 1.00 72.56 385 ARG A CA 1
ATOM 3040 C C . ARG A 1 385 ? -10.453 -18.038 10.386 1.00 72.56 385 ARG A C 1
ATOM 3042 O O . ARG A 1 385 ? -10.044 -18.571 11.419 1.00 72.56 385 ARG A O 1
ATOM 3049 N N . ARG A 1 386 ? -11.455 -18.544 9.654 1.00 52.31 386 ARG A N 1
ATOM 3050 C CA . ARG A 1 386 ? -11.921 -19.928 9.846 1.00 52.31 386 ARG A CA 1
ATOM 3051 C C . ARG A 1 386 ? -10.717 -20.845 9.604 1.00 52.31 386 ARG A C 1
ATOM 3053 O O . ARG A 1 386 ? -9.936 -20.596 8.691 1.00 52.31 386 ARG A O 1
ATOM 3060 N N . PHE A 1 387 ? -10.531 -21.848 10.455 1.00 38.66 387 PHE A N 1
ATOM 3061 C CA . PHE A 1 387 ? -9.394 -22.773 10.382 1.00 38.66 387 PHE A CA 1
ATOM 3062 C C . PHE A 1 387 ? -9.444 -23.715 9.158 1.00 38.66 387 PHE A C 1
ATOM 3064 O O . PHE A 1 387 ? -8.548 -24.535 9.009 1.00 38.66 387 PHE A O 1
ATOM 3071 N N . ASP A 1 388 ? -10.416 -23.552 8.255 1.00 32.28 388 ASP A N 1
ATOM 3072 C CA . ASP A 1 388 ? -10.696 -24.489 7.158 1.00 32.28 388 ASP A CA 1
ATOM 3073 C C . ASP A 1 388 ? -10.023 -24.130 5.814 1.00 32.28 388 ASP A C 1
ATOM 3075 O O . ASP A 1 388 ? -10.285 -24.779 4.811 1.00 32.28 388 ASP A O 1
ATOM 3079 N N . GLU A 1 389 ? -9.146 -23.118 5.757 1.00 30.48 389 GLU A N 1
ATOM 3080 C CA . GLU A 1 389 ? -8.470 -22.699 4.505 1.00 30.48 389 GLU A CA 1
ATOM 3081 C C . GLU A 1 389 ? -6.932 -22.792 4.562 1.00 30.48 389 GLU A C 1
ATOM 3083 O O . GLU A 1 389 ? -6.215 -22.021 3.920 1.00 30.48 389 GLU A O 1
ATOM 3088 N N . ILE A 1 390 ? -6.389 -23.725 5.348 1.00 31.91 390 ILE A N 1
ATOM 3089 C CA . ILE A 1 390 ? -4.970 -24.099 5.258 1.00 31.91 390 ILE A CA 1
ATOM 3090 C C . ILE A 1 390 ? -4.860 -25.626 5.221 1.00 31.91 390 ILE A C 1
ATOM 3092 O O . ILE A 1 390 ? -4.578 -26.251 6.240 1.00 31.91 390 ILE A O 1
ATOM 3096 N N . GLU A 1 391 ? -5.031 -26.192 4.027 1.00 28.91 391 GLU A N 1
ATOM 3097 C CA . GLU A 1 391 ? -4.322 -27.404 3.592 1.00 28.91 391 GLU A CA 1
ATOM 3098 C C . GLU A 1 391 ? -3.457 -27.076 2.373 1.00 28.91 391 GLU A C 1
ATOM 3100 O O . GLU A 1 391 ? -3.966 -26.420 1.433 1.00 28.91 391 GLU A O 1
#

Mean predicted aligned error: 16.75 Å